Protein 1YV9 (pdb70)

Secondary structure (DSSP, 8-state):
--S--EEEE--BTTTEETTEE-HHHHHHHHHHHHTT--EEEEE---SS-HHHHHHHHHHHS-----GGGEEEHHHHHHHHHHHH---SEEEEES-HHHHHHHHHTT-EE-SSS-SEEEE---TT--HHHHHHHHHHHHTT-EEEES---SEEEETTEEEE-HHHHHHHHHHHHT---EE-STTSHHHHHHHHHHH-S-GGGEEEEES-IIIIIHHHHHHT-EEEEETTSSS-SSSTTT-SS--SEEESSGGG--TT-/--S--EEEE--BTTTEETTEE-HHHHHHHHHHHHTT--EEEEES--SS-HHHHHHHHHHHH-----GGGEEEHHHHHHHHHHHHT--SEEEEES-HHHHHHHHHTT-EE-SSS-SEEEE---TT--HHHHHHHHHHHHTTPEEEES---SEEE-SS-EEE-HHHHHHHHHHHHT-PPEE-STTSHHHHHHHHHHH-S-GGGEEEEES-IIIIIHHHHHTT-EEEEETTSSS-TTTGGG-SS--SEEESSGGG--TT-

Foldseek 3Di:
DPFFQEEEEEDDQQQCPALHGDVLSLVLLVVCVVVVGQYAYEYLDQQDALCRVQCSCCPRVVRHDDSLSYQYLLNLVLVVCVVVPQDQFEDEAAHCSNVVVNVVSPHDYDQAAGQAYEFFDDPPDDPVRLVSVLNNVVNPHAAAQSALDQWDQHPVGTDGGSNVRSVVSCVSNVHDHDYRAFLDPSSVVVSCVSSPDDQSNYEFERADCRGGQSNCVVPVHAYEHACSGDNHPVCCPVPPDHGNYYYPGSVPDDPVD/DVQFQEEEEEDDQQQAPVLGGDVLNQVLLVVCVVVVRFYAYEYLDQQDQLQRVQVCCCVRVVHHDDSLRYAYLLNLVLVVVVVVPDDQEEDEAAHCSSVVVSVVPPHDYDQQAGQAYEFFDHPVDDPVSLVSSLNNVLNPHAYAQSAQDQWDQDPVGTHGGSNVRSVVSCVSNVHDHDYRAFLDVSSVVVNCVSRVDDQSNYEFERADCRGTLNSAVVVVHAYEHACRGDHHPVCQVVDPDHGNYYHNGSVVDDPPD

B-factor: mean 33.52, std 13.06, range [6.66, 75.89]

Structure (mmCIF, N/CA/C/O backbone):
data_1YV9
#
_entry.id   1YV9
#
_cell.length_a   117.628
_cell.length_b   126.114
_cell.length_c   112.634
_cell.angle_alpha   90.00
_cell.angle_beta   90.00
_cell.angle_gamma   90.00
#
_symmetry.space_group_name_H-M   'C 2 2 21'
#
loop_
_entity.id
_entity.type
_entity.pdbx_description
1 polymer 'hydrolase, haloacid dehalogenase family'
2 non-polymer 'PHOSPHATE ION'
3 water water
#
loop_
_atom_site.group_PDB
_atom_site.id
_atom_site.type_symbol
_atom_site.label_atom_id
_atom_site.label_alt_id
_atom_site.label_comp_id
_atom_site.label_asym_id
_atom_site.label_entity_id
_atom_site.label_seq_id
_atom_site.pdbx_PDB_ins_code
_atom_site.Cartn_x
_atom_site.Cartn_y
_atom_site.Cartn_z
_atom_site.occupancy
_atom_site.B_iso_or_equiv
_atom_site.auth_seq_id
_atom_site.auth_comp_id
_atom_site.auth_asym_id
_atom_site.auth_atom_id
_atom_site.pdbx_PDB_model_num
ATOM 1 N N . SER A 1 2 ? 39.193 30.250 27.842 1.00 68.57 2 SER A N 1
ATOM 2 C CA . SER A 1 2 ? 37.832 30.644 27.365 1.00 69.15 2 SER A CA 1
ATOM 3 C C . SER A 1 2 ? 37.925 31.621 26.196 1.00 69.99 2 SER A C 1
ATOM 4 O O . SER A 1 2 ? 37.996 31.209 25.034 1.00 68.52 2 SER A O 1
ATOM 7 N N . LEU A 1 3 ? 37.923 32.913 26.526 1.00 69.19 3 LEU A N 1
ATOM 8 C CA . LEU A 1 3 ? 38.007 33.997 25.550 1.00 67.12 3 LEU A CA 1
ATOM 9 C C . LEU A 1 3 ? 36.651 34.180 24.865 1.00 64.82 3 LEU A C 1
ATOM 10 O O . LEU A 1 3 ? 36.500 33.940 23.666 1.00 64.84 3 LEU A O 1
ATOM 15 N N . ASP A 1 4 ? 35.669 34.597 25.658 1.00 61.94 4 ASP A N 1
ATOM 16 C CA . ASP A 1 4 ? 34.304 34.839 25.195 1.00 60.49 4 ASP A CA 1
ATOM 17 C C . ASP A 1 4 ? 33.844 36.068 25.959 1.00 57.76 4 ASP A C 1
ATOM 18 O O . ASP A 1 4 ? 34.059 37.205 25.533 1.00 57.20 4 ASP A O 1
ATOM 23 N N . TYR A 1 5 ? 33.206 35.825 27.097 1.00 54.42 5 TYR A N 1
ATOM 24 C CA . TYR A 1 5 ? 32.757 36.903 27.958 1.00 51.27 5 TYR A CA 1
ATOM 25 C C . TYR A 1 5 ? 33.787 36.995 29.072 1.00 50.42 5 TYR A C 1
ATOM 26 O O . TYR A 1 5 ? 34.150 35.984 29.677 1.00 49.94 5 TYR A O 1
ATOM 35 N N . GLN A 1 6 ? 34.270 38.202 29.332 1.00 48.81 6 GLN A N 1
ATOM 36 C CA . GLN A 1 6 ? 35.278 38.397 30.360 1.00 47.88 6 GLN A CA 1
ATOM 37 C C . GLN A 1 6 ? 34.733 38.993 31.648 1.00 46.05 6 GLN A C 1
ATOM 38 O O . GLN A 1 6 ? 35.413 38.999 32.676 1.00 44.67 6 GLN A O 1
ATOM 44 N N . GLY A 1 7 ? 33.501 39.486 31.591 1.00 45.03 7 GLY A N 1
ATOM 45 C CA . GLY A 1 7 ? 32.882 40.078 32.766 1.00 44.03 7 GLY A CA 1
ATOM 46 C C . GLY A 1 7 ? 31.418 39.700 32.830 1.00 42.50 7 GLY A C 1
ATOM 47 O O . GLY A 1 7 ? 30.784 39.548 31.793 1.00 42.11 7 GLY A O 1
ATOM 48 N N . TYR A 1 8 ? 30.874 39.557 34.035 1.00 41.22 8 TYR A N 1
ATOM 49 C CA . TYR A 1 8 ? 29.475 39.171 34.185 1.00 40.38 8 TYR A CA 1
ATOM 50 C C . TYR A 1 8 ? 28.629 40.039 35.117 1.00 39.48 8 TYR A C 1
ATOM 51 O O . TYR A 1 8 ? 29.033 40.325 36.240 1.00 39.95 8 TYR A O 1
ATOM 60 N N . LEU A 1 9 ? 27.454 40.453 34.646 1.00 37.92 9 LEU A N 1
ATOM 61 C CA . LEU A 1 9 ? 26.531 41.232 35.467 1.00 36.30 9 LEU A CA 1
ATOM 62 C C . LEU A 1 9 ? 25.443 40.252 35.863 1.00 35.77 9 LEU A C 1
ATOM 63 O O . LEU A 1 9 ? 24.835 39.627 35.001 1.00 35.56 9 LEU A O 1
ATOM 68 N N . ILE A 1 10 ? 25.183 40.121 37.158 1.00 35.66 10 ILE A N 1
ATOM 69 C CA . ILE A 1 10 ? 24.184 39.164 37.609 1.00 36.25 10 ILE A CA 1
ATOM 70 C C . ILE A 1 10 ? 23.067 39.753 38.453 1.00 36.01 10 ILE A C 1
ATOM 71 O O . ILE A 1 10 ? 23.306 40.604 39.310 1.00 35.60 10 ILE A O 1
ATOM 76 N N . ASP A 1 11 ? 21.844 39.298 38.196 1.00 35.71 11 ASP A N 1
ATOM 77 C CA . ASP A 1 11 ? 20.702 39.739 38.973 1.00 36.05 11 ASP A CA 1
ATOM 78 C C . ASP A 1 11 ? 20.802 38.894 40.228 1.00 37.45 11 ASP A C 1
ATOM 79 O O . ASP A 1 11 ? 21.562 37.932 40.259 1.00 39.15 11 ASP A O 1
ATOM 84 N N . LEU A 1 12 ? 20.049 39.242 41.263 1.00 38.12 12 LEU A N 1
ATOM 85 C CA . LEU A 1 12 ? 20.090 38.481 42.504 1.00 38.41 12 LEU A CA 1
ATOM 86 C C . LEU A 1 12 ? 18.828 37.663 42.718 1.00 39.24 12 LEU A C 1
ATOM 87 O O . LEU A 1 12 ? 18.782 36.489 42.367 1.00 39.29 12 LEU A O 1
ATOM 92 N N . ASP A 1 13 ? 17.798 38.279 43.284 1.00 40.97 13 ASP A N 1
ATOM 93 C CA . ASP A 1 13 ? 16.560 37.554 43.532 1.00 42.21 13 ASP A CA 1
ATOM 94 C C . ASP A 1 13 ? 16.068 36.904 42.240 1.00 41.44 13 ASP A C 1
ATOM 95 O O . ASP A 1 13 ? 16.179 37.488 41.162 1.00 40.29 13 ASP A O 1
ATOM 100 N N . GLY A 1 14 ? 15.537 35.690 42.358 1.00 40.53 14 GLY A N 1
ATOM 101 C CA . GLY A 1 14 ? 15.047 34.974 41.196 1.00 39.91 14 GLY A CA 1
ATOM 102 C C . GLY A 1 14 ? 16.173 34.340 40.401 1.00 40.97 14 GLY A C 1
ATOM 103 O O . GLY A 1 14 ? 15.935 33.520 39.511 1.00 40.22 14 GLY A O 1
ATOM 104 N N . THR A 1 15 ? 17.408 34.708 40.725 1.00 41.49 15 THR A N 1
ATOM 105 C CA . THR A 1 15 ? 18.560 34.173 40.016 1.00 42.92 15 THR A CA 1
ATOM 106 C C . THR A 1 15 ? 19.515 33.422 40.921 1.00 42.73 15 THR A C 1
ATOM 107 O O . THR A 1 15 ? 19.966 32.336 40.580 1.00 41.85 15 THR A O 1
ATOM 111 N N . ILE A 1 16 ? 19.824 34.004 42.073 1.00 44.38 16 ILE A N 1
ATOM 112 C CA . ILE A 1 16 ? 20.737 33.382 43.030 1.00 44.97 16 ILE A CA 1
ATOM 113 C C . ILE A 1 16 ? 19.993 32.835 44.239 1.00 46.64 16 ILE A C 1
ATOM 114 O O . ILE A 1 16 ? 20.462 31.911 44.904 1.00 47.25 16 ILE A O 1
ATOM 119 N N . TYR A 1 17 ? 18.836 33.421 44.526 1.00 48.14 17 TYR A N 1
ATOM 120 C CA . TYR A 1 17 ? 18.011 32.992 45.648 1.00 49.55 17 TYR A CA 1
ATOM 121 C C . TYR A 1 17 ? 16.572 33.383 45.363 1.00 50.15 17 TYR A C 1
ATOM 122 O O . TYR A 1 17 ? 16.313 34.473 44.859 1.00 51.11 17 TYR A O 1
ATOM 131 N N . LEU A 1 18 ? 15.636 32.494 45.668 1.00 50.93 18 LEU A N 1
ATOM 132 C CA . LEU A 1 18 ? 14.227 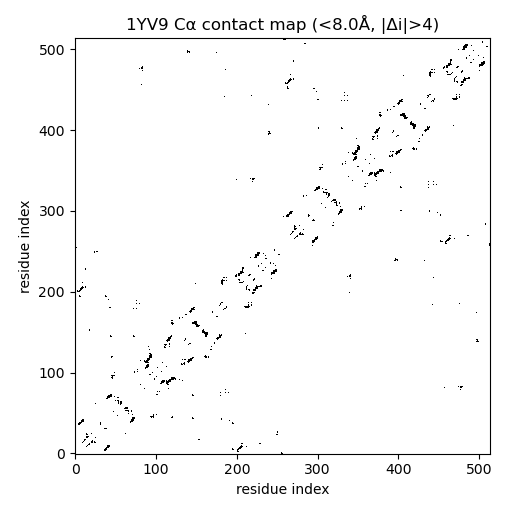32.781 45.423 1.00 52.54 18 LEU A CA 1
ATOM 133 C C . LEU A 1 18 ? 13.480 33.044 46.732 1.00 54.70 18 LEU A C 1
ATOM 134 O O . LEU A 1 18 ? 12.765 32.180 47.248 1.00 55.37 18 LEU A O 1
ATOM 139 N N . GLY A 1 19 ? 13.646 34.253 47.260 1.00 55.99 19 GLY A N 1
ATOM 140 C CA . GLY A 1 19 ? 13.000 34.608 48.508 1.00 57.86 19 GLY A CA 1
ATOM 141 C C . GLY A 1 19 ? 13.942 34.294 49.649 1.00 59.49 19 GLY A C 1
ATOM 142 O O . GLY A 1 19 ? 14.914 35.011 49.875 1.00 59.72 19 GLY A O 1
ATOM 143 N N . LYS A 1 20 ? 13.654 33.225 50.382 1.00 60.98 20 LYS A N 1
ATOM 144 C CA . LYS A 1 20 ? 14.523 32.821 51.483 1.00 62.23 20 LYS A CA 1
ATOM 145 C C . LYS A 1 20 ? 15.092 31.487 51.069 1.00 61.57 20 LYS A C 1
ATOM 146 O O . LYS A 1 20 ? 16.097 31.022 51.604 1.00 61.94 20 LYS A O 1
ATOM 152 N N . GLU A 1 21 ? 14.426 30.866 50.107 1.00 60.61 21 GLU A N 1
ATOM 153 C CA . GLU A 1 21 ? 14.881 29.590 49.609 1.00 59.54 21 GLU A CA 1
ATOM 154 C C . GLU A 1 21 ? 15.979 29.835 48.589 1.00 57.83 21 GLU A C 1
ATOM 155 O O . GLU A 1 21 ? 15.819 30.634 47.673 1.00 58.34 21 GLU A O 1
ATOM 161 N N . PRO A 1 22 ? 17.121 29.154 48.746 1.00 55.88 22 PRO A N 1
ATOM 162 C CA . PRO A 1 22 ? 18.248 29.316 47.829 1.00 54.40 22 PRO A CA 1
ATOM 163 C C . PRO A 1 22 ? 18.102 28.611 46.486 1.00 53.25 22 PRO A C 1
ATOM 164 O O . PRO A 1 22 ? 17.158 27.849 46.258 1.00 52.33 22 PRO A O 1
ATOM 168 N N . ILE A 1 23 ? 19.048 28.899 45.596 1.00 51.69 23 ILE A N 1
ATOM 169 C CA . ILE A 1 23 ? 19.097 28.294 44.270 1.00 50.22 23 ILE A CA 1
ATOM 170 C C . ILE A 1 23 ? 20.437 27.564 44.214 1.00 50.76 23 ILE A C 1
ATOM 171 O O . ILE A 1 23 ? 21.484 28.197 44.084 1.00 52.08 23 ILE A O 1
ATOM 176 N N . PRO A 1 24 ? 20.428 26.229 44.332 1.00 50.72 24 PRO A N 1
ATOM 177 C CA . PRO A 1 24 ? 21.684 25.476 44.285 1.00 49.82 24 PRO A CA 1
ATOM 178 C C . PRO A 1 24 ? 22.566 25.921 43.122 1.00 48.70 24 PRO A C 1
ATOM 179 O O . PRO A 1 24 ? 23.658 26.455 43.332 1.00 47.99 24 PRO A O 1
ATOM 183 N N . ALA A 1 25 ? 22.079 25.712 41.900 1.00 47.33 25 ALA A N 1
ATOM 184 C CA . ALA A 1 25 ? 22.826 26.091 40.705 1.00 47.82 25 ALA A CA 1
ATOM 185 C C . ALA A 1 25 ? 23.359 27.516 40.844 1.00 48.09 25 ALA A C 1
ATOM 186 O O . ALA A 1 25 ? 24.549 27.771 40.626 1.00 48.63 25 ALA A O 1
ATOM 188 N N . GLY A 1 26 ? 22.476 28.438 41.217 1.00 47.35 26 GLY A N 1
ATOM 189 C CA . GLY A 1 26 ? 22.880 29.822 41.380 1.00 46.37 26 GLY A CA 1
ATOM 190 C C . GLY A 1 26 ? 24.124 29.972 42.233 1.00 46.41 26 GLY A C 1
ATOM 191 O O . GLY A 1 26 ? 25.039 30.724 41.890 1.00 45.10 26 GLY A O 1
ATOM 192 N N . LYS A 1 27 ? 24.165 29.243 43.345 1.00 46.96 27 LYS A N 1
ATOM 193 C CA . LYS A 1 27 ? 25.307 29.300 44.254 1.00 46.94 27 LYS A CA 1
ATOM 194 C C . LYS A 1 27 ? 26.578 28.696 43.648 1.00 45.93 27 LYS A C 1
ATOM 195 O O . LYS A 1 27 ? 27.687 29.132 43.957 1.00 44.92 27 LYS A O 1
ATOM 201 N N . ARG A 1 28 ? 26.417 27.691 42.792 1.00 44.50 28 ARG A N 1
ATOM 202 C CA . ARG A 1 28 ? 27.566 27.062 42.155 1.00 43.09 28 ARG A CA 1
ATOM 203 C C . ARG A 1 28 ? 28.094 28.015 41.101 1.00 40.59 28 ARG A C 1
ATOM 204 O O . ARG A 1 28 ? 29.286 28.035 40.804 1.00 38.47 28 ARG A O 1
ATOM 212 N N . PHE A 1 29 ? 27.185 28.801 40.537 1.00 39.54 29 PHE A N 1
ATOM 213 C CA . PHE A 1 29 ? 27.538 29.755 39.500 1.00 39.55 29 PHE A CA 1
ATOM 214 C C . PHE A 1 29 ? 28.509 30.800 40.046 1.00 40.47 29 PHE A C 1
ATOM 215 O O . PHE A 1 29 ? 29.467 31.188 39.371 1.00 39.74 29 PHE A O 1
ATOM 223 N N . VAL A 1 30 ? 28.266 31.245 41.273 1.00 40.46 30 VAL A N 1
ATOM 224 C CA . VAL A 1 30 ? 29.126 32.247 41.893 1.00 41.38 30 VAL A CA 1
ATOM 225 C C . VAL A 1 30 ? 30.492 31.667 42.253 1.00 42.65 30 VAL A C 1
ATOM 226 O O . VAL A 1 30 ? 31.525 32.312 42.051 1.00 42.15 30 VAL A O 1
ATOM 230 N N . GLU A 1 31 ? 30.489 30.443 42.774 1.00 44.07 31 GLU A N 1
ATOM 231 C CA . GLU A 1 31 ? 31.721 29.778 43.182 1.00 45.02 31 GLU A CA 1
ATOM 232 C C . GLU A 1 31 ? 32.673 29.549 42.029 1.00 45.46 31 GLU A C 1
ATOM 233 O O . GLU A 1 31 ? 33.877 29.712 42.168 1.00 45.87 31 GLU A O 1
ATOM 239 N N . ARG A 1 32 ? 32.125 29.174 40.886 1.00 46.49 32 ARG A N 1
ATOM 240 C CA . ARG A 1 32 ? 32.941 28.935 39.714 1.00 47.00 32 ARG A CA 1
ATOM 241 C C . ARG A 1 32 ? 33.537 30.255 39.246 1.00 48.51 32 ARG A C 1
ATOM 242 O O . ARG A 1 32 ? 34.698 30.313 38.842 1.00 48.52 32 ARG A O 1
ATOM 250 N N . LEU A 1 33 ? 32.738 31.317 39.305 1.00 49.29 33 LEU A N 1
ATOM 251 C CA . LEU A 1 33 ? 33.211 32.634 38.898 1.00 50.11 33 LEU A CA 1
ATOM 252 C C . LEU A 1 33 ? 34.350 33.046 39.814 1.00 50.69 33 LEU A C 1
ATOM 253 O O . LEU A 1 33 ? 35.369 33.573 39.366 1.00 51.24 33 LEU A O 1
ATOM 258 N N . GLN A 1 34 ? 34.162 32.798 41.104 1.00 51.08 34 GLN A N 1
ATOM 259 C CA . GLN A 1 34 ? 35.163 33.130 42.100 1.00 51.99 34 GLN A CA 1
ATOM 260 C C . GLN A 1 34 ? 36.395 32.262 41.902 1.00 53.53 34 GLN A C 1
ATOM 261 O O . GLN A 1 34 ? 37.520 32.762 41.849 1.00 54.08 34 GLN A O 1
ATOM 267 N N . GLU A 1 35 ? 36.172 30.959 41.773 1.00 54.77 35 GLU A N 1
ATOM 268 C CA . GLU A 1 35 ? 37.260 30.007 41.580 1.00 55.42 35 GLU A CA 1
ATOM 269 C C . GLU A 1 35 ? 38.080 30.296 40.327 1.00 55.68 35 GLU A C 1
ATOM 270 O O . GLU A 1 35 ? 39.311 30.277 40.370 1.00 56.02 35 GLU A O 1
ATOM 276 N N . LYS A 1 36 ? 37.397 30.563 39.217 1.00 55.94 36 LYS A N 1
ATOM 277 C CA . LYS A 1 36 ? 38.077 30.846 37.959 1.00 55.60 36 LYS A CA 1
ATOM 278 C C . LYS A 1 36 ? 38.579 32.290 37.888 1.00 55.34 36 LYS A C 1
ATOM 279 O O . LYS A 1 36 ? 39.023 32.757 36.833 1.00 53.86 36 LYS A O 1
ATOM 285 N N . ASP A 1 37 ? 38.502 32.992 39.016 1.00 55.96 37 ASP A N 1
ATOM 286 C CA . ASP A 1 37 ? 38.964 34.374 39.106 1.00 56.91 37 ASP A CA 1
ATOM 287 C C . ASP A 1 37 ? 38.352 35.261 38.024 1.00 55.40 37 ASP A C 1
ATOM 288 O O . ASP A 1 37 ? 39.042 36.100 37.440 1.00 55.53 37 ASP A O 1
ATOM 293 N N . LEU A 1 38 ? 37.066 35.073 37.748 1.00 51.89 38 LEU A N 1
ATOM 294 C CA . LEU A 1 38 ? 36.400 35.885 36.743 1.00 49.14 38 LEU A CA 1
ATOM 295 C C . LEU A 1 38 ? 35.765 37.136 37.331 1.00 46.73 38 LEU A C 1
ATOM 296 O O . LEU A 1 38 ? 35.274 37.131 38.460 1.00 46.34 38 LEU A O 1
ATOM 301 N N . PRO A 1 39 ? 35.777 38.237 36.569 1.00 44.41 39 PRO A N 1
ATOM 302 C CA . PRO A 1 39 ? 35.194 39.499 37.030 1.00 42.26 39 PRO A CA 1
ATOM 303 C C . PRO A 1 39 ? 33.671 39.463 36.930 1.00 41.37 39 PRO A C 1
ATOM 304 O O . PRO A 1 39 ? 33.123 39.146 35.877 1.00 41.01 39 PRO A O 1
ATOM 308 N N . PHE A 1 40 ? 32.982 39.781 38.015 1.00 40.26 40 PHE A N 1
ATOM 309 C CA . PHE A 1 40 ? 31.527 39.775 37.969 1.00 40.41 40 PHE A CA 1
ATOM 310 C C . PHE A 1 40 ? 30.913 40.777 38.949 1.00 39.53 40 PHE A C 1
ATOM 311 O O . PHE A 1 40 ? 31.468 41.039 40.018 1.00 40.64 40 PHE A O 1
ATOM 319 N N . LEU A 1 41 ? 29.761 41.333 38.584 1.00 37.29 41 LEU A N 1
ATOM 320 C CA . LEU A 1 41 ? 29.086 42.313 39.429 1.00 34.90 41 LEU A CA 1
ATOM 321 C C . LEU A 1 41 ? 27.610 42.001 39.586 1.00 33.55 41 LEU A C 1
ATOM 322 O O . LEU A 1 41 ? 26.953 41.561 38.644 1.00 33.00 41 LEU A O 1
ATOM 327 N N . PHE A 1 42 ? 27.096 42.211 40.792 1.00 32.50 42 PHE A N 1
ATOM 328 C CA . PHE A 1 42 ? 25.678 41.984 41.069 1.00 33.22 42 PHE A CA 1
ATOM 329 C C . PHE A 1 42 ? 24.908 43.283 40.799 1.00 33.09 42 PHE A C 1
ATOM 330 O O . PHE A 1 42 ? 25.359 44.366 41.177 1.00 33.24 42 PHE A O 1
ATOM 338 N N . VAL A 1 43 ? 23.762 43.193 40.134 1.00 31.58 43 VAL A N 1
ATOM 339 C CA . VAL A 1 43 ? 22.981 44.398 39.882 1.00 31.75 43 VAL A CA 1
ATOM 340 C C . VAL A 1 43 ? 21.541 44.137 40.284 1.00 30.37 43 VAL A C 1
ATOM 341 O O . VAL A 1 43 ? 20.921 43.185 39.814 1.00 29.83 43 VAL A O 1
ATOM 345 N N . THR A 1 44 ? 21.017 44.962 41.182 1.00 28.02 44 THR A N 1
ATOM 346 C CA . THR A 1 44 ? 19.642 44.788 41.622 1.00 27.57 44 THR A CA 1
ATOM 347 C C . THR A 1 44 ? 18.921 46.124 41.666 1.00 27.56 44 THR A C 1
ATOM 348 O O . THR A 1 44 ? 19.524 47.149 41.991 1.00 28.73 44 THR A O 1
ATOM 352 N N . ASN A 1 45 ? 17.636 46.115 41.322 1.00 26.38 45 ASN A N 1
ATOM 353 C CA . ASN A 1 45 ? 16.837 47.334 41.355 1.00 26.93 45 ASN A CA 1
ATOM 354 C C . ASN A 1 45 ? 16.247 47.543 42.745 1.00 28.00 45 ASN A C 1
ATOM 355 O O . ASN A 1 45 ? 15.514 48.500 42.973 1.00 26.42 45 ASN A O 1
ATOM 360 N N . ASN A 1 46 ? 16.573 46.632 43.662 1.00 30.12 46 ASN A N 1
ATOM 361 C CA . ASN A 1 46 ? 16.087 46.680 45.039 1.00 30.76 46 ASN A CA 1
ATOM 362 C C . ASN A 1 46 ? 16.881 47.689 45.861 1.00 30.64 46 ASN A C 1
ATOM 363 O O . ASN A 1 46 ? 18.047 47.463 46.177 1.00 31.09 46 ASN A O 1
ATOM 368 N N . THR A 1 47 ? 16.230 48.784 46.233 1.00 29.83 47 THR A N 1
ATOM 369 C CA . THR A 1 47 ? 16.876 49.849 46.982 1.00 29.57 47 THR A CA 1
ATOM 370 C C . THR A 1 47 ? 16.635 49.820 48.482 1.00 30.90 47 THR A C 1
ATOM 371 O O . THR A 1 47 ? 17.152 50.663 49.209 1.00 31.43 47 THR A O 1
ATOM 375 N N . THR A 1 48 ? 15.856 48.855 48.950 1.00 33.36 48 THR A N 1
ATOM 376 C CA . THR A 1 48 ? 15.558 48.756 50.376 1.00 35.96 48 THR A CA 1
ATOM 377 C C . THR A 1 48 ? 16.740 48.243 51.192 1.00 39.65 48 THR A C 1
ATOM 378 O O . THR A 1 48 ? 16.791 48.426 52.409 1.00 41.51 48 THR A O 1
ATOM 382 N N . LYS A 1 49 ? 17.694 47.600 50.535 1.00 42.32 49 LYS A N 1
ATOM 383 C CA . LYS A 1 49 ? 18.839 47.094 51.259 1.00 45.51 49 LYS A CA 1
ATOM 384 C C . LYS A 1 49 ? 20.146 47.582 50.653 1.00 45.56 49 LYS A C 1
ATOM 385 O O . LYS A 1 49 ? 20.331 47.586 49.431 1.00 46.41 49 LYS A O 1
ATOM 391 N N . SER A 1 50 ? 21.052 48.002 51.523 1.00 44.66 50 SER A N 1
ATOM 392 C CA . SER A 1 50 ? 22.343 48.501 51.087 1.00 44.46 50 SER A CA 1
ATOM 393 C C . SER A 1 50 ? 23.221 47.325 50.704 1.00 44.35 50 SER A C 1
ATOM 394 O O . SER A 1 50 ? 22.878 46.171 50.968 1.00 44.61 50 SER A O 1
ATOM 397 N N . PRO A 1 51 ? 24.362 47.604 50.059 1.00 43.99 51 PRO A N 1
ATOM 398 C CA . PRO A 1 51 ? 25.309 46.571 49.637 1.00 44.70 51 PRO A CA 1
ATOM 399 C C . PRO A 1 51 ? 25.753 45.689 50.807 1.00 45.57 51 PRO A C 1
ATOM 400 O O . PRO A 1 51 ? 25.649 44.461 50.757 1.00 45.59 51 PRO A O 1
ATOM 404 N N . GLU A 1 52 ? 26.245 46.333 51.857 1.00 45.67 52 GLU A N 1
ATOM 405 C CA . GLU A 1 52 ? 26.708 45.641 53.048 1.00 45.88 52 GLU A CA 1
ATOM 406 C C . GLU A 1 52 ? 25.618 44.721 53.576 1.00 44.02 52 GLU A C 1
ATOM 407 O O . GLU A 1 52 ? 25.861 43.558 53.874 1.00 42.96 52 GLU A O 1
ATOM 413 N N . THR A 1 53 ? 24.408 45.249 53.678 1.00 44.10 53 THR A N 1
ATOM 414 C CA . THR A 1 53 ? 23.276 44.479 54.171 1.00 45.30 53 THR A CA 1
ATOM 415 C C . THR A 1 53 ? 22.939 43.285 53.279 1.00 46.29 53 THR A C 1
ATOM 416 O O . THR A 1 53 ? 22.370 42.295 53.746 1.00 45.90 53 THR A O 1
ATOM 420 N N . VAL A 1 54 ? 23.285 43.384 51.997 1.00 47.36 54 VAL A N 1
ATOM 421 C CA . VAL A 1 54 ? 23.021 42.316 51.036 1.00 47.24 54 VAL A CA 1
ATOM 422 C C . VAL A 1 54 ? 24.098 41.239 51.100 1.00 48.60 54 VAL A C 1
ATOM 423 O O . VAL A 1 54 ? 23.791 40.050 51.198 1.00 49.40 54 VAL A O 1
ATOM 427 N N . ALA A 1 55 ? 25.357 41.661 51.038 1.00 48.99 55 ALA A N 1
ATOM 428 C CA . ALA A 1 55 ? 26.476 40.730 51.094 1.00 50.09 55 ALA A CA 1
ATOM 429 C C . ALA A 1 55 ? 26.370 39.875 52.357 1.00 51.62 55 ALA A C 1
ATOM 430 O O . ALA A 1 55 ? 26.815 38.728 52.390 1.00 52.23 55 ALA A O 1
ATOM 432 N N . GLN A 1 56 ? 25.770 40.449 53.392 1.00 52.76 56 GLN A N 1
ATOM 433 C CA . GLN A 1 56 ? 25.582 39.765 54.663 1.00 54.01 56 GLN A CA 1
ATOM 434 C C . GLN A 1 56 ? 24.506 38.691 54.506 1.00 53.82 56 GLN A C 1
ATOM 435 O O . GLN A 1 56 ? 24.732 37.519 54.784 1.00 53.63 56 GLN A O 1
ATOM 441 N N . ARG A 1 57 ? 23.328 39.108 54.064 1.00 54.22 57 ARG A N 1
ATOM 442 C CA . ARG A 1 57 ? 22.219 38.192 53.844 1.00 55.07 57 ARG A CA 1
ATOM 443 C C . ARG A 1 57 ? 22.708 37.091 52.916 1.00 55.42 57 ARG A C 1
ATOM 444 O O . ARG A 1 57 ? 22.221 35.961 52.954 1.00 55.58 57 ARG A O 1
ATOM 452 N N . LEU A 1 58 ? 23.692 37.442 52.094 1.00 55.45 58 LEU A N 1
ATOM 453 C CA . LEU A 1 58 ? 24.283 36.529 51.126 1.00 56.18 58 LEU A CA 1
ATOM 454 C C . LEU A 1 58 ? 25.188 35.503 51.800 1.00 58.04 58 LEU A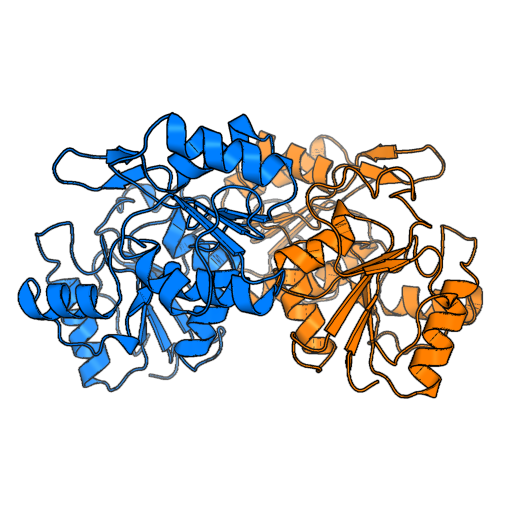 C 1
ATOM 455 O O . LEU A 1 58 ? 25.093 34.304 51.531 1.00 59.49 58 LEU A O 1
ATOM 460 N N . ALA A 1 59 ? 26.062 35.980 52.679 1.00 59.91 59 ALA A N 1
ATOM 461 C CA . ALA A 1 59 ? 26.992 35.108 53.389 1.00 60.86 59 ALA A CA 1
ATOM 462 C C . ALA A 1 59 ? 26.419 34.609 54.707 1.00 61.31 59 ALA A C 1
ATOM 463 O O . ALA A 1 59 ? 27.153 34.091 55.543 1.00 62.42 59 ALA A O 1
ATOM 465 N N . ASN A 1 60 ? 25.114 34.763 54.898 1.00 61.72 60 ASN A N 1
ATOM 466 C CA . ASN A 1 60 ? 24.486 34.336 56.143 1.00 62.00 60 ASN A CA 1
ATOM 467 C C . ASN A 1 60 ? 23.290 33.431 55.940 1.00 61.95 60 ASN A C 1
ATOM 468 O O . ASN A 1 60 ? 22.978 32.612 56.801 1.00 61.97 60 ASN A O 1
ATOM 473 N N . GLU A 1 61 ? 22.612 33.580 54.811 1.00 62.39 61 GLU A N 1
ATOM 474 C CA . GLU A 1 61 ? 21.426 32.775 54.550 1.00 62.67 61 GLU A CA 1
ATOM 475 C C . GLU A 1 61 ? 21.583 31.919 53.298 1.00 61.52 61 GLU A C 1
ATOM 476 O O . GLU A 1 61 ? 20.778 31.020 53.053 1.00 61.57 61 GLU A O 1
ATOM 482 N N . PHE A 1 62 ? 22.624 32.192 52.515 1.00 60.27 62 PHE A N 1
ATOM 483 C CA . PHE A 1 62 ? 22.857 31.459 51.273 1.00 58.67 62 PHE A CA 1
ATOM 484 C C . PHE A 1 62 ? 24.314 31.007 51.115 1.00 57.31 62 PHE A C 1
ATOM 485 O O . PHE A 1 62 ? 24.695 30.397 50.109 1.00 56.49 62 PHE A O 1
ATOM 493 N N . ASP A 1 63 ? 25.108 31.290 52.144 1.00 55.44 63 ASP A N 1
ATOM 494 C CA . ASP A 1 63 ? 26.526 30.939 52.213 1.00 54.03 63 ASP A CA 1
ATOM 495 C C . ASP A 1 63 ? 27.396 31.496 51.105 1.00 52.42 63 ASP A C 1
ATOM 496 O O . ASP A 1 63 ? 28.488 30.980 50.861 1.00 53.00 63 ASP A O 1
ATOM 501 N N . ILE A 1 64 ? 26.930 32.531 50.421 1.00 49.52 64 ILE A N 1
ATOM 502 C CA . ILE A 1 64 ? 27.736 33.121 49.363 1.00 46.54 64 ILE A CA 1
ATOM 503 C C . ILE A 1 64 ? 28.572 34.221 49.978 1.00 46.51 64 ILE A C 1
ATOM 504 O O . ILE A 1 64 ? 28.062 35.065 50.707 1.00 46.44 64 ILE A O 1
ATOM 509 N N . HIS A 1 65 ? 29.863 34.215 49.685 1.00 46.38 65 HIS A N 1
ATOM 510 C CA . HIS A 1 65 ? 30.751 35.208 50.263 1.00 46.69 65 HIS A CA 1
ATOM 511 C C . HIS A 1 65 ? 31.330 36.157 49.224 1.00 45.78 65 HIS A C 1
ATOM 512 O O . HIS A 1 65 ? 32.124 35.759 48.370 1.00 44.97 65 HIS A O 1
ATOM 519 N N . VAL A 1 66 ? 30.910 37.419 49.313 1.00 44.90 66 VAL A N 1
ATOM 520 C CA . VAL A 1 66 ? 31.345 38.476 48.404 1.00 42.48 66 VAL A CA 1
ATOM 521 C C . VAL A 1 66 ? 31.437 39.797 49.145 1.00 40.86 66 VAL A C 1
ATOM 522 O O . VAL A 1 66 ? 30.649 40.067 50.050 1.00 41.05 66 VAL A O 1
ATOM 526 N N . PRO A 1 67 ? 32.414 40.636 48.783 1.00 39.28 67 PRO A N 1
ATOM 527 C CA . PRO A 1 67 ? 32.540 41.927 49.454 1.00 39.26 67 PRO A CA 1
ATOM 528 C C . PRO A 1 67 ? 31.317 42.740 49.046 1.00 40.18 67 PRO A C 1
ATOM 529 O O . PRO A 1 67 ? 30.687 42.433 48.034 1.00 41.32 67 PRO A O 1
ATOM 533 N N . ALA A 1 68 ? 30.974 43.768 49.814 1.00 40.28 68 ALA A N 1
ATOM 534 C CA . ALA A 1 68 ? 29.799 44.573 49.492 1.00 40.53 68 ALA A CA 1
ATOM 535 C C . ALA A 1 68 ? 29.950 45.362 48.194 1.00 40.97 68 ALA A C 1
ATOM 536 O O . ALA A 1 68 ? 28.956 45.753 47.583 1.00 42.55 68 ALA A O 1
ATOM 538 N N . SER A 1 69 ? 31.188 45.580 47.766 1.00 39.60 69 SER A N 1
ATOM 539 C CA . SER A 1 69 ? 31.450 46.338 46.548 1.00 40.36 69 SER A CA 1
ATOM 540 C C . SER A 1 69 ? 30.989 45.633 45.271 1.00 41.06 69 SER A C 1
ATOM 541 O O . SER A 1 69 ? 30.806 46.264 44.232 1.00 41.17 69 SER A O 1
ATOM 544 N N . LEU A 1 70 ? 30.814 44.322 45.342 1.00 41.97 70 LEU A N 1
ATOM 545 C CA . LEU A 1 70 ? 30.365 43.561 44.185 1.00 41.94 70 LEU A CA 1
ATOM 546 C C . LEU A 1 70 ? 28.840 43.591 44.080 1.00 42.04 70 LEU A C 1
ATOM 547 O O . LEU A 1 70 ? 28.258 42.948 43.204 1.00 43.46 70 LEU A O 1
ATOM 552 N N . VAL A 1 71 ? 28.193 44.317 44.986 1.00 40.95 71 VAL A N 1
ATOM 553 C CA . VAL A 1 71 ? 26.739 44.425 44.978 1.00 39.80 71 VAL A CA 1
ATOM 554 C C . VAL A 1 71 ? 26.340 45.821 44.514 1.00 39.46 71 VAL A C 1
ATOM 555 O O . VAL A 1 71 ? 26.281 46.743 45.322 1.00 40.22 71 VAL A O 1
ATOM 559 N N . TYR A 1 72 ? 26.069 45.978 43.220 1.00 38.62 72 TYR A N 1
ATOM 560 C CA . TYR A 1 72 ? 25.683 47.280 42.680 1.00 38.75 72 TYR A CA 1
ATOM 561 C C . TYR A 1 72 ? 24.163 47.431 42.638 1.00 38.36 72 TYR A C 1
ATOM 562 O O . TYR A 1 72 ? 23.475 46.797 41.837 1.00 38.48 72 TYR A O 1
ATOM 571 N N . THR A 1 73 ? 23.651 48.286 43.511 1.00 38.52 73 THR A N 1
ATOM 572 C CA . THR A 1 73 ? 22.222 48.531 43.623 1.00 38.54 73 THR A CA 1
ATOM 573 C C . THR A 1 73 ? 21.777 49.788 42.891 1.00 35.89 73 THR A C 1
ATOM 574 O O . THR A 1 73 ? 22.586 50.645 42.556 1.00 36.36 73 THR A O 1
ATOM 578 N N . ALA A 1 74 ? 20.475 49.894 42.662 1.00 34.31 74 ALA A N 1
ATOM 579 C CA . ALA A 1 74 ? 19.905 51.054 41.991 1.00 32.59 74 ALA A CA 1
ATOM 580 C C . ALA A 1 74 ? 20.155 52.326 42.800 1.00 30.66 74 ALA A C 1
ATOM 581 O O . ALA A 1 74 ? 20.205 53.421 42.248 1.00 30.96 74 ALA A O 1
ATOM 583 N N . THR A 1 75 ? 20.309 52.187 44.110 1.00 28.12 75 THR A N 1
ATOM 584 C CA . THR A 1 75 ? 20.553 53.352 44.941 1.00 26.95 75 THR A CA 1
ATOM 585 C C . THR A 1 75 ? 21.883 53.972 44.535 1.00 26.19 75 THR A C 1
ATOM 586 O O . THR A 1 75 ? 22.026 55.186 44.484 1.00 25.60 75 THR A O 1
ATOM 590 N N . LEU A 1 76 ? 22.856 53.125 44.240 1.00 25.91 76 LEU A N 1
ATOM 591 C CA . LEU A 1 76 ? 24.172 53.595 43.839 1.00 26.48 76 LEU A CA 1
ATOM 592 C C . LEU A 1 76 ? 24.155 54.389 42.543 1.00 26.57 76 LEU A C 1
ATOM 593 O O . LEU A 1 76 ? 24.861 55.389 42.412 1.00 26.39 76 LEU A O 1
ATOM 598 N N . ALA A 1 77 ? 23.355 53.944 41.583 1.00 26.10 77 ALA A N 1
ATOM 599 C CA . ALA A 1 77 ? 23.275 54.636 40.309 1.00 26.78 77 ALA A CA 1
ATOM 600 C C . ALA A 1 77 ? 22.437 55.897 40.478 1.00 27.49 77 ALA A C 1
ATOM 601 O O . ALA A 1 77 ? 22.533 56.832 39.687 1.00 27.98 77 ALA A O 1
ATOM 603 N N . THR A 1 78 ? 21.612 55.923 41.518 1.00 26.56 78 THR A N 1
ATOM 604 C CA . THR A 1 78 ? 20.779 57.088 41.769 1.00 25.60 78 THR A CA 1
ATOM 605 C C . THR A 1 78 ? 21.616 58.243 42.319 1.00 25.82 78 THR A C 1
ATOM 606 O O . THR A 1 78 ? 21.526 59.361 41.816 1.00 24.40 78 THR A O 1
ATOM 610 N N . ILE A 1 79 ? 22.428 57.982 43.343 1.00 25.71 79 ILE A N 1
ATOM 611 C CA . ILE A 1 79 ? 23.261 59.039 43.906 1.00 27.38 79 ILE A CA 1
ATOM 612 C C . ILE A 1 79 ? 24.231 59.468 42.811 1.00 27.88 79 ILE A C 1
ATOM 613 O O . ILE A 1 79 ? 24.573 60.647 42.668 1.00 27.19 79 ILE A O 1
ATOM 618 N N . ASP A 1 80 ? 24.650 58.498 42.012 1.00 27.66 80 ASP A N 1
ATOM 619 C CA . ASP A 1 80 ? 25.589 58.786 40.954 1.00 26.98 80 ASP A CA 1
ATOM 620 C C . ASP A 1 80 ? 25.001 59.720 39.912 1.00 25.92 80 ASP A C 1
ATOM 621 O O . ASP A 1 80 ? 25.673 60.620 39.427 1.00 26.56 80 ASP A O 1
ATOM 626 N N . TYR A 1 81 ? 23.743 59.502 39.563 1.00 24.93 81 TYR A N 1
ATOM 627 C CA . TYR A 1 81 ? 23.079 60.352 38.592 1.00 24.68 81 TYR A CA 1
ATOM 628 C C . TYR A 1 81 ? 22.837 61.751 39.172 1.00 24.91 81 TYR A C 1
ATOM 629 O O . TYR A 1 81 ? 23.030 62.763 38.490 1.00 23.03 81 TYR A O 1
ATOM 638 N N . MET A 1 82 ? 22.409 61.804 40.430 1.00 25.72 82 MET A N 1
ATOM 639 C CA . MET A 1 82 ? 22.146 63.080 41.084 1.00 26.32 82 MET A CA 1
ATOM 640 C C . MET A 1 82 ? 23.401 63.939 41.076 1.00 26.28 82 MET A C 1
ATOM 641 O O . MET A 1 82 ? 23.374 65.098 40.669 1.00 24.23 82 MET A O 1
ATOM 646 N N . LYS A 1 83 ? 24.509 63.367 41.523 1.00 27.36 83 LYS A N 1
ATOM 647 C CA . LYS A 1 83 ? 25.751 64.109 41.537 1.00 29.90 83 LYS A CA 1
ATOM 648 C C . LYS A 1 83 ? 26.037 64.593 40.128 1.00 31.64 83 LYS A C 1
ATOM 649 O O . LYS A 1 83 ? 26.233 65.783 39.895 1.00 33.33 83 LYS A O 1
ATOM 655 N N . GLU A 1 84 ? 26.034 63.657 39.190 1.00 33.08 84 GLU A N 1
ATOM 656 C CA . GLU A 1 84 ? 26.295 63.937 37.783 1.00 32.34 84 GLU A CA 1
ATOM 657 C C . GLU A 1 84 ? 25.345 64.995 37.203 1.00 31.12 84 GLU A C 1
ATOM 658 O O . GLU A 1 84 ? 25.722 65.723 36.296 1.00 31.13 84 GLU A O 1
ATOM 664 N N . ALA A 1 85 ? 24.118 65.080 37.717 1.00 30.77 85 ALA A N 1
ATOM 665 C CA . ALA A 1 85 ? 23.151 66.073 37.225 1.00 30.63 85 ALA A CA 1
ATOM 666 C C . ALA A 1 85 ? 23.404 67.416 37.875 1.00 31.25 85 ALA A C 1
ATOM 667 O O . ALA A 1 85 ? 23.107 68.451 37.300 1.00 31.84 85 ALA A O 1
ATOM 669 N N . ASN A 1 86 ? 23.931 67.384 39.094 1.00 32.63 86 ASN A N 1
ATOM 670 C CA . ASN A 1 86 ? 24.282 68.585 39.845 1.00 31.95 86 ASN A CA 1
ATOM 671 C C . ASN A 1 86 ? 23.273 69.739 39.829 1.00 30.86 86 ASN A C 1
ATOM 672 O O . ASN A 1 86 ? 23.558 70.813 39.309 1.00 30.98 86 ASN A O 1
ATOM 677 N N . ARG A 1 87 ? 22.101 69.522 40.411 1.00 30.21 87 ARG A N 1
ATOM 678 C CA . ARG A 1 87 ? 21.073 70.560 40.459 1.00 31.68 87 ARG A CA 1
ATOM 679 C C . ARG A 1 87 ? 20.896 71.097 41.887 1.00 31.88 87 ARG A C 1
ATOM 680 O O . ARG A 1 87 ? 19.863 71.675 42.221 1.00 33.36 87 ARG A O 1
ATOM 688 N N . GLY A 1 88 ? 21.901 70.902 42.731 1.00 30.71 88 GLY A N 1
ATOM 689 C CA . GLY A 1 88 ? 21.792 71.370 44.096 1.00 30.22 88 GLY A CA 1
ATOM 690 C C . GLY A 1 88 ? 21.826 70.202 45.055 1.00 30.97 88 GLY A C 1
ATOM 691 O O . GLY A 1 88 ? 21.791 69.046 44.632 1.00 31.54 88 GLY A O 1
ATOM 692 N N . LYS A 1 89 ? 21.869 70.506 46.348 1.00 30.85 89 LYS A N 1
ATOM 693 C CA . LYS A 1 89 ? 21.943 69.485 47.386 1.00 31.80 89 LYS A CA 1
ATOM 694 C C . LYS A 1 89 ? 20.614 69.032 47.986 1.00 29.90 89 LYS A C 1
ATOM 695 O O . LYS A 1 89 ? 20.479 67.889 48.407 1.00 29.30 89 LYS A O 1
ATOM 701 N N . LYS A 1 90 ? 19.648 69.937 48.042 1.00 28.41 90 LYS A N 1
ATOM 702 C CA . LYS A 1 90 ? 18.348 69.643 48.629 1.00 28.28 90 LYS A CA 1
ATOM 703 C C . LYS A 1 90 ? 17.596 68.506 47.949 1.00 26.96 90 LYS A C 1
ATOM 704 O O . LYS A 1 90 ? 17.369 68.533 46.731 1.00 24.38 90 LYS A O 1
ATOM 710 N N . VAL A 1 91 ? 17.208 67.503 48.736 1.00 24.02 91 VAL A N 1
ATOM 711 C CA . VAL A 1 91 ? 16.473 66.366 48.188 1.00 23.74 91 VAL A CA 1
ATOM 712 C C . VAL A 1 91 ? 15.380 65.848 49.110 1.00 21.64 91 VAL A C 1
ATOM 713 O O . VAL A 1 91 ? 15.515 65.897 50.331 1.00 21.20 91 VAL A O 1
ATOM 717 N N . PHE A 1 92 ? 14.284 65.396 48.499 1.00 20.74 92 PHE A N 1
ATOM 718 C CA . PHE A 1 92 ? 13.174 64.763 49.219 1.00 20.17 92 PHE A CA 1
ATOM 719 C C . PHE A 1 92 ? 13.063 63.340 48.685 1.00 19.76 92 PHE A C 1
ATOM 720 O O . PHE A 1 92 ? 13.176 63.117 47.482 1.00 22.43 92 PHE A O 1
ATOM 728 N N . VAL A 1 93 ? 12.838 62.372 49.564 1.00 18.63 93 VAL A N 1
ATOM 729 C CA . VAL A 1 93 ? 12.788 60.972 49.127 1.00 18.16 93 VAL A CA 1
ATOM 730 C C . VAL A 1 93 ? 11.635 60.150 49.695 1.00 19.22 93 VAL A C 1
ATOM 731 O O . VAL A 1 93 ? 11.245 60.315 50.853 1.00 19.79 93 VAL A O 1
ATOM 735 N N . ILE A 1 94 ? 11.116 59.254 48.861 1.00 19.65 94 ILE A N 1
ATOM 736 C CA . ILE A 1 94 ? 10.051 58.343 49.251 1.00 20.15 94 ILE A CA 1
ATOM 737 C C . ILE A 1 94 ? 10.664 56.952 49.093 1.00 22.92 94 ILE A C 1
ATOM 738 O O . ILE A 1 94 ? 10.892 56.488 47.980 1.00 24.36 94 ILE A O 1
ATOM 743 N N . GLY A 1 95 ? 10.989 56.313 50.211 1.00 24.82 95 GLY A N 1
ATOM 744 C CA . GLY A 1 95 ? 11.587 54.993 50.151 1.00 26.37 95 GLY A CA 1
ATOM 745 C C . GLY A 1 95 ? 11.942 54.454 51.515 1.00 28.99 95 GLY A C 1
ATOM 746 O O . GLY A 1 95 ? 11.667 55.072 52.530 1.00 29.65 95 GLY A O 1
ATOM 747 N N . GLU A 1 96 ? 12.539 53.274 51.526 1.00 30.84 96 GLU A N 1
ATOM 748 C CA . GLU A 1 96 ? 12.952 52.638 52.756 1.00 31.99 96 GLU A CA 1
ATOM 749 C C . GLU A 1 96 ? 14.270 53.291 53.169 1.00 33.24 96 GLU A C 1
ATOM 750 O O . GLU A 1 96 ? 14.915 53.962 52.362 1.00 32.57 96 GLU A O 1
ATOM 756 N N . ALA A 1 97 ? 14.670 53.075 54.418 1.00 35.02 97 ALA A N 1
ATOM 757 C CA . ALA A 1 97 ? 15.897 53.648 54.963 1.00 35.99 97 ALA A CA 1
ATOM 758 C C . ALA A 1 97 ? 17.145 53.408 54.115 1.00 35.83 97 ALA A C 1
ATOM 759 O O . ALA A 1 97 ? 17.930 54.324 53.883 1.00 35.49 97 ALA A O 1
ATOM 761 N N . GLY A 1 98 ? 17.321 52.177 53.654 1.00 36.28 98 GLY A N 1
ATOM 762 C CA . GLY A 1 98 ? 18.486 51.850 52.848 1.00 36.47 98 GLY A CA 1
ATOM 763 C C . GLY A 1 98 ? 18.562 52.630 51.546 1.00 37.00 98 GLY A C 1
ATOM 764 O O . GLY A 1 98 ? 19.440 52.391 50.702 1.00 38.66 98 GLY A O 1
ATOM 765 N N . LEU A 1 99 ? 17.618 53.548 51.362 1.00 34.52 99 LEU A N 1
ATOM 766 C CA . LEU A 1 99 ? 17.600 54.374 50.168 1.00 31.50 99 LEU A CA 1
ATOM 767 C C . LEU A 1 99 ? 17.787 55.812 50.595 1.00 30.07 99 LEU A C 1
ATOM 768 O O . LEU A 1 99 ? 18.523 56.567 49.961 1.00 29.34 99 LEU A O 1
ATOM 773 N N . ILE A 1 100 ? 17.127 56.188 51.684 1.00 27.95 100 ILE A N 1
ATOM 774 C CA . ILE A 1 100 ? 17.241 57.550 52.174 1.00 25.96 100 ILE A CA 1
ATOM 775 C C . ILE A 1 100 ? 18.584 57.756 52.861 1.00 26.07 100 ILE A C 1
ATOM 776 O O . ILE A 1 100 ? 19.274 58.745 52.604 1.00 24.54 100 ILE A O 1
ATOM 781 N N . ASP A 1 101 ? 18.950 56.807 53.721 1.00 26.60 101 ASP A N 1
ATOM 782 C CA . ASP A 1 101 ? 20.210 56.872 54.453 1.00 28.02 101 ASP A CA 1
ATOM 783 C C . ASP A 1 101 ? 21.404 57.021 53.518 1.00 27.92 101 ASP A C 1
ATOM 784 O O . ASP A 1 101 ? 22.247 57.894 53.715 1.00 26.90 101 ASP A O 1
ATOM 789 N N . LEU A 1 102 ? 21.473 56.167 52.502 1.00 27.92 102 LEU A N 1
ATOM 790 C CA . LEU A 1 102 ? 22.569 56.213 51.546 1.00 27.33 102 LEU A CA 1
ATOM 791 C C . LEU A 1 102 ? 22.679 57.556 50.856 1.00 27.48 102 LEU A C 1
ATOM 792 O O . LEU A 1 102 ? 23.750 58.151 50.827 1.00 29.05 102 LEU A O 1
ATOM 797 N N . ILE A 1 103 ? 21.567 58.026 50.298 1.00 27.38 103 ILE A N 1
ATOM 798 C CA . ILE A 1 103 ? 21.534 59.304 49.590 1.00 26.64 103 ILE A CA 1
ATOM 799 C C . ILE A 1 103 ? 22.021 60.447 50.467 1.00 26.93 103 ILE A C 1
ATOM 800 O O . ILE A 1 103 ? 22.969 61.151 50.120 1.00 25.64 103 ILE A O 1
ATOM 805 N N . LEU A 1 104 ? 21.372 60.628 51.609 1.00 28.00 104 LEU A N 1
ATOM 806 C CA . LEU A 1 104 ? 21.754 61.698 52.512 1.00 29.12 104 LEU A CA 1
ATOM 807 C C . LEU A 1 104 ? 23.212 61.556 52.929 1.00 30.85 104 LEU A C 1
ATOM 808 O O . LEU A 1 104 ? 23.906 62.552 53.141 1.00 33.26 104 LEU A O 1
ATOM 813 N N . GLU A 1 105 ? 23.677 60.315 53.036 1.00 30.69 105 GLU A N 1
ATOM 814 C CA . GLU A 1 105 ? 25.060 60.049 53.406 1.00 30.39 105 GLU A CA 1
ATOM 815 C C . GLU A 1 105 ? 25.995 60.407 52.258 1.00 30.72 105 GLU A C 1
ATOM 816 O O . GLU A 1 105 ? 27.211 60.501 52.438 1.00 32.24 105 GLU A O 1
ATOM 822 N N . ALA A 1 106 ? 25.428 60.605 51.074 1.00 29.31 106 ALA A N 1
ATOM 823 C CA . ALA A 1 106 ? 26.227 60.949 49.909 1.00 27.28 106 ALA A CA 1
ATOM 824 C C . ALA A 1 106 ? 26.503 62.440 49.805 1.00 25.74 106 ALA A C 1
ATOM 825 O O . ALA A 1 106 ? 27.233 62.865 48.922 1.00 25.62 106 ALA A O 1
ATOM 827 N N . GLY A 1 107 ? 25.911 63.232 50.691 1.00 24.11 107 GLY A N 1
ATOM 828 C CA . GLY A 1 107 ? 26.138 64.663 50.662 1.00 23.69 107 GLY A CA 1
ATOM 829 C C . GLY A 1 107 ? 24.903 65.524 50.476 1.00 24.70 107 GLY A C 1
ATOM 830 O O . GLY A 1 107 ? 24.996 66.755 50.455 1.00 25.79 107 GLY A O 1
ATOM 831 N N . PHE A 1 108 ? 23.740 64.898 50.354 1.00 24.18 108 PHE A N 1
ATOM 832 C CA . PHE A 1 108 ? 22.503 65.654 50.162 1.00 24.65 108 PHE A CA 1
ATOM 833 C C . PHE A 1 108 ? 21.807 65.995 51.471 1.00 24.33 108 PHE A C 1
ATOM 834 O O . PHE A 1 108 ? 22.099 65.404 52.515 1.00 25.17 108 PHE A O 1
ATOM 842 N N . GLU A 1 109 ? 20.888 66.953 51.409 1.00 24.83 109 GLU A N 1
ATOM 843 C CA . GLU A 1 109 ? 20.160 67.398 52.590 1.00 26.64 109 GLU A CA 1
ATOM 844 C C . GLU A 1 109 ? 18.656 67.240 52.473 1.00 25.27 109 GLU A C 1
ATOM 845 O O . GLU A 1 109 ? 18.039 67.717 51.525 1.00 25.88 109 GLU A O 1
ATOM 851 N N . TRP A 1 110 ? 18.072 66.561 53.450 1.00 24.19 110 TRP A N 1
ATOM 852 C CA . TRP A 1 110 ? 16.637 66.322 53.487 1.00 23.08 110 TRP A CA 1
ATOM 853 C C . TRP A 1 110 ? 15.868 67.634 53.397 1.00 22.19 110 TRP A C 1
ATOM 854 O O . TRP A 1 110 ? 16.064 68.521 54.221 1.00 23.76 110 TRP A O 1
ATOM 865 N N . ASP A 1 111 ? 15.004 67.761 52.391 1.00 22.86 111 ASP A N 1
ATOM 866 C CA . ASP A 1 111 ? 14.199 68.975 52.195 1.00 24.47 111 ASP A CA 1
ATOM 867 C C . ASP A 1 111 ? 12.809 68.613 51.652 1.00 24.84 111 ASP A C 1
ATOM 868 O O . ASP A 1 111 ? 12.661 68.137 50.523 1.00 23.89 111 ASP A O 1
ATOM 873 N N . GLU A 1 112 ? 11.793 68.859 52.474 1.00 25.80 112 GLU A N 1
ATOM 874 C CA . GLU A 1 112 ? 10.407 68.533 52.139 1.00 26.66 112 GLU A CA 1
ATOM 875 C C . GLU A 1 112 ? 9.628 69.622 51.442 1.00 26.13 112 GLU A C 1
ATOM 876 O O . GLU A 1 112 ? 8.495 69.389 51.021 1.00 27.36 112 GLU A O 1
ATOM 882 N N . THR A 1 113 ? 10.218 70.804 51.315 1.00 26.86 113 THR A N 1
ATOM 883 C CA . THR A 1 113 ? 9.499 71.911 50.709 1.00 29.50 113 THR A CA 1
ATOM 884 C C . THR A 1 113 ? 9.880 72.254 49.288 1.00 30.97 113 THR A C 1
ATOM 885 O O . THR A 1 113 ? 9.031 72.264 48.389 1.00 33.46 113 THR A O 1
ATOM 889 N N . ASN A 1 114 ? 11.155 72.547 49.082 1.00 30.90 114 ASN A N 1
ATOM 890 C CA . ASN A 1 114 ? 11.616 72.905 47.757 1.00 30.92 114 ASN A CA 1
ATOM 891 C C . ASN A 1 114 ? 12.914 72.194 47.437 1.00 30.51 114 ASN A C 1
ATOM 892 O O . ASN A 1 114 ? 13.916 72.819 47.092 1.00 31.51 114 ASN A O 1
ATOM 897 N N . PRO A 1 115 ? 12.918 70.864 47.553 1.00 29.32 115 PRO A N 1
ATOM 898 C CA . PRO A 1 115 ? 14.157 70.155 47.245 1.00 28.02 115 PRO A CA 1
ATOM 899 C C . PRO A 1 115 ? 14.485 70.331 45.766 1.00 26.38 115 PRO A C 1
ATOM 900 O O . PRO A 1 115 ? 13.638 70.745 44.977 1.00 24.01 115 PRO A O 1
ATOM 904 N N . ASP A 1 116 ? 15.722 70.026 45.405 1.00 25.40 116 ASP A N 1
ATOM 905 C CA . ASP A 1 116 ? 16.149 70.128 44.021 1.00 26.12 116 ASP A CA 1
ATOM 906 C C . ASP A 1 116 ? 15.799 68.818 43.327 1.00 25.35 116 ASP A C 1
ATOM 907 O O . ASP A 1 116 ? 15.544 68.794 42.126 1.00 26.06 116 ASP A O 1
ATOM 912 N N . TYR A 1 117 ? 15.782 67.732 44.093 1.00 24.45 117 TYR A N 1
ATOM 913 C CA . TYR A 1 117 ? 15.452 66.417 43.554 1.00 22.75 117 TYR A CA 1
ATOM 914 C C . TYR A 1 117 ? 14.384 65.741 44.408 1.00 22.63 117 TYR A C 1
ATOM 915 O O . TYR A 1 117 ? 14.342 65.938 45.626 1.00 22.65 117 TYR A O 1
ATOM 924 N N . VAL A 1 118 ? 13.531 64.946 43.768 1.00 20.31 118 VAL A N 1
ATOM 925 C CA . VAL A 1 118 ? 12.525 64.170 44.480 1.00 19.35 118 VAL A CA 1
ATOM 926 C C . VAL A 1 118 ? 12.773 62.759 43.983 1.00 20.00 118 VAL A C 1
ATOM 927 O O . VAL A 1 118 ? 12.516 62.443 42.821 1.00 21.62 118 VAL A O 1
ATOM 931 N N . VAL A 1 119 ? 13.310 61.919 44.856 1.00 18.17 119 VAL A N 1
ATOM 932 C CA . VAL A 1 119 ? 13.599 60.542 44.501 1.00 16.52 119 VAL A CA 1
ATOM 933 C C . VAL A 1 119 ? 12.494 59.631 45.021 1.00 17.92 119 VAL A C 1
ATOM 934 O O . VAL A 1 119 ? 12.181 59.653 46.211 1.00 20.08 119 VAL A O 1
ATOM 938 N N . VAL A 1 120 ? 11.904 58.831 44.137 1.00 17.70 120 VAL A N 1
ATOM 939 C CA . VAL A 1 120 ? 10.844 57.916 44.547 1.00 18.17 120 VAL A CA 1
ATOM 940 C C . VAL A 1 120 ? 11.206 56.445 44.354 1.00 18.45 120 VAL A C 1
ATOM 941 O O . VAL A 1 120 ? 11.578 56.016 43.267 1.00 20.79 120 VAL A O 1
ATOM 945 N N . GLY A 1 121 ? 11.090 55.676 45.424 1.00 18.59 121 GLY A N 1
ATOM 946 C CA . GLY A 1 121 ? 11.398 54.260 45.357 1.00 20.56 121 GLY A CA 1
ATOM 947 C C . GLY A 1 121 ? 10.301 53.489 46.065 1.00 22.61 121 GLY A C 1
ATOM 948 O O . GLY A 1 121 ? 9.205 54.022 46.284 1.00 24.25 121 GLY A O 1
ATOM 949 N N . LEU A 1 122 ? 10.565 52.237 46.421 1.00 21.66 122 LEU A N 1
ATOM 950 C CA . LEU A 1 122 ? 9.551 51.462 47.121 1.00 21.54 122 LEU A CA 1
ATOM 951 C C . LEU A 1 122 ? 9.534 51.825 48.608 1.00 23.08 122 LEU A C 1
ATOM 952 O O . LEU A 1 122 ? 10.577 51.939 49.243 1.00 23.25 122 LEU A O 1
ATOM 957 N N . ASP A 1 123 ? 8.339 52.035 49.145 1.00 24.62 123 ASP A N 1
ATOM 958 C CA . ASP A 1 123 ? 8.172 52.352 50.554 1.00 25.30 123 ASP A CA 1
ATOM 959 C C . ASP A 1 123 ? 6.914 51.640 51.023 1.00 25.46 123 ASP A C 1
ATOM 960 O O . ASP A 1 123 ? 5.803 52.023 50.675 1.00 24.21 123 ASP A O 1
ATOM 965 N N . THR A 1 124 ? 7.108 50.585 51.803 1.00 26.79 124 THR A N 1
ATOM 966 C CA . THR A 1 124 ? 6.011 49.781 52.319 1.00 27.37 124 THR A CA 1
ATOM 967 C C . THR A 1 124 ? 5.224 50.514 53.394 1.00 26.54 124 THR A C 1
ATOM 968 O O . THR A 1 124 ? 4.249 49.988 53.930 1.00 26.11 124 THR A O 1
ATOM 972 N N . GLU A 1 125 ? 5.659 51.733 53.695 1.00 25.77 125 GLU A N 1
ATOM 973 C CA . GLU A 1 125 ? 5.003 52.568 54.688 1.00 26.39 125 GLU A CA 1
ATOM 974 C C . GLU A 1 125 ? 4.533 53.822 53.971 1.00 25.07 125 GLU A C 1
ATOM 975 O O . GLU A 1 125 ? 4.423 54.899 54.559 1.00 25.71 125 GLU A O 1
ATOM 981 N N . LEU A 1 126 ? 4.270 53.685 52.681 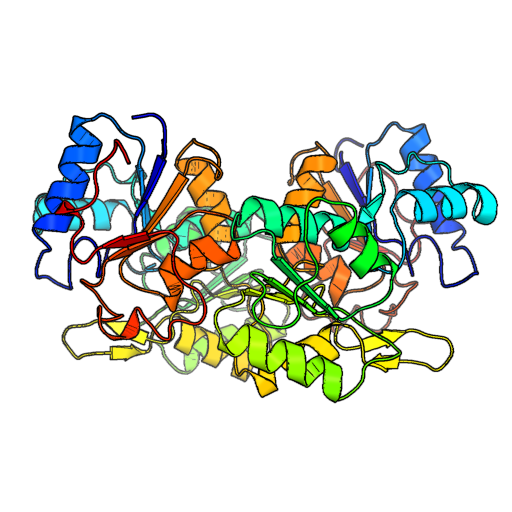1.00 22.56 126 LEU A N 1
ATOM 982 C CA . LEU A 1 126 ? 3.810 54.820 51.912 1.00 21.15 126 LEU A CA 1
ATOM 983 C C . LEU A 1 126 ? 2.537 55.385 52.556 1.00 21.23 126 LEU A C 1
ATOM 984 O O . LEU A 1 126 ? 1.728 54.645 53.138 1.00 19.11 126 LEU A O 1
ATOM 989 N N . SER A 1 127 ? 2.373 56.700 52.456 1.00 20.14 127 SER A N 1
ATOM 990 C CA . SER A 1 127 ? 1.204 57.376 53.003 1.00 19.85 127 SER A CA 1
ATOM 991 C C . SER A 1 127 ? 0.739 58.424 52.005 1.00 21.15 127 SER A C 1
ATOM 992 O O . SER A 1 127 ? 1.529 58.933 51.210 1.00 20.86 127 SER A O 1
ATOM 995 N N . TYR A 1 128 ? -0.544 58.755 52.053 1.00 21.01 128 TYR A N 1
ATOM 996 C CA . TYR A 1 128 ? -1.077 59.771 51.166 1.00 20.20 128 TYR A CA 1
ATOM 997 C C . TYR A 1 128 ? -0.233 61.040 51.317 1.00 21.27 128 TYR A C 1
ATOM 998 O O . TYR A 1 128 ? 0.154 61.665 50.323 1.00 21.11 128 TYR A O 1
ATOM 1007 N N . GLU A 1 129 ? 0.064 61.405 52.564 1.00 21.69 129 GLU A N 1
ATOM 1008 C CA . GLU A 1 129 ? 0.856 62.596 52.853 1.00 22.87 129 GLU A CA 1
ATOM 1009 C C . GLU A 1 129 ? 2.178 62.641 52.089 1.00 24.38 129 GLU A C 1
ATOM 1010 O O . GLU A 1 129 ? 2.539 63.683 51.536 1.00 25.12 129 GLU A O 1
ATOM 1016 N N . LYS A 1 130 ? 2.900 61.522 52.054 1.00 23.22 130 LYS A N 1
ATOM 1017 C CA . LYS A 1 130 ? 4.177 61.489 51.350 1.00 21.85 130 LYS A CA 1
ATOM 1018 C C . LYS A 1 130 ? 4.081 61.872 49.880 1.00 22.70 130 LYS A C 1
ATOM 1019 O O . LYS A 1 130 ? 4.846 62.710 49.408 1.00 24.24 130 LYS A O 1
ATOM 1025 N N . VAL A 1 131 ? 3.142 61.282 49.150 1.00 22.12 131 VAL A N 1
ATOM 1026 C CA . VAL A 1 131 ? 3.025 61.606 47.736 1.00 22.64 131 VAL A CA 1
ATOM 1027 C C . VAL A 1 131 ? 2.479 63.021 47.548 1.00 22.14 131 VAL A C 1
ATOM 1028 O O . VAL A 1 131 ? 2.606 63.610 46.475 1.00 20.23 131 VAL A O 1
ATOM 1032 N N . VAL A 1 132 ? 1.868 63.567 48.593 1.00 21.50 132 VAL A N 1
ATOM 1033 C CA . VAL A 1 132 ? 1.371 64.937 48.520 1.00 21.92 132 VAL A CA 1
ATOM 1034 C C . VAL A 1 132 ? 2.588 65.858 48.574 1.00 21.71 132 VAL A C 1
ATOM 1035 O O . VAL A 1 132 ? 2.662 66.857 47.851 1.00 21.43 132 VAL A O 1
ATOM 1039 N N . LEU A 1 133 ? 3.542 65.512 49.437 1.00 20.50 133 LEU A N 1
ATOM 1040 C CA . LEU A 1 133 ? 4.756 66.300 49.581 1.00 20.69 133 LEU A CA 1
ATOM 1041 C C . LEU A 1 133 ? 5.495 66.285 48.264 1.00 20.73 133 LEU A C 1
ATOM 1042 O O . LEU A 1 133 ? 5.846 67.339 47.724 1.00 20.59 133 LEU A O 1
ATOM 1047 N N . ALA A 1 134 ? 5.703 65.083 47.741 1.00 19.18 134 ALA A N 1
ATOM 1048 C CA . ALA A 1 134 ? 6.411 64.916 46.484 1.00 19.58 134 ALA A CA 1
ATOM 1049 C C . ALA A 1 134 ? 5.741 65.633 45.319 1.00 18.81 134 ALA A C 1
ATOM 1050 O O . ALA A 1 134 ? 6.423 66.212 44.476 1.00 17.88 134 ALA A O 1
ATOM 1052 N N . THR A 1 135 ? 4.412 65.598 45.266 1.00 18.38 135 THR A N 1
ATOM 1053 C CA . THR A 1 135 ? 3.693 66.256 44.177 1.00 18.26 135 THR A CA 1
ATOM 1054 C C . THR A 1 135 ? 3.912 67.765 44.239 1.00 18.44 135 THR A C 1
ATOM 1055 O O . THR A 1 135 ? 4.117 68.414 43.211 1.00 16.77 135 THR A O 1
ATOM 1059 N N . LEU A 1 136 ? 3.867 68.316 45.448 1.00 15.90 136 LEU A N 1
ATOM 1060 C CA . LEU A 1 136 ? 4.073 69.740 45.625 1.00 16.12 136 LEU A CA 1
ATOM 1061 C C . LEU A 1 136 ? 5.498 70.100 45.229 1.00 17.56 136 LEU A C 1
ATOM 1062 O O . LEU A 1 136 ? 5.732 71.083 44.520 1.00 17.69 136 LEU A O 1
ATOM 1067 N N . ALA A 1 137 ? 6.444 69.290 45.695 1.00 16.94 137 ALA A N 1
ATOM 1068 C CA . ALA A 1 137 ? 7.852 69.498 45.419 1.00 17.46 137 ALA A CA 1
ATOM 1069 C C . ALA A 1 137 ? 8.119 69.477 43.921 1.00 19.74 137 ALA A C 1
ATOM 1070 O O . ALA A 1 137 ? 8.835 70.336 43.390 1.00 20.95 137 ALA A O 1
ATOM 1072 N N . ILE A 1 138 ? 7.531 68.503 43.234 1.00 20.28 138 ILE A N 1
ATOM 1073 C CA . ILE A 1 138 ? 7.733 68.389 41.798 1.00 20.62 138 ILE A CA 1
ATOM 1074 C C . ILE A 1 138 ? 7.138 69.594 41.104 1.00 21.18 138 ILE A C 1
ATOM 1075 O O . ILE A 1 138 ? 7.750 70.158 40.206 1.00 22.13 138 ILE A O 1
ATOM 1080 N N . GLN A 1 139 ? 5.944 69.993 41.532 1.00 20.96 139 GLN A N 1
ATOM 1081 C CA . GLN A 1 139 ? 5.267 71.146 40.941 1.00 20.49 139 GLN A CA 1
ATOM 1082 C C . GLN A 1 139 ? 6.110 72.411 40.993 1.00 19.59 139 GLN A C 1
ATOM 1083 O O . GLN A 1 139 ? 5.985 73.274 40.138 1.00 17.89 139 GLN A O 1
ATOM 1089 N N . LYS A 1 140 ? 6.963 72.526 42.003 1.00 20.19 140 LYS A N 1
ATOM 1090 C CA . LYS A 1 140 ? 7.789 73.713 42.134 1.00 20.15 140 LYS A CA 1
ATOM 1091 C C . LYS A 1 140 ? 9.062 73.653 41.301 1.00 22.37 140 LYS A C 1
ATOM 1092 O O . LYS A 1 140 ? 9.823 74.616 41.275 1.00 23.87 140 LYS A O 1
ATOM 1098 N N . GLY A 1 141 ? 9.292 72.530 40.620 1.00 21.99 141 GLY A N 1
ATOM 1099 C CA . GLY A 1 141 ? 10.469 72.416 39.776 1.00 20.35 141 GLY A CA 1
ATOM 1100 C C . GLY A 1 141 ? 11.396 71.234 40.002 1.00 20.57 141 GLY A C 1
ATOM 1101 O O . GLY A 1 141 ? 12.150 70.856 39.097 1.00 22.65 141 GLY A O 1
ATOM 1102 N N . ALA A 1 142 ? 11.356 70.645 41.191 1.00 17.41 142 ALA A N 1
ATOM 1103 C CA . ALA A 1 142 ? 12.211 69.509 41.492 1.00 17.52 142 ALA A CA 1
ATOM 1104 C C . ALA A 1 142 ? 12.234 68.478 40.364 1.00 19.52 142 ALA A C 1
ATOM 1105 O O . ALA A 1 142 ? 11.227 68.240 39.685 1.00 20.22 142 ALA A O 1
ATOM 1107 N N . LEU A 1 143 ? 13.402 67.872 40.171 1.00 19.96 143 LEU A N 1
ATOM 1108 C CA . LEU A 1 143 ? 13.592 66.840 39.158 1.00 18.07 143 LEU A CA 1
ATOM 1109 C C . LEU A 1 143 ? 13.023 65.544 39.728 1.00 16.54 143 LEU A C 1
ATOM 1110 O O . LEU A 1 143 ? 13.382 65.125 40.824 1.00 16.72 143 LEU A O 1
ATOM 1115 N N . PHE A 1 144 ? 12.129 64.919 38.979 1.00 15.60 144 PHE A N 1
ATOM 1116 C CA . PHE A 1 144 ? 11.471 63.690 39.407 1.00 15.32 144 PHE A CA 1
ATOM 1117 C C . PHE A 1 144 ? 12.257 62.440 39.003 1.00 16.67 144 PHE A C 1
ATOM 1118 O O . PHE A 1 144 ? 12.361 62.119 37.812 1.00 16.44 144 PHE A O 1
ATOM 1126 N N . ILE A 1 145 ? 12.800 61.739 40.001 1.00 16.09 145 ILE A N 1
ATOM 1127 C CA . ILE A 1 145 ? 13.569 60.523 39.762 1.00 17.31 145 ILE A CA 1
ATOM 1128 C C . ILE A 1 145 ? 12.863 59.250 40.240 1.00 18.93 145 ILE A C 1
ATOM 1129 O O . ILE A 1 145 ? 12.338 59.195 41.353 1.00 21.73 145 ILE A O 1
ATOM 1134 N N . GLY A 1 146 ? 12.848 58.228 39.386 1.00 19.78 146 GLY A N 1
ATOM 1135 C CA . GLY A 1 146 ? 12.234 56.958 39.745 1.00 20.63 146 GLY A CA 1
ATOM 1136 C C . GLY A 1 146 ? 13.375 55.978 39.922 1.00 21.61 146 GLY A C 1
ATOM 1137 O O . GLY A 1 146 ? 14.265 55.910 39.070 1.00 22.31 146 GLY A O 1
ATOM 1138 N N . THR A 1 147 ? 13.375 55.222 41.012 1.00 21.71 147 THR A N 1
ATOM 1139 C CA . THR A 1 147 ? 14.472 54.294 41.254 1.00 22.33 147 THR A CA 1
ATOM 1140 C C . THR A 1 147 ? 14.509 53.116 40.297 1.00 22.18 147 THR A C 1
ATOM 1141 O O . THR A 1 147 ? 15.579 52.730 39.831 1.00 22.05 147 THR A O 1
ATOM 1145 N N . ASN A 1 148 ? 13.344 52.548 40.007 1.00 22.34 148 ASN A N 1
ATOM 1146 C CA . ASN A 1 148 ? 13.250 51.413 39.100 1.00 23.82 148 ASN A CA 1
ATOM 1147 C C . ASN A 1 148 ? 11.800 51.211 38.679 1.00 23.59 148 ASN A C 1
ATOM 1148 O O . ASN A 1 148 ? 10.883 51.359 39.479 1.00 22.58 148 ASN A O 1
ATOM 1153 N N . PRO A 1 149 ? 11.578 50.858 37.407 1.00 24.67 149 PRO A N 1
ATOM 1154 C CA . PRO A 1 149 ? 10.245 50.642 36.835 1.00 25.41 149 PRO A CA 1
ATOM 1155 C C . PRO A 1 149 ? 9.452 49.387 37.215 1.00 26.37 149 PRO A C 1
ATOM 1156 O O . PRO A 1 149 ? 8.320 49.224 36.770 1.00 26.77 149 PRO A O 1
ATOM 1160 N N . ASP A 1 150 ? 10.020 48.509 38.033 1.00 28.38 150 ASP A N 1
ATOM 1161 C CA . ASP A 1 150 ? 9.306 47.294 38.437 1.00 31.38 150 ASP A CA 1
ATOM 1162 C C . ASP A 1 150 ? 7.919 47.620 38.992 1.00 31.97 150 ASP A C 1
ATOM 1163 O O . ASP A 1 150 ? 7.796 48.316 40.008 1.00 32.84 150 ASP A O 1
ATOM 1168 N N . LYS A 1 151 ? 6.879 47.112 38.336 1.00 30.46 151 LYS A N 1
ATOM 1169 C CA . LYS A 1 151 ? 5.517 47.366 38.778 1.00 29.29 151 LYS A CA 1
ATOM 1170 C C . LYS A 1 151 ? 5.187 46.569 40.037 1.00 29.48 151 LYS A C 1
ATOM 1171 O O . LYS A 1 151 ? 4.463 47.039 40.914 1.00 28.60 151 LYS A O 1
ATOM 1177 N N . ASN A 1 152 ? 5.738 45.367 40.137 1.00 29.28 152 ASN A N 1
ATOM 1178 C CA . ASN A 1 152 ? 5.474 44.525 41.298 1.00 27.68 152 ASN A CA 1
ATOM 1179 C C . ASN A 1 152 ? 6.750 44.062 41.977 1.00 26.43 152 ASN A C 1
ATOM 1180 O O . ASN A 1 152 ? 7.851 44.339 41.511 1.00 26.37 152 ASN A O 1
ATOM 1185 N N . ILE A 1 153 ? 6.585 43.350 43.084 1.00 26.37 153 ILE A N 1
ATOM 1186 C CA . ILE A 1 153 ? 7.713 42.821 43.827 1.00 25.69 153 ILE A CA 1
ATOM 1187 C C . ILE A 1 153 ? 7.289 41.582 44.620 1.00 26.35 153 ILE A C 1
ATOM 1188 O O . ILE A 1 153 ? 6.311 41.605 45.369 1.00 26.27 153 ILE A O 1
ATOM 1193 N N . PRO A 1 154 ? 8.022 40.476 44.439 1.00 26.74 154 PRO A N 1
ATOM 1194 C CA . PRO A 1 154 ? 7.839 39.162 45.064 1.00 26.39 154 PRO A CA 1
ATOM 1195 C C . PRO A 1 154 ? 8.072 39.120 46.574 1.00 27.77 154 PRO A C 1
ATOM 1196 O O . PRO A 1 154 ? 9.143 39.484 47.042 1.00 28.43 154 PRO A O 1
ATOM 1200 N N . THR A 1 155 ? 7.081 38.665 47.333 1.00 28.85 155 THR A N 1
ATOM 1201 C CA . THR A 1 155 ? 7.236 38.551 48.780 1.00 30.84 155 THR A CA 1
ATOM 1202 C C . THR A 1 155 ? 6.515 37.304 49.276 1.00 32.35 155 THR A C 1
ATOM 1203 O O . THR A 1 155 ? 5.961 36.533 48.489 1.00 32.39 155 THR A O 1
ATOM 1207 N N . GLU A 1 156 ? 6.525 37.113 50.590 1.00 34.41 156 GLU A N 1
ATOM 1208 C CA . GLU A 1 156 ? 5.859 35.970 51.201 1.00 37.25 156 GLU A CA 1
ATOM 1209 C C . GLU A 1 156 ? 4.351 36.024 50.993 1.00 36.26 156 GLU A C 1
ATOM 1210 O O . GLU A 1 156 ? 3.681 34.996 51.033 1.00 36.44 156 GLU A O 1
ATOM 1216 N N . ARG A 1 157 ? 3.823 37.227 50.781 1.00 34.80 157 ARG A N 1
ATOM 1217 C CA . ARG A 1 157 ? 2.392 37.415 50.587 1.00 31.56 157 ARG A CA 1
ATOM 1218 C C . ARG A 1 157 ? 2.021 37.340 49.115 1.00 30.44 157 ARG A C 1
ATOM 1219 O O . ARG A 1 157 ? 0.844 37.300 48.767 1.00 31.04 157 ARG A O 1
ATOM 1227 N N . GLY A 1 158 ? 3.028 37.318 48.253 1.00 29.92 158 GLY A N 1
ATOM 1228 C CA . GLY A 1 158 ? 2.772 37.262 46.823 1.00 30.39 158 GLY A CA 1
ATOM 1229 C C . GLY A 1 158 ? 3.246 38.536 46.139 1.00 31.05 158 GLY A C 1
ATOM 1230 O O . GLY A 1 158 ? 4.062 39.279 46.703 1.00 32.31 158 GLY A O 1
ATOM 1231 N N . LEU A 1 159 ? 2.753 38.794 44.928 1.00 28.05 159 LEU A N 1
ATOM 1232 C CA . LEU A 1 159 ? 3.137 39.995 44.199 1.00 25.38 159 LEU A CA 1
ATOM 1233 C C . LEU A 1 159 ? 2.529 41.252 44.801 1.00 26.01 159 LEU A C 1
ATOM 1234 O O . LEU A 1 159 ? 1.335 41.502 44.652 1.00 27.52 159 LEU A O 1
ATOM 1239 N N . LEU A 1 160 ? 3.337 42.050 45.482 1.00 25.60 160 LEU A N 1
ATOM 1240 C CA . LEU A 1 160 ? 2.818 43.282 46.042 1.00 25.37 160 LEU A CA 1
ATOM 1241 C C . LEU A 1 160 ? 3.216 44.415 45.105 1.00 26.53 160 LEU A C 1
ATOM 1242 O O . LEU A 1 160 ? 3.875 44.180 44.088 1.00 26.62 160 LEU A O 1
ATOM 1247 N N . PRO A 1 161 ? 2.787 45.651 45.409 1.00 27.31 161 PRO A N 1
ATOM 1248 C CA . PRO A 1 161 ? 3.118 46.813 44.579 1.00 27.07 161 PRO A CA 1
ATOM 1249 C C . PRO A 1 161 ? 4.595 47.171 44.680 1.00 25.90 161 PRO A C 1
ATOM 1250 O O . PRO A 1 161 ? 5.120 47.346 45.781 1.00 26.74 161 PRO A O 1
ATOM 1254 N N . GLY A 1 162 ? 5.254 47.286 43.530 1.00 24.83 162 GLY A N 1
ATOM 1255 C CA . GLY A 1 162 ? 6.669 47.610 43.513 1.00 24.05 162 GLY A CA 1
ATOM 1256 C C . GLY A 1 162 ? 7.014 49.063 43.240 1.00 22.91 162 GLY A C 1
ATOM 1257 O O . GLY A 1 162 ? 6.141 49.891 42.999 1.00 21.48 162 GLY A O 1
ATOM 1258 N N . ALA A 1 163 ? 8.306 49.367 43.277 1.00 23.14 163 ALA A N 1
ATOM 1259 C CA . ALA A 1 163 ? 8.788 50.724 43.048 1.00 23.16 163 ALA A CA 1
ATOM 1260 C C . ALA A 1 163 ? 8.045 51.386 41.897 1.00 23.37 163 ALA A C 1
ATOM 1261 O O . ALA A 1 163 ? 7.519 52.494 42.044 1.00 21.35 163 ALA A O 1
ATOM 1263 N N . GLY A 1 164 ? 8.011 50.685 40.762 1.00 24.28 164 GLY A N 1
ATOM 1264 C CA . GLY A 1 164 ? 7.349 51.179 39.567 1.00 24.30 164 GLY A CA 1
ATOM 1265 C C . GLY A 1 164 ? 5.937 51.662 39.814 1.00 24.63 164 GLY A C 1
ATOM 1266 O O . GLY A 1 164 ? 5.569 52.754 39.389 1.00 26.64 164 GLY A O 1
ATOM 1267 N N . SER A 1 165 ? 5.132 50.864 40.501 1.00 23.69 165 SER A N 1
ATOM 1268 C CA . SER A 1 165 ? 3.766 51.280 40.777 1.00 22.55 165 SER A CA 1
ATOM 1269 C C . SER A 1 165 ? 3.702 52.580 41.582 1.00 22.29 165 SER A C 1
ATOM 1270 O O . SER A 1 165 ? 2.889 53.451 41.297 1.00 22.93 165 SER A O 1
ATOM 1273 N N . VAL A 1 166 ? 4.565 52.713 42.582 1.00 22.06 166 VAL A N 1
ATOM 1274 C CA . VAL A 1 166 ? 4.583 53.910 43.418 1.00 20.03 166 VAL A CA 1
ATOM 1275 C C . VAL A 1 166 ? 5.033 55.123 42.622 1.00 17.95 166 VAL A C 1
ATOM 1276 O O . VAL A 1 166 ? 4.490 56.212 42.782 1.00 16.99 166 VAL A O 1
ATOM 1280 N N . VAL A 1 167 ? 6.031 54.942 41.768 1.00 16.36 167 VAL A N 1
ATOM 1281 C CA . VAL A 1 167 ? 6.502 56.045 40.942 1.00 16.40 167 VAL A CA 1
ATOM 1282 C C . VAL A 1 167 ? 5.344 56.550 40.074 1.00 18.30 167 VAL A C 1
ATOM 1283 O O . VAL A 1 167 ? 5.050 57.751 40.041 1.00 19.30 167 VAL A O 1
ATOM 1287 N N . THR A 1 168 ? 4.682 55.624 39.388 1.00 17.19 168 THR A N 1
ATOM 1288 C CA . THR A 1 168 ? 3.557 55.965 38.533 1.00 16.73 168 THR A CA 1
ATOM 1289 C C . THR A 1 168 ? 2.461 56.748 39.261 1.00 17.82 168 THR A C 1
ATOM 1290 O O . THR A 1 168 ? 1.754 57.563 38.651 1.00 17.81 168 THR A O 1
ATOM 1294 N N . PHE A 1 169 ? 2.320 56.491 40.561 1.00 17.86 169 PHE A N 1
ATOM 1295 C CA . PHE A 1 169 ? 1.330 57.170 41.393 1.00 16.98 169 PHE A CA 1
ATOM 1296 C C . PH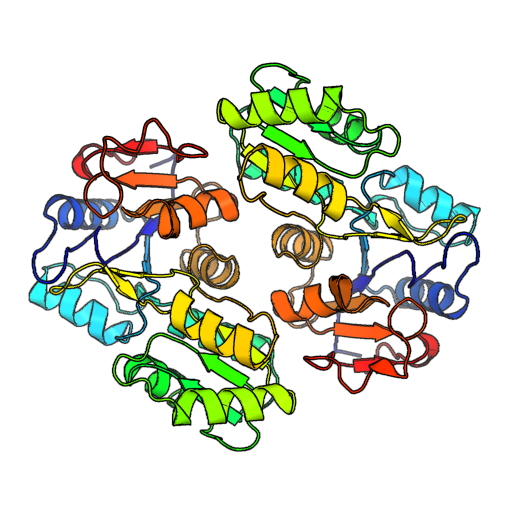E A 1 169 ? 1.685 58.653 41.405 1.00 16.96 169 PHE A C 1
ATOM 1297 O O . PHE A 1 169 ? 0.828 59.516 41.172 1.00 15.03 169 PHE A O 1
ATOM 1305 N N . VAL A 1 170 ? 2.960 58.935 41.657 1.00 15.58 170 VAL A N 1
ATOM 1306 C CA . VAL A 1 170 ? 3.444 60.301 41.678 1.00 17.13 170 VAL A CA 1
ATOM 1307 C C . VAL A 1 170 ? 3.347 60.884 40.276 1.00 18.53 170 VAL A C 1
ATOM 1308 O O . VAL A 1 170 ? 2.853 61.992 40.093 1.00 18.36 170 VAL A O 1
ATOM 1312 N N . GLU A 1 171 ? 3.822 60.130 39.289 1.00 19.94 171 GLU A N 1
ATOM 1313 C CA . GLU A 1 171 ? 3.773 60.574 37.900 1.00 20.75 171 GLU A CA 1
ATOM 1314 C C . GLU A 1 171 ? 2.362 61.014 37.541 1.00 21.37 171 GLU A C 1
ATOM 1315 O O . GLU A 1 171 ? 2.168 62.049 36.902 1.00 21.96 171 GLU A O 1
ATOM 1321 N N . THR A 1 172 ? 1.376 60.234 37.965 1.00 20.18 172 THR A N 1
ATOM 1322 C CA . THR A 1 172 ? -0.009 60.569 37.676 1.00 20.45 172 THR A CA 1
ATOM 1323 C C . THR A 1 172 ? -0.437 61.865 38.374 1.00 20.57 172 THR A C 1
ATOM 1324 O O . THR A 1 172 ? -1.110 62.699 37.778 1.00 22.21 172 THR A O 1
ATOM 1328 N N . ALA A 1 173 ? -0.043 62.027 39.633 1.00 18.97 173 ALA A N 1
ATOM 1329 C CA . ALA A 1 173 ? -0.395 63.212 40.401 1.00 17.65 173 ALA A CA 1
ATOM 1330 C C . ALA A 1 173 ? 0.347 64.465 39.933 1.00 17.82 173 ALA A C 1
ATOM 1331 O O . ALA A 1 173 ? -0.040 65.588 40.268 1.00 20.24 173 ALA A O 1
ATOM 1333 N N . THR A 1 174 ? 1.413 64.293 39.163 1.00 17.14 174 THR A N 1
ATOM 1334 C CA . THR A 1 174 ? 2.164 65.454 38.681 1.00 17.74 174 THR A CA 1
ATOM 1335 C C . THR A 1 174 ? 2.174 65.526 37.162 1.00 17.96 174 THR A C 1
ATOM 1336 O O . THR A 1 174 ? 2.688 66.479 36.587 1.00 16.98 174 THR A O 1
ATOM 1340 N N . GLN A 1 175 ? 1.593 64.528 36.508 1.00 18.17 175 GLN A N 1
ATOM 1341 C CA . GLN A 1 175 ? 1.608 64.495 35.049 1.00 20.82 175 GLN A CA 1
ATOM 1342 C C . GLN A 1 175 ? 3.035 64.810 34.598 1.00 19.67 175 GLN A C 1
ATOM 1343 O O . GLN A 1 175 ? 3.254 65.647 33.732 1.00 21.10 175 GLN A O 1
ATOM 1349 N N . THR A 1 176 ? 4.003 64.146 35.215 1.00 18.58 176 THR A N 1
ATOM 1350 C CA . THR A 1 176 ? 5.400 64.339 34.871 1.00 18.23 176 THR A CA 1
ATOM 1351 C C . THR A 1 176 ? 6.094 62.986 34.747 1.00 19.09 176 THR A C 1
ATOM 1352 O O . THR A 1 176 ? 6.002 62.130 35.636 1.00 20.06 176 THR A O 1
ATOM 1356 N N . LYS A 1 177 ? 6.782 62.783 33.635 1.00 19.50 177 LYS A N 1
ATOM 1357 C CA . LYS A 1 177 ? 7.487 61.530 33.430 1.00 20.37 177 LYS A CA 1
ATOM 1358 C C . LYS A 1 177 ? 8.736 61.566 34.291 1.00 20.70 177 LYS A C 1
ATOM 1359 O O . LYS A 1 177 ? 9.406 62.595 34.385 1.00 20.31 177 LYS A O 1
ATOM 1365 N N . PRO A 1 178 ? 9.058 60.449 34.951 1.00 20.64 178 PRO A N 1
ATOM 1366 C CA . PRO A 1 178 ? 10.254 60.433 35.796 1.00 19.86 178 PRO A CA 1
ATOM 1367 C C . PRO A 1 178 ? 11.473 59.944 35.032 1.00 19.09 178 PRO A C 1
ATOM 1368 O O . PRO A 1 178 ? 11.347 59.325 33.977 1.00 19.54 178 PRO A O 1
ATOM 1372 N N . VAL A 1 179 ? 12.654 60.244 35.558 1.00 17.50 179 VAL A N 1
ATOM 1373 C CA . VAL A 1 179 ? 13.883 59.753 34.963 1.00 15.51 179 VAL A CA 1
ATOM 1374 C C . VAL A 1 179 ? 14.074 58.430 35.702 1.00 17.55 179 VAL A C 1
ATOM 1375 O O . VAL A 1 179 ? 14.241 58.414 36.927 1.00 18.02 179 VAL A O 1
ATOM 1379 N N . TYR A 1 180 ? 14.000 57.318 34.983 1.00 18.75 180 TYR A N 1
ATOM 1380 C CA . TYR A 1 180 ? 14.185 56.020 35.621 1.00 21.08 180 TYR A CA 1
ATOM 1381 C C . TYR A 1 180 ? 15.675 55.669 35.678 1.00 20.63 180 TYR A C 1
ATOM 1382 O O . TYR A 1 180 ? 16.433 55.958 34.756 1.00 23.41 180 TYR A O 1
ATOM 1391 N N . ILE A 1 181 ? 16.080 55.042 36.774 1.00 20.16 181 ILE A N 1
ATOM 1392 C CA . ILE A 1 181 ? 17.470 54.684 37.010 1.00 20.55 181 ILE A CA 1
ATOM 1393 C C . ILE A 1 181 ? 17.745 53.200 36.822 1.00 21.73 181 ILE A C 1
ATOM 1394 O O . ILE A 1 181 ? 18.690 52.810 36.132 1.00 20.93 181 ILE A O 1
ATOM 1399 N N . GLY A 1 182 ? 16.909 52.384 37.457 1.00 22.44 182 GLY A N 1
ATOM 1400 C CA . GLY A 1 182 ? 17.065 50.941 37.414 1.00 22.55 182 GLY A CA 1
ATOM 1401 C C . GLY A 1 182 ? 16.931 50.252 36.075 1.00 23.69 182 GLY A C 1
ATOM 1402 O O . GLY A 1 182 ? 16.664 50.875 35.046 1.00 24.12 182 GLY A O 1
ATOM 1403 N N . LYS A 1 183 ? 17.136 48.941 36.100 1.00 22.96 183 LYS A N 1
ATOM 1404 C CA . LYS A 1 183 ? 17.043 48.127 34.907 1.00 23.05 183 LYS A CA 1
ATOM 1405 C C . LYS A 1 183 ? 15.637 48.292 34.357 1.00 23.52 183 LYS A C 1
ATOM 1406 O O . LYS A 1 183 ? 14.682 48.421 35.126 1.00 26.05 183 LYS A O 1
ATOM 1412 N N . PRO A 1 184 ? 15.477 48.264 33.023 1.00 22.57 184 PRO A N 1
ATOM 1413 C CA . PRO A 1 184 ? 16.490 48.085 31.984 1.00 22.37 184 PRO A CA 1
ATOM 1414 C C . PRO A 1 184 ? 17.122 49.367 31.469 1.00 22.97 184 PRO A C 1
ATOM 1415 O O . PRO A 1 184 ? 17.706 49.374 30.389 1.00 24.17 184 PRO A O 1
ATOM 1419 N N . LYS A 1 185 ? 17.013 50.447 32.229 1.00 22.93 185 LYS A N 1
ATOM 1420 C CA . LYS A 1 185 ? 17.562 51.720 31.785 1.00 22.24 185 LYS A CA 1
ATOM 1421 C C . LYS A 1 185 ? 19.085 51.795 31.725 1.00 21.95 185 LYS A C 1
ATOM 1422 O O . LYS A 1 185 ? 19.794 51.150 32.494 1.00 22.05 185 LYS A O 1
ATOM 1428 N N . ALA A 1 186 ? 19.571 52.595 30.785 1.00 21.73 186 ALA A N 1
ATOM 1429 C CA . ALA A 1 186 ? 21.000 52.784 30.566 1.00 20.48 186 ALA A CA 1
ATOM 1430 C C . ALA A 1 186 ? 21.765 53.250 31.796 1.00 20.61 186 ALA A C 1
ATOM 1431 O O . ALA A 1 186 ? 22.796 52.672 32.127 1.00 21.39 186 ALA A O 1
ATOM 1433 N N . ILE A 1 187 ? 21.258 54.285 32.468 1.00 18.88 187 ILE A N 1
ATOM 1434 C CA . ILE A 1 187 ? 21.921 54.838 33.649 1.00 16.68 187 ILE A CA 1
ATOM 1435 C C . ILE A 1 187 ? 22.576 53.791 34.552 1.00 17.06 187 ILE A C 1
ATOM 1436 O O . ILE A 1 187 ? 23.785 53.816 34.743 1.00 17.00 187 ILE A O 1
ATOM 1441 N N . ILE A 1 188 ? 21.794 52.863 35.090 1.00 17.17 188 ILE A N 1
ATOM 1442 C CA . ILE A 1 188 ? 22.362 51.857 35.966 1.00 17.67 188 ILE A CA 1
ATOM 1443 C C . ILE A 1 188 ? 23.319 50.945 35.198 1.00 20.22 188 ILE A C 1
ATOM 1444 O O . ILE A 1 188 ? 24.377 50.574 35.705 1.00 19.86 188 ILE A O 1
ATOM 1449 N N . MET A 1 189 ? 22.959 50.597 33.965 1.00 21.67 189 MET A N 1
ATOM 1450 C CA . MET A 1 189 ? 23.806 49.727 33.160 1.00 21.71 189 MET A CA 1
ATOM 1451 C C . MET A 1 189 ? 25.159 50.358 32.832 1.00 22.41 189 MET A C 1
ATOM 1452 O O . MET A 1 189 ? 26.192 49.689 32.907 1.00 22.07 189 MET A O 1
ATOM 1457 N N . GLU A 1 190 ? 25.154 51.638 32.467 1.00 23.93 190 GLU A N 1
ATOM 1458 C CA . GLU A 1 190 ? 26.388 52.347 32.154 1.00 27.35 190 GLU A CA 1
ATOM 1459 C C . GLU A 1 190 ? 27.296 52.309 33.374 1.00 28.83 190 GLU A C 1
ATOM 1460 O O . GLU A 1 190 ? 28.485 52.008 33.282 1.00 29.94 190 GLU A O 1
ATOM 1466 N N . ARG A 1 191 ? 26.724 52.604 34.529 1.00 29.24 191 ARG A N 1
ATOM 1467 C CA . ARG A 1 191 ? 27.486 52.595 35.765 1.00 29.93 191 ARG A CA 1
ATOM 1468 C C . ARG A 1 191 ? 27.984 51.187 36.093 1.00 31.26 191 ARG A C 1
ATOM 1469 O O . ARG A 1 191 ? 29.119 51.010 36.541 1.00 32.32 191 ARG A O 1
ATOM 1477 N N . ALA A 1 192 ? 27.137 50.187 35.865 1.00 32.05 192 ALA A N 1
ATOM 1478 C CA . ALA A 1 192 ? 27.492 48.796 36.141 1.00 31.54 192 ALA A CA 1
ATOM 1479 C C . ALA A 1 192 ? 28.730 48.390 35.349 1.00 31.93 192 ALA A C 1
ATOM 1480 O O . ALA A 1 192 ? 29.698 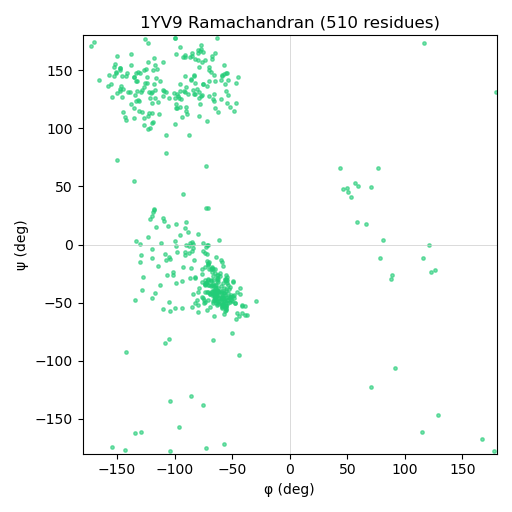47.862 35.898 1.00 30.15 192 ALA A O 1
ATOM 1482 N N . ILE A 1 193 ? 28.691 48.631 34.047 1.00 32.50 193 ILE A N 1
ATOM 1483 C CA . ILE A 1 193 ? 29.820 48.295 33.200 1.00 34.44 193 ILE A CA 1
ATOM 1484 C C . ILE A 1 193 ? 31.036 49.072 33.679 1.00 35.99 193 ILE A C 1
ATOM 1485 O O . ILE A 1 193 ? 32.173 48.645 33.487 1.00 37.80 193 ILE A O 1
ATOM 1490 N N . ALA A 1 194 ? 30.785 50.225 34.290 1.00 36.03 194 ALA A N 1
ATOM 1491 C CA . ALA A 1 194 ? 31.861 51.058 34.801 1.00 36.90 194 ALA A CA 1
ATOM 1492 C C . ALA A 1 194 ? 32.563 50.324 35.932 1.00 37.23 194 ALA A C 1
ATOM 1493 O O . ALA A 1 194 ? 33.792 50.313 36.009 1.00 36.40 194 ALA A O 1
ATOM 1495 N N . HIS A 1 195 ? 31.778 49.714 36.815 1.00 37.84 195 HIS A N 1
ATOM 1496 C CA . HIS A 1 195 ? 32.344 48.971 37.931 1.00 39.55 195 HIS A CA 1
ATOM 1497 C C . HIS A 1 195 ? 32.904 47.631 37.524 1.00 39.34 195 HIS A C 1
ATOM 1498 O O . HIS A 1 195 ? 33.993 47.257 37.949 1.00 39.97 195 HIS A O 1
ATOM 1505 N N . LEU A 1 196 ? 32.155 46.893 36.718 1.00 38.86 196 LEU A N 1
ATOM 1506 C CA . LEU A 1 196 ? 32.626 45.592 36.294 1.00 39.01 196 LEU A CA 1
ATOM 1507 C C . LEU A 1 196 ? 34.084 45.758 35.880 1.00 39.29 196 LEU A C 1
ATOM 1508 O O . LEU A 1 196 ? 34.973 45.124 36.450 1.00 38.68 196 LEU A O 1
ATOM 1513 N N . GLY A 1 197 ? 34.336 46.625 34.907 1.00 39.49 197 GLY A N 1
ATOM 1514 C CA . GLY A 1 197 ? 35.707 46.841 34.488 1.00 40.98 197 GLY A CA 1
ATOM 1515 C C . GLY A 1 197 ? 36.044 46.443 33.065 1.00 42.32 197 GLY A C 1
ATOM 1516 O O . GLY A 1 197 ? 37.118 46.776 32.569 1.00 43.05 197 GLY A O 1
ATOM 1517 N N . VAL A 1 198 ? 35.138 45.730 32.406 1.00 43.16 198 VAL A N 1
ATOM 1518 C CA . VAL A 1 198 ? 35.353 45.304 31.027 1.00 43.95 198 VAL A CA 1
ATOM 1519 C C . VAL A 1 198 ? 34.281 45.948 30.152 1.00 45.17 198 VAL A C 1
ATOM 1520 O O . VAL A 1 198 ? 33.205 46.280 30.651 1.00 45.01 198 VAL A O 1
ATOM 1524 N N . GLU A 1 199 ? 34.561 46.141 28.862 1.00 46.75 199 GLU A N 1
ATOM 1525 C CA . GLU A 1 199 ? 33.573 46.774 27.986 1.00 49.17 199 GLU A CA 1
ATOM 1526 C C . GLU A 1 199 ? 32.517 45.827 27.430 1.00 49.57 199 GLU A C 1
ATOM 1527 O O . GLU A 1 199 ? 32.776 44.658 27.140 1.00 49.53 199 GLU A O 1
ATOM 1533 N N . LYS A 1 200 ? 31.321 46.382 27.277 1.00 49.54 200 LYS A N 1
ATOM 1534 C CA . LYS A 1 200 ? 30.138 45.688 26.788 1.00 48.27 200 LYS A CA 1
ATOM 1535 C C . LYS A 1 200 ? 30.331 44.528 25.826 1.00 48.19 200 LYS A C 1
ATOM 1536 O O . LYS A 1 200 ? 29.739 43.470 26.017 1.00 48.44 200 LYS A O 1
ATOM 1542 N N . GLU A 1 201 ? 31.142 44.722 24.790 1.00 49.10 201 GLU A N 1
ATOM 1543 C CA . GLU A 1 201 ? 31.349 43.673 23.794 1.00 49.62 201 GLU A CA 1
ATOM 1544 C C . GLU A 1 201 ? 31.673 42.309 24.400 1.00 47.83 201 GLU A C 1
ATOM 1545 O O . GLU A 1 201 ? 31.296 41.280 23.847 1.00 46.91 201 GLU A O 1
ATOM 1551 N N . GLN A 1 202 ? 32.357 42.302 25.541 1.00 47.23 202 GLN A N 1
ATOM 1552 C CA . GLN A 1 202 ? 32.736 41.052 26.187 1.00 46.96 202 GLN A CA 1
ATOM 1553 C C . GLN A 1 202 ? 32.119 40.882 27.561 1.00 44.95 202 GLN A C 1
ATOM 1554 O O . GLN A 1 202 ? 32.688 40.249 28.450 1.00 44.34 202 GLN A O 1
ATOM 1560 N N . VAL A 1 203 ? 30.938 41.449 27.722 1.00 43.34 203 VAL A N 1
ATOM 1561 C CA . VAL A 1 203 ? 30.225 41.358 28.973 1.00 42.50 203 VAL A CA 1
ATOM 1562 C C . VAL A 1 203 ? 28.870 40.744 28.674 1.00 43.24 203 VAL A C 1
ATOM 1563 O O . VAL A 1 203 ? 28.397 40.815 27.549 1.00 43.17 203 VAL A O 1
ATOM 1567 N N . ILE A 1 204 ? 28.236 40.143 29.671 1.00 44.69 204 ILE A N 1
ATOM 1568 C CA . ILE A 1 204 ? 26.935 39.530 29.449 1.00 45.41 204 ILE A CA 1
ATOM 1569 C C . ILE A 1 204 ? 26.049 39.620 30.691 1.00 42.91 204 ILE A C 1
ATOM 1570 O O . ILE A 1 204 ? 26.482 39.312 31.807 1.00 41.51 204 ILE A O 1
ATOM 1575 N N . MET A 1 205 ? 24.808 40.055 30.484 1.00 40.21 205 MET A N 1
ATOM 1576 C CA . MET A 1 205 ? 23.832 40.198 31.565 1.00 37.27 205 MET A CA 1
ATOM 1577 C C . MET A 1 205 ? 23.160 38.848 31.840 1.00 35.02 205 MET A C 1
ATOM 1578 O O . MET A 1 205 ? 22.679 38.181 30.925 1.00 36.20 205 MET A O 1
ATOM 1583 N N . VAL A 1 206 ? 23.142 38.443 33.104 1.00 32.75 206 VAL A N 1
ATOM 1584 C CA . VAL A 1 206 ? 22.545 37.170 33.491 1.00 31.05 206 VAL A CA 1
ATOM 1585 C C . VAL A 1 206 ? 21.362 37.405 34.416 1.00 31.79 206 VAL A C 1
ATOM 1586 O O . VAL A 1 206 ? 21.460 38.176 35.368 1.00 32.15 206 VAL A O 1
ATOM 1590 N N . GLY A 1 207 ? 20.246 36.733 34.146 1.00 32.08 207 GLY A N 1
ATOM 1591 C CA . GLY A 1 207 ? 19.082 36.918 34.989 1.00 33.86 207 GLY A CA 1
ATOM 1592 C C . GLY A 1 207 ? 17.924 35.981 34.715 1.00 35.31 207 GLY A C 1
ATOM 1593 O O . GLY A 1 207 ? 17.900 35.257 33.722 1.00 35.54 207 GLY A O 1
ATOM 1594 N N . ASP A 1 208 ? 16.940 36.027 35.602 1.00 35.88 208 ASP A N 1
ATOM 1595 C CA . ASP A 1 208 ? 15.778 35.168 35.502 1.00 36.80 208 ASP A CA 1
ATOM 1596 C C . ASP A 1 208 ? 14.573 35.886 34.931 1.00 37.11 208 ASP A C 1
ATOM 1597 O O . ASP A 1 208 ? 13.686 35.257 34.352 1.00 36.12 208 ASP A O 1
ATOM 1602 N N . ASN A 1 209 ? 14.539 37.203 35.113 1.00 38.23 209 ASN A N 1
ATOM 1603 C CA . ASN A 1 209 ? 13.431 38.025 34.636 1.00 38.97 209 ASN A CA 1
ATOM 1604 C C . ASN A 1 209 ? 13.700 38.646 33.272 1.00 39.38 209 ASN A C 1
ATOM 1605 O O . ASN A 1 209 ? 14.754 39.228 33.035 1.00 39.80 209 ASN A O 1
ATOM 1610 N N . TYR A 1 210 ? 12.726 38.531 32.380 1.00 40.23 210 TYR A N 1
ATOM 1611 C CA . TYR A 1 210 ? 12.864 39.050 31.027 1.00 41.71 210 TYR A CA 1
ATOM 1612 C C . TYR A 1 210 ? 12.649 40.550 30.901 1.00 42.95 210 TYR A C 1
ATOM 1613 O O . TYR A 1 210 ? 13.356 41.219 30.153 1.00 43.68 210 TYR A O 1
ATOM 1622 N N . GLU A 1 211 ? 11.655 41.064 31.620 1.00 44.14 211 GLU A N 1
ATOM 1623 C CA . GLU A 1 211 ? 11.297 42.483 31.597 1.00 44.70 211 GLU A CA 1
ATOM 1624 C C . GLU A 1 211 ? 12.389 43.425 32.122 1.00 42.69 211 GLU A C 1
ATOM 1625 O O . GLU A 1 211 ? 12.501 44.575 31.680 1.00 42.77 211 GLU A O 1
ATOM 1631 N N . THR A 1 212 ? 13.184 42.955 33.073 1.00 39.76 212 THR A N 1
ATOM 1632 C CA . THR A 1 212 ? 14.229 43.798 33.622 1.00 39.92 212 THR A CA 1
ATOM 1633 C C . THR A 1 212 ? 15.623 43.345 33.231 1.00 39.05 212 THR A C 1
ATOM 1634 O O . THR A 1 212 ? 16.395 44.114 32.658 1.00 39.80 212 THR A O 1
ATOM 1638 N N . ASP A 1 213 ? 15.941 42.094 33.533 1.00 37.26 213 ASP A N 1
ATOM 1639 C CA . ASP A 1 213 ? 17.263 41.566 33.238 1.00 36.07 213 ASP A CA 1
ATOM 1640 C C . ASP A 1 213 ? 17.615 41.442 31.755 1.00 33.72 213 ASP A C 1
ATOM 1641 O O . ASP A 1 213 ? 18.555 42.071 31.285 1.00 34.08 213 ASP A O 1
ATOM 1646 N N . ILE A 1 214 ? 16.869 40.640 31.013 1.00 32.10 214 ILE A N 1
ATOM 1647 C CA . ILE A 1 214 ? 17.165 40.461 29.600 1.00 30.62 214 ILE A CA 1
ATOM 1648 C C . ILE A 1 214 ? 17.024 41.756 28.800 1.00 30.68 214 ILE A C 1
ATOM 1649 O O . ILE A 1 214 ? 17.708 41.958 27.798 1.00 28.33 214 ILE A O 1
ATOM 1654 N N . GLN A 1 215 ? 16.134 42.635 29.246 1.00 30.59 215 GLN A N 1
ATOM 1655 C CA . GLN A 1 215 ? 15.929 43.896 28.559 1.00 30.07 215 GLN A CA 1
ATOM 1656 C C . GLN A 1 215 ? 17.124 44.801 28.812 1.00 29.91 215 GLN A C 1
ATOM 1657 O O . GLN A 1 215 ? 17.516 45.584 27.948 1.00 28.93 215 GLN A O 1
ATOM 1663 N N . SER A 1 216 ? 17.714 44.687 29.996 1.00 28.89 216 SER A N 1
ATOM 1664 C CA . SER A 1 216 ? 18.892 45.484 30.313 1.00 27.73 216 SER A CA 1
ATOM 1665 C C . SER A 1 216 ? 19.916 45.294 29.214 1.00 27.24 216 SER A C 1
ATOM 1666 O O . SER A 1 216 ? 20.598 46.235 28.815 1.00 25.65 216 SER A O 1
ATOM 1669 N N . GLY A 1 217 ? 20.008 44.063 28.727 1.00 27.48 217 GLY A N 1
ATOM 1670 C CA . GLY A 1 217 ? 20.959 43.751 27.681 1.00 28.45 217 GLY A CA 1
ATOM 1671 C C . GLY A 1 217 ? 20.552 44.272 26.320 1.00 28.97 217 GLY A C 1
ATOM 1672 O O . GLY A 1 217 ? 21.337 44.926 25.634 1.00 30.12 217 GLY A O 1
ATOM 1673 N N . ILE A 1 218 ? 19.318 43.990 25.927 1.00 27.74 218 ILE A N 1
ATOM 1674 C CA . ILE A 1 218 ? 18.823 44.421 24.632 1.00 27.54 218 ILE A CA 1
ATOM 1675 C C . ILE A 1 218 ? 18.795 45.940 24.499 1.00 28.16 218 ILE A C 1
ATOM 1676 O O . ILE A 1 218 ? 19.155 46.484 23.460 1.00 27.98 218 ILE A O 1
ATOM 1681 N N . GLN A 1 219 ? 18.377 46.619 25.558 1.00 27.97 219 GLN A N 1
ATOM 1682 C CA . GLN A 1 219 ? 18.303 48.071 25.545 1.00 27.68 219 GLN A CA 1
ATOM 1683 C C . GLN A 1 219 ? 19.676 48.732 25.449 1.00 26.11 219 GLN A C 1
ATOM 1684 O O . GLN A 1 219 ? 19.800 49.815 24.886 1.00 25.28 219 GLN A O 1
ATOM 1690 N N . ASN A 1 220 ? 20.703 48.081 25.986 1.00 23.87 220 ASN A N 1
ATOM 1691 C CA . ASN A 1 220 ? 22.024 48.686 26.011 1.00 24.22 220 ASN A CA 1
ATOM 1692 C C . ASN A 1 220 ? 23.178 48.059 25.245 1.00 24.69 220 ASN A C 1
ATOM 1693 O O . ASN A 1 220 ? 24.332 48.403 25.471 1.00 23.98 220 ASN A O 1
ATOM 1698 N N . GLY A 1 221 ? 22.888 47.146 24.339 1.00 26.04 221 GLY A N 1
ATOM 1699 C CA . GLY A 1 221 ? 23.966 46.562 23.576 1.00 26.98 221 GLY A CA 1
ATOM 1700 C C . GLY A 1 221 ? 24.850 45.654 24.396 1.00 28.02 221 GLY A C 1
ATOM 1701 O O . GLY A 1 221 ? 26.078 45.769 24.366 1.00 28.61 221 GLY A O 1
ATOM 1702 N N . ILE A 1 222 ? 24.225 44.743 25.130 1.00 26.93 222 ILE A N 1
ATOM 1703 C CA . ILE A 1 222 ? 24.961 43.791 25.939 1.00 27.24 222 ILE A CA 1
ATOM 1704 C C . ILE A 1 222 ? 24.306 42.424 25.807 1.00 28.04 222 ILE A C 1
ATOM 1705 O O . ILE A 1 222 ? 23.086 42.304 25.929 1.00 29.11 222 ILE A O 1
ATOM 1710 N N . ASP A 1 223 ? 25.114 41.398 25.545 1.00 28.32 223 ASP A N 1
ATOM 1711 C CA . ASP A 1 223 ? 24.591 40.045 25.416 1.00 28.06 223 ASP A CA 1
ATOM 1712 C C . ASP A 1 223 ? 23.885 39.641 26.692 1.00 27.10 223 ASP A C 1
ATOM 1713 O O . ASP A 1 223 ? 24.298 40.010 27.804 1.00 23.90 223 ASP A O 1
ATOM 1718 N N . SER A 1 224 ? 22.822 38.866 26.525 1.00 26.13 224 SER A N 1
ATOM 1719 C CA . SER A 1 224 ? 22.040 38.419 27.657 1.00 26.23 224 SER A CA 1
ATOM 1720 C C . SER A 1 224 ? 21.912 36.908 27.693 1.00 26.58 224 SER A C 1
ATOM 1721 O O . SER A 1 224 ? 21.934 36.240 26.659 1.00 25.94 224 SER A O 1
ATOM 1724 N N . LEU A 1 225 ? 21.766 36.397 28.913 1.00 28.15 225 LEU A N 1
ATOM 1725 C CA . LEU A 1 225 ? 21.625 34.975 29.197 1.00 28.29 225 LEU A CA 1
ATOM 1726 C C . LEU A 1 225 ? 20.416 34.831 30.119 1.00 27.71 225 LEU A C 1
ATOM 1727 O O . LEU A 1 225 ? 20.435 35.318 31.248 1.00 24.67 225 LEU A O 1
ATOM 1732 N N . LEU A 1 226 ? 19.366 34.172 29.639 1.00 29.53 226 LEU A N 1
ATOM 1733 C CA . LEU A 1 226 ? 18.164 33.970 30.449 1.00 32.20 226 LEU A CA 1
ATOM 1734 C C . LEU A 1 226 ? 18.164 32.621 31.168 1.00 34.02 226 LEU A C 1
ATOM 1735 O O . LEU A 1 226 ? 18.534 31.605 30.595 1.00 34.38 226 LEU A O 1
ATOM 1740 N N . VAL A 1 227 ? 17.746 32.620 32.427 1.00 37.16 227 VAL A N 1
ATOM 1741 C CA . VAL A 1 227 ? 17.664 31.390 33.209 1.00 41.57 227 VAL A CA 1
ATOM 1742 C C . VAL A 1 227 ? 16.206 31.231 33.598 1.00 44.32 227 VAL A C 1
ATOM 1743 O O . VAL A 1 227 ? 15.680 32.027 34.370 1.00 45.21 227 VAL A O 1
ATOM 1747 N N . THR A 1 228 ? 15.553 30.205 33.070 1.00 47.27 228 THR A N 1
ATOM 1748 C CA . THR A 1 228 ? 14.139 29.979 33.357 1.00 50.30 228 THR A CA 1
ATOM 1749 C C . THR A 1 228 ? 13.841 29.465 34.771 1.00 53.18 228 THR A C 1
ATOM 1750 O O . THR A 1 228 ? 12.874 28.735 34.974 1.00 54.48 228 THR A O 1
ATOM 1754 N N . SER A 1 229 ? 14.656 29.859 35.747 1.00 56.32 229 SER A N 1
ATOM 1755 C CA . SER A 1 229 ? 14.465 29.422 37.136 1.00 59.02 229 SER A CA 1
ATOM 1756 C C . SER A 1 229 ? 13.616 30.393 37.968 1.00 61.05 229 SER A C 1
ATOM 1757 O O . SER A 1 229 ? 13.078 30.023 39.017 1.00 60.32 229 SER A O 1
ATOM 1760 N N . GLY A 1 230 ? 13.510 31.634 37.501 1.00 63.12 230 GLY A N 1
ATOM 1761 C CA . GLY A 1 230 ? 12.727 32.633 38.206 1.00 65.41 230 GLY A CA 1
ATOM 1762 C C . GLY A 1 230 ? 11.385 32.912 37.559 1.00 67.57 230 GLY A C 1
ATOM 1763 O O . GLY A 1 230 ? 10.679 31.987 37.158 1.00 67.66 230 GLY A O 1
ATOM 1764 N N . PHE A 1 231 ? 11.054 34.196 37.439 1.00 68.71 231 PHE A N 1
ATOM 1765 C CA . PHE A 1 231 ? 9.795 34.640 36.846 1.00 69.89 231 PHE A CA 1
ATOM 1766 C C . PHE A 1 231 ? 9.433 33.899 35.558 1.00 70.97 231 PHE A C 1
ATOM 1767 O O . PHE A 1 231 ? 8.829 32.829 35.609 1.00 71.39 231 PHE A O 1
ATOM 1775 N N . THR A 1 232 ? 9.786 34.479 34.411 1.00 72.04 232 THR A N 1
ATOM 1776 C CA . THR A 1 232 ? 9.494 33.887 33.107 1.00 72.81 232 THR A CA 1
ATOM 1777 C C . THR A 1 232 ? 9.868 32.403 32.987 1.00 73.29 232 THR A C 1
ATOM 1778 O O . THR A 1 232 ? 11.041 32.026 33.075 1.00 73.34 232 THR A O 1
ATOM 1782 N N . PRO A 1 233 ? 8.852 31.539 32.808 1.00 73.49 233 PRO A N 1
ATOM 1783 C CA . PRO A 1 233 ? 8.980 30.082 32.670 1.00 72.97 233 PRO A CA 1
ATOM 1784 C C . PRO A 1 233 ? 9.678 29.700 31.376 1.00 72.06 233 PRO A C 1
ATOM 1785 O O . PRO A 1 233 ? 9.769 30.515 30.460 1.00 72.17 233 PRO A O 1
ATOM 1789 N N . LYS A 1 234 ? 10.170 28.466 31.295 1.00 72.12 234 LYS A N 1
ATOM 1790 C CA . LYS A 1 234 ? 10.834 28.022 30.075 1.00 72.60 234 LYS A CA 1
ATOM 1791 C C . LYS A 1 234 ? 9.778 27.753 29.011 1.00 72.09 234 LYS A C 1
ATOM 1792 O O . LYS A 1 234 ? 10.086 27.338 27.890 1.00 72.09 234 LYS A O 1
ATOM 1798 N N . SER A 1 235 ? 8.526 27.998 29.378 1.00 71.58 235 SER A N 1
ATOM 1799 C CA . SER A 1 235 ? 7.409 27.809 28.466 1.00 71.41 235 SER A CA 1
ATOM 1800 C C . SER A 1 235 ? 7.288 29.070 27.616 1.00 71.14 235 SER A C 1
ATOM 1801 O O . SER A 1 235 ? 7.083 29.005 26.399 1.00 71.43 235 SER A O 1
ATOM 1804 N N . ALA A 1 236 ? 7.435 30.215 28.279 1.00 69.73 236 ALA A N 1
ATOM 1805 C CA . ALA A 1 236 ? 7.342 31.513 27.630 1.00 67.46 236 ALA A CA 1
ATOM 1806 C C . ALA A 1 236 ? 8.576 31.869 26.812 1.00 66.36 236 ALA A C 1
ATOM 1807 O O . ALA A 1 236 ? 8.584 32.900 26.142 1.00 65.85 236 ALA A O 1
ATOM 1809 N N . VAL A 1 237 ? 9.616 31.035 26.871 1.00 65.18 237 VAL A N 1
ATOM 1810 C CA . VAL A 1 237 ? 10.834 31.294 26.100 1.00 64.67 237 VAL A CA 1
ATOM 1811 C C . VAL A 1 237 ? 10.426 31.623 24.662 1.00 63.99 237 VAL A C 1
ATOM 1812 O O . VAL A 1 237 ? 10.940 32.576 24.066 1.00 64.68 237 VAL A O 1
ATOM 1816 N N . PRO A 1 238 ? 9.515 30.823 24.073 1.00 62.75 238 PRO A N 1
ATOM 1817 C CA . PRO A 1 238 ? 9.097 31.144 22.705 1.00 60.84 238 PRO A CA 1
ATOM 1818 C C . PRO A 1 238 ? 8.040 32.217 22.963 1.00 59.85 238 PRO A C 1
ATOM 1819 O O . PRO A 1 238 ? 7.517 32.288 24.077 1.00 59.78 238 PRO A O 1
ATOM 1823 N N . THR A 1 239 ? 7.720 33.041 21.972 1.00 57.88 239 THR A N 1
ATOM 1824 C CA . THR A 1 239 ? 6.721 34.096 22.169 1.00 56.06 239 THR A CA 1
ATOM 1825 C C . THR A 1 239 ? 7.372 35.377 22.687 1.00 54.18 239 THR A C 1
ATOM 1826 O O . THR A 1 239 ? 6.848 36.469 22.477 1.00 54.19 239 THR A O 1
ATOM 1830 N N . LEU A 1 240 ? 8.507 35.242 23.371 1.00 51.71 240 LEU A N 1
ATOM 1831 C CA . LEU A 1 240 ? 9.212 36.410 23.887 1.00 49.85 240 LEU A CA 1
ATOM 1832 C C . LEU A 1 240 ? 9.434 37.354 22.703 1.00 48.70 240 LEU A C 1
ATOM 1833 O O . LEU A 1 240 ? 9.952 36.947 21.665 1.00 49.72 240 LEU A O 1
ATOM 1838 N N . PRO A 1 241 ? 9.053 38.629 22.851 1.00 46.58 241 PRO A N 1
ATOM 1839 C CA . PRO A 1 241 ? 9.209 39.620 21.779 1.00 44.50 241 PRO A CA 1
ATOM 1840 C C . PRO A 1 241 ? 10.548 39.549 21.063 1.00 41.92 241 PRO A C 1
ATOM 1841 O O . PRO A 1 241 ? 10.639 39.733 19.849 1.00 41.75 241 PRO A O 1
ATOM 1845 N N . THR A 1 242 ? 11.592 39.282 21.824 1.00 38.65 242 THR A N 1
ATOM 1846 C CA . THR A 1 242 ? 12.911 39.182 21.252 1.00 36.92 242 THR A CA 1
ATOM 1847 C C . THR A 1 242 ? 13.678 38.194 22.101 1.00 34.94 242 THR A C 1
ATOM 1848 O O . THR A 1 242 ? 13.677 38.275 23.327 1.00 34.64 242 THR A O 1
ATOM 1852 N N . PRO A 1 243 ? 14.326 37.221 21.453 1.00 34.09 243 PRO A N 1
ATOM 1853 C CA . PRO A 1 243 ? 15.095 36.197 22.161 1.00 33.34 243 PRO A CA 1
ATOM 1854 C C . PRO A 1 243 ? 16.381 36.678 22.815 1.00 32.57 243 PRO A C 1
ATOM 1855 O O . PRO A 1 243 ? 17.094 37.515 22.268 1.00 31.23 243 PRO A O 1
ATOM 1859 N N . PRO A 1 244 ? 16.676 36.169 24.016 1.00 32.34 244 PRO A N 1
ATOM 1860 C CA . PRO A 1 244 ? 17.905 36.574 24.697 1.00 34.08 244 PRO A CA 1
ATOM 1861 C C . PRO A 1 244 ? 19.068 35.899 23.969 1.00 34.46 244 PRO A C 1
ATOM 1862 O O . PRO A 1 244 ? 18.858 34.915 23.275 1.00 36.15 244 PRO A O 1
ATOM 1866 N N . THR A 1 245 ? 20.282 36.420 24.113 1.00 34.77 245 THR A N 1
ATOM 1867 C CA . THR A 1 245 ? 21.438 35.837 23.434 1.00 34.49 245 THR A CA 1
ATOM 1868 C C . THR A 1 245 ? 21.558 34.329 23.687 1.00 34.42 245 THR A C 1
ATOM 1869 O O . THR A 1 245 ? 21.956 33.577 22.799 1.00 34.67 245 THR A O 1
ATOM 1873 N N . TYR A 1 246 ? 21.213 33.894 24.895 1.00 33.92 246 TYR A N 1
ATOM 1874 C CA . TYR A 1 246 ? 21.272 32.476 25.248 1.00 34.55 246 TYR A CA 1
ATOM 1875 C C . TYR A 1 246 ? 20.178 32.129 26.242 1.00 34.88 246 TYR A C 1
ATOM 1876 O O . TYR A 1 246 ? 19.742 32.981 27.022 1.00 35.19 246 TYR A O 1
ATOM 1885 N N . VAL A 1 247 ? 19.737 30.877 26.213 1.00 33.87 247 VAL A N 1
ATOM 1886 C CA . VAL A 1 247 ? 18.695 30.430 27.125 1.00 34.60 247 VAL A CA 1
ATOM 1887 C C . VAL A 1 247 ? 19.096 29.125 27.784 1.00 35.96 247 VAL A C 1
ATOM 1888 O O . VAL A 1 247 ? 19.382 28.137 27.108 1.00 36.64 247 VAL A O 1
ATOM 1892 N N . VAL A 1 248 ? 19.094 29.126 29.110 1.00 37.73 248 VAL A N 1
ATOM 1893 C CA . VAL A 1 248 ? 19.472 27.961 29.890 1.00 39.82 248 VAL A CA 1
ATOM 1894 C C . VAL A 1 248 ? 18.451 27.728 31.008 1.00 41.42 248 VAL A C 1
ATOM 1895 O O . VAL A 1 248 ? 17.969 28.684 31.616 1.00 43.08 248 VAL A O 1
ATOM 1899 N N . ASP A 1 249 ? 18.121 26.468 31.283 1.00 42.85 249 ASP A N 1
ATOM 1900 C CA . ASP A 1 249 ? 17.144 26.161 32.331 1.00 45.42 249 ASP A CA 1
ATOM 1901 C C . ASP A 1 249 ? 17.796 26.137 33.711 1.00 45.59 249 ASP A C 1
ATOM 1902 O O . ASP A 1 249 ? 17.110 26.138 34.738 1.00 45.89 249 ASP A O 1
ATOM 1907 N N . SER A 1 250 ? 19.128 26.121 33.716 1.00 44.77 250 SER A N 1
ATOM 1908 C CA . SER A 1 250 ? 19.920 26.113 34.943 1.00 43.01 250 SER A CA 1
ATOM 1909 C C . SER A 1 250 ? 21.328 26.636 34.654 1.00 42.59 250 SER A C 1
ATOM 1910 O O . SER A 1 250 ? 21.940 26.278 33.653 1.00 41.09 250 SER A O 1
ATOM 1913 N N . LEU A 1 251 ? 21.844 27.485 35.533 1.00 42.28 251 LEU A N 1
ATOM 1914 C CA . LEU A 1 251 ? 23.179 28.041 35.342 1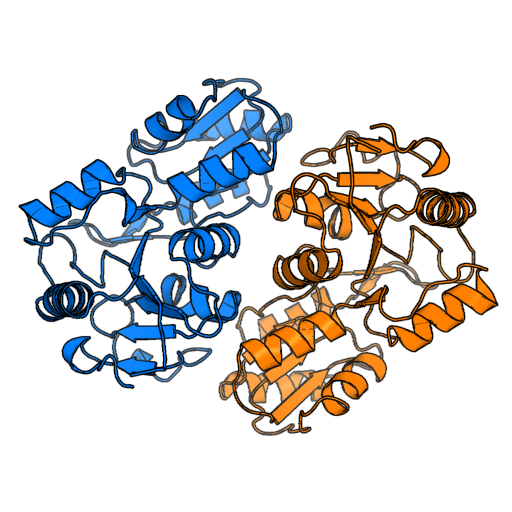.00 42.19 251 LEU A CA 1
ATOM 1915 C C . LEU A 1 251 ? 24.259 26.962 35.254 1.00 42.75 251 LEU A C 1
ATOM 1916 O O . LEU A 1 251 ? 25.385 27.228 34.822 1.00 43.07 251 LEU A O 1
ATOM 1921 N N . ASP A 1 252 ? 23.913 25.748 35.667 1.00 41.80 252 ASP A N 1
ATOM 1922 C CA . ASP A 1 252 ? 24.860 24.644 35.634 1.00 41.19 252 ASP A CA 1
ATOM 1923 C C . ASP A 1 252 ? 25.167 24.277 34.192 1.00 40.56 252 ASP A C 1
ATOM 1924 O O . ASP A 1 252 ? 26.198 23.671 33.899 1.00 41.47 252 ASP A O 1
ATOM 1929 N N . GLU A 1 253 ? 24.271 24.652 33.288 1.00 39.30 253 GLU A N 1
ATOM 1930 C CA . GLU A 1 253 ? 24.449 24.333 31.884 1.00 37.42 253 GLU A CA 1
ATOM 1931 C C . GLU A 1 253 ? 25.269 25.388 31.172 1.00 35.46 253 GLU A C 1
ATOM 1932 O O . GLU A 1 253 ? 25.540 25.267 29.985 1.00 32.85 253 GLU A O 1
ATOM 1938 N N . TRP A 1 254 ? 25.669 26.425 31.899 1.00 36.39 254 TRP A N 1
ATOM 1939 C CA . TRP A 1 254 ? 26.477 27.485 31.302 1.00 36.40 254 TRP A CA 1
ATOM 1940 C C . TRP A 1 254 ? 27.951 27.293 31.618 1.00 37.27 254 TRP A C 1
ATOM 1941 O O . TRP A 1 254 ? 28.345 27.264 32.783 1.00 37.01 254 TRP A O 1
ATOM 1952 N N . THR A 1 255 ? 28.766 27.171 30.576 1.00 38.89 255 THR A N 1
ATOM 1953 C CA . THR A 1 255 ? 30.194 26.990 30.767 1.00 41.45 255 THR A CA 1
ATOM 1954 C C . THR A 1 255 ? 30.957 28.249 30.389 1.00 43.45 255 THR A C 1
ATOM 1955 O O . THR A 1 255 ? 30.740 28.818 29.323 1.00 45.32 255 THR A O 1
ATOM 1959 N N . PHE A 1 256 ? 31.858 28.670 31.270 1.00 45.22 256 PHE A N 1
ATOM 1960 C CA . PHE A 1 256 ? 32.665 29.862 31.049 1.00 46.97 256 PHE A CA 1
ATOM 1961 C C . PHE A 1 256 ? 33.717 29.664 29.954 1.00 49.87 256 PHE A C 1
ATOM 1962 O O . PHE A 1 256 ? 34.794 30.246 30.018 1.00 51.12 256 PHE A O 1
ATOM 1970 N N . GLU A 1 257 ? 33.407 28.835 28.960 1.00 53.01 257 GLU A N 1
ATOM 1971 C CA . GLU A 1 257 ? 34.317 28.572 27.840 1.00 56.03 257 GLU A CA 1
ATOM 1972 C C . GLU A 1 257 ? 33.487 28.776 26.576 1.00 57.98 257 GLU A C 1
ATOM 1973 O O . GLU A 1 257 ? 34.005 28.790 25.453 1.00 58.48 257 GLU A O 1
ATOM 1979 N N . GLY A 1 258 ? 32.182 28.933 26.796 1.00 59.49 258 GLY A N 1
ATOM 1980 C CA . GLY A 1 258 ? 31.225 29.147 25.723 1.00 59.74 258 GLY A CA 1
ATOM 1981 C C . GLY A 1 258 ? 30.069 30.037 26.169 1.00 59.45 258 GLY A C 1
ATOM 1982 O O . GLY A 1 258 ? 28.955 29.512 26.398 1.00 57.70 258 GLY A O 1
ATOM 1983 N N . SER B 1 2 ? 37.731 78.862 28.538 1.00 67.77 2 SER B N 1
ATOM 1984 C CA . SER B 1 2 ? 37.171 77.516 28.443 1.00 68.06 2 SER B CA 1
ATOM 1985 C C . SER B 1 2 ? 37.962 76.550 29.321 1.00 68.92 2 SER B C 1
ATOM 1986 O O . SER B 1 2 ? 38.847 75.812 28.879 1.00 69.13 2 SER B O 1
ATOM 1989 N N . LEU B 1 3 ? 37.606 76.651 30.560 1.00 68.33 3 LEU B N 1
ATOM 1990 C CA . LEU B 1 3 ? 38.006 75.882 31.741 1.00 68.16 3 LEU B CA 1
ATOM 1991 C C . LEU B 1 3 ? 36.835 75.067 32.286 1.00 66.75 3 LEU B C 1
ATOM 1992 O O . LEU B 1 3 ? 36.898 73.941 32.725 1.00 67.35 3 LEU B O 1
ATOM 1997 N N . ASP B 1 4 ? 35.723 75.785 32.099 1.00 64.69 4 ASP B N 1
ATOM 1998 C CA . ASP B 1 4 ? 34.387 75.320 32.429 1.00 62.98 4 ASP B CA 1
ATOM 1999 C C . ASP B 1 4 ? 34.006 74.152 31.520 1.00 59.84 4 ASP B C 1
ATOM 2000 O O . ASP B 1 4 ? 34.164 72.976 31.882 1.00 59.59 4 ASP B O 1
ATOM 2005 N N . TYR B 1 5 ? 33.511 74.465 30.243 1.00 55.41 5 TYR B N 1
ATOM 2006 C CA . TYR B 1 5 ? 33.138 73.427 29.289 1.00 50.92 5 TYR B CA 1
ATOM 2007 C C . TYR B 1 5 ? 34.255 73.198 28.312 1.00 49.98 5 TYR B C 1
ATOM 2008 O O . TYR B 1 5 ? 34.776 74.140 27.716 1.00 50.49 5 TYR B O 1
ATOM 2017 N N . GLN B 1 6 ? 34.622 71.935 28.155 1.00 48.21 6 GLN B N 1
ATOM 2018 C CA . GLN B 1 6 ? 35.702 71.568 27.264 1.00 47.16 6 GLN B CA 1
ATOM 2019 C C . GLN B 1 6 ? 35.215 70.894 26.004 1.00 45.99 6 GLN B C 1
ATOM 2020 O O . GLN B 1 6 ? 35.972 70.737 25.049 1.00 47.48 6 GLN B O 1
ATOM 2026 N N . GLY B 1 7 ? 33.952 70.492 25.997 1.00 43.94 7 GLY B N 1
ATOM 2027 C CA . GLY B 1 7 ? 33.413 69.839 24.821 1.00 41.61 7 GLY B CA 1
ATOM 2028 C C . GLY B 1 7 ? 31.965 70.203 24.588 1.00 40.15 7 GLY B C 1
ATOM 2029 O O . GLY B 1 7 ? 31.164 70.185 25.525 1.00 41.47 7 GLY B O 1
ATOM 2030 N N . TYR B 1 8 ? 31.618 70.529 23.346 1.00 37.06 8 TYR B N 1
ATOM 2031 C CA . TYR B 1 8 ? 30.248 70.899 23.027 1.00 33.81 8 TYR B CA 1
ATOM 2032 C C . TYR B 1 8 ? 29.541 69.948 22.069 1.00 32.21 8 TYR B C 1
ATOM 2033 O O . TYR B 1 8 ? 30.146 69.408 21.146 1.00 30.80 8 TYR B O 1
ATOM 2042 N N . LEU B 1 9 ? 28.248 69.756 22.317 1.00 31.15 9 LEU B N 1
ATOM 2043 C CA . LEU B 1 9 ? 27.367 68.922 21.498 1.00 28.39 9 LEU B CA 1
ATOM 2044 C C . LEU B 1 9 ? 26.316 69.921 21.020 1.00 28.86 9 LEU B C 1
ATOM 2045 O O . LEU B 1 9 ? 25.653 70.565 21.843 1.00 28.23 9 LEU B O 1
ATOM 2050 N N . ILE B 1 10 ? 26.172 70.076 19.707 1.00 28.95 10 ILE B N 1
ATOM 2051 C CA . ILE B 1 10 ? 25.204 71.035 19.171 1.00 29.24 10 ILE B CA 1
ATOM 2052 C C . ILE B 1 10 ? 24.180 70.444 18.210 1.00 29.07 10 ILE B C 1
ATOM 2053 O O . ILE B 1 10 ? 24.493 69.547 17.419 1.00 28.07 10 ILE B O 1
ATOM 2058 N N . ASP B 1 11 ? 22.959 70.970 18.281 1.00 28.67 11 ASP B N 1
ATOM 2059 C CA . ASP B 1 11 ? 21.889 70.536 17.398 1.00 28.48 11 ASP B CA 1
ATOM 2060 C C . ASP B 1 11 ? 22.048 71.357 16.125 1.00 28.79 11 ASP B C 1
ATOM 2061 O O . ASP B 1 11 ? 22.765 72.353 16.116 1.00 27.39 11 ASP B O 1
ATOM 2066 N N . LEU B 1 12 ? 21.397 70.933 15.049 1.00 31.12 12 LEU B N 1
ATOM 2067 C CA . LEU B 1 12 ? 21.499 71.638 13.778 1.00 33.55 12 LEU B CA 1
ATOM 2068 C C . LEU B 1 12 ? 20.274 72.451 13.417 1.00 35.81 12 LEU B C 1
ATOM 2069 O O . LEU B 1 12 ? 20.250 73.664 13.614 1.00 36.66 12 LEU B O 1
ATOM 2074 N N . ASP B 1 13 ? 19.259 71.788 12.878 1.00 38.54 13 ASP B N 1
ATOM 2075 C CA . ASP B 1 13 ? 18.054 72.493 12.492 1.00 40.50 13 ASP B CA 1
ATOM 2076 C C . ASP B 1 13 ? 17.516 73.251 13.696 1.00 40.56 13 ASP B C 1
ATOM 2077 O O . ASP B 1 13 ? 17.428 72.709 14.795 1.00 41.69 13 ASP B O 1
ATOM 2082 N N . GLY B 1 14 ? 17.184 74.519 13.486 1.00 40.68 14 GLY B N 1
ATOM 2083 C CA . GLY B 1 14 ? 16.657 75.334 14.563 1.00 39.57 14 GLY B CA 1
ATOM 2084 C C . GLY B 1 14 ? 17.705 75.906 15.496 1.00 38.98 14 GLY B C 1
ATOM 2085 O O . GLY B 1 14 ? 17.364 76.560 16.475 1.00 39.23 14 GLY B O 1
ATOM 2086 N N . THR B 1 15 ? 18.978 75.678 15.198 1.00 38.49 15 THR B N 1
ATOM 2087 C CA . THR B 1 15 ? 20.054 76.182 16.047 1.00 37.98 15 THR B CA 1
ATOM 2088 C C . THR B 1 15 ? 21.158 76.822 15.209 1.00 36.98 15 THR B C 1
ATOM 2089 O O . THR B 1 15 ? 21.623 77.924 15.510 1.00 36.73 15 THR B O 1
ATOM 2093 N N . ILE B 1 16 ? 21.581 76.127 14.158 1.00 35.53 16 ILE B N 1
ATOM 2094 C CA . ILE B 1 16 ? 22.612 76.652 13.271 1.00 34.63 16 ILE B CA 1
ATOM 2095 C C . ILE B 1 16 ? 21.923 77.253 12.061 1.00 34.32 16 ILE B C 1
ATOM 2096 O O . ILE B 1 16 ? 22.390 78.232 11.489 1.00 34.72 16 ILE B O 1
ATOM 2101 N N . TYR B 1 17 ? 20.805 76.652 11.679 1.00 34.14 17 TYR B N 1
ATOM 2102 C CA . TYR B 1 17 ? 20.017 77.145 10.565 1.00 35.64 17 TYR B CA 1
ATOM 2103 C C . TYR B 1 17 ? 18.554 76.778 10.760 1.00 36.38 17 TYR B C 1
ATOM 2104 O O . TYR B 1 17 ? 18.232 75.832 11.482 1.00 36.39 17 TYR B O 1
ATOM 2113 N N . LEU B 1 18 ? 17.667 77.551 10.142 1.00 36.91 18 LEU B N 1
ATOM 2114 C CA . LEU B 1 18 ? 16.243 77.280 10.224 1.00 37.31 18 LEU B CA 1
ATOM 2115 C C . LEU B 1 18 ? 15.778 77.134 8.789 1.00 38.27 18 LEU B C 1
ATOM 2116 O O . LEU B 1 18 ? 15.557 78.123 8.099 1.00 39.43 18 LEU B O 1
ATOM 2121 N N . GLY B 1 19 ? 15.643 75.897 8.333 1.00 38.45 19 GLY B N 1
ATOM 2122 C CA . GLY B 1 19 ? 15.220 75.678 6.967 1.00 38.97 19 GLY B CA 1
ATOM 2123 C C . GLY B 1 19 ? 16.334 76.086 6.030 1.00 39.18 19 GLY B C 1
ATOM 2124 O O . GLY B 1 19 ? 17.443 75.566 6.117 1.00 40.09 19 GLY B O 1
ATOM 2125 N N . LYS B 1 20 ? 16.043 77.019 5.131 1.00 40.38 20 LYS B N 1
ATOM 2126 C CA . LYS B 1 20 ? 17.040 77.493 4.182 1.00 41.71 20 LYS B CA 1
ATOM 2127 C C . LYS B 1 20 ? 17.656 78.798 4.694 1.00 43.02 20 LYS B C 1
ATOM 2128 O O . LYS B 1 20 ? 18.608 79.320 4.111 1.00 43.12 20 LYS B O 1
ATOM 2134 N N . GLU B 1 21 ? 17.110 79.330 5.783 1.00 43.27 21 GLU B N 1
ATOM 2135 C CA . GLU B 1 21 ? 17.634 80.568 6.339 1.00 44.14 21 GLU B CA 1
ATOM 2136 C C . GLU B 1 21 ? 18.598 80.286 7.478 1.00 42.99 21 GLU B C 1
ATOM 2137 O O . GLU B 1 21 ? 18.287 79.552 8.410 1.00 42.68 21 GLU B O 1
ATOM 2143 N N . PRO B 1 22 ? 19.795 80.872 7.407 1.00 42.08 22 PRO B N 1
ATOM 2144 C CA . PRO B 1 22 ? 20.818 80.680 8.429 1.00 42.46 22 PRO B CA 1
ATOM 2145 C C . PRO B 1 22 ? 20.607 81.506 9.685 1.00 41.86 22 PRO B C 1
ATOM 2146 O O . PRO B 1 22 ? 19.987 82.563 9.645 1.00 43.81 22 PRO B O 1
ATOM 2150 N N . ILE B 1 23 ? 21.119 81.000 10.800 1.00 39.60 23 ILE B N 1
ATOM 2151 C CA . ILE B 1 23 ? 21.047 81.695 12.077 1.00 37.23 23 ILE B CA 1
ATOM 2152 C C . ILE B 1 23 ? 22.422 82.363 12.258 1.00 37.82 23 ILE B C 1
ATOM 2153 O O . ILE B 1 23 ? 23.407 81.696 12.591 1.00 37.70 23 ILE B O 1
ATOM 2158 N N . PRO B 1 24 ? 22.511 83.684 12.038 1.00 36.56 24 PRO B N 1
ATOM 2159 C CA . PRO B 1 24 ? 23.804 84.352 12.198 1.00 35.53 24 PRO B CA 1
ATOM 2160 C C . PRO B 1 24 ? 24.552 83.901 13.458 1.00 34.54 24 PRO B C 1
ATOM 2161 O O . PRO B 1 24 ? 25.649 83.350 13.375 1.00 33.85 24 PRO B O 1
ATOM 2165 N N . ALA B 1 25 ? 23.948 84.132 14.619 1.00 33.95 25 ALA B N 1
ATOM 2166 C CA . ALA B 1 25 ? 24.557 83.755 15.892 1.00 34.59 25 ALA B CA 1
ATOM 2167 C C . ALA B 1 25 ? 25.042 82.309 15.878 1.00 34.53 25 ALA B C 1
ATOM 2168 O O . ALA B 1 25 ? 26.018 81.965 16.548 1.00 34.95 25 ALA B O 1
ATOM 2170 N N . GLY B 1 26 ? 24.354 81.462 15.119 1.00 34.00 26 GLY B N 1
ATOM 2171 C CA . GLY B 1 26 ? 24.755 80.070 15.041 1.00 32.53 26 GLY B CA 1
ATOM 2172 C C . GLY B 1 26 ? 26.132 79.967 14.414 1.00 32.06 26 GLY B C 1
ATOM 2173 O O . GLY B 1 26 ? 27.033 79.324 14.955 1.00 31.24 26 GLY B O 1
ATOM 2174 N N . LYS B 1 27 ? 26.292 80.620 13.265 1.00 32.32 27 LYS B N 1
ATOM 2175 C CA . LYS B 1 27 ? 27.561 80.611 12.552 1.00 31.79 27 LYS B CA 1
ATOM 2176 C C . LYS B 1 27 ? 28.682 81.167 13.413 1.00 31.33 27 LYS B C 1
ATOM 2177 O O . LYS B 1 27 ? 29.723 80.530 13.558 1.00 30.81 27 LYS B O 1
ATOM 2183 N N . ARG B 1 28 ? 28.475 82.349 13.984 1.00 31.10 28 ARG B N 1
ATOM 2184 C CA . ARG B 1 28 ? 29.499 82.945 14.832 1.00 31.38 28 ARG B CA 1
ATOM 2185 C C . ARG B 1 28 ? 29.850 81.960 15.934 1.00 31.22 28 ARG B C 1
ATOM 2186 O O . ARG B 1 28 ? 31.018 81.783 16.279 1.00 32.13 28 ARG B O 1
ATOM 2194 N N . PHE B 1 29 ? 28.833 81.296 16.466 1.00 31.77 29 PHE B N 1
ATOM 2195 C CA . PHE B 1 29 ? 29.047 80.317 17.523 1.00 32.26 29 PHE B CA 1
ATOM 2196 C C . PHE B 1 29 ? 30.110 79.295 17.114 1.00 32.59 29 PHE B C 1
ATOM 2197 O O . PHE B 1 29 ? 31.038 79.021 17.873 1.00 33.73 29 PHE B O 1
ATOM 2205 N N . VAL B 1 30 ? 29.965 78.734 15.915 1.00 31.85 30 VAL B N 1
ATOM 2206 C CA . VAL B 1 30 ? 30.913 77.750 15.400 1.00 30.44 30 VAL B CA 1
ATOM 2207 C C . VAL B 1 30 ? 32.297 78.362 15.210 1.00 31.39 30 VAL B C 1
ATOM 2208 O O . VAL B 1 30 ? 33.306 77.785 15.616 1.00 30.65 30 VAL B O 1
ATOM 2212 N N . GLU B 1 31 ? 32.332 79.537 14.591 1.00 31.86 31 GLU B N 1
ATOM 2213 C CA . GLU B 1 31 ? 33.583 80.236 14.325 1.00 32.19 31 GLU B CA 1
ATOM 2214 C C . GLU B 1 31 ? 34.414 80.457 15.575 1.00 32.16 31 GLU B C 1
ATOM 2215 O O . GLU B 1 31 ? 35.642 80.361 15.536 1.00 31.03 31 GLU B O 1
ATOM 2221 N N . ARG B 1 32 ? 33.748 80.763 16.681 1.00 32.02 32 ARG B N 1
ATOM 2222 C CA . ARG B 1 32 ? 34.450 80.983 17.933 1.00 32.62 32 ARG B CA 1
ATOM 2223 C C . ARG B 1 32 ? 34.934 79.656 18.506 1.00 33.91 32 ARG B C 1
ATOM 2224 O O . ARG B 1 32 ? 35.989 79.587 19.132 1.00 34.76 32 ARG B O 1
ATOM 2232 N N . LEU B 1 33 ? 34.164 78.599 18.286 1.00 33.93 33 LEU B N 1
ATOM 2233 C CA . LEU B 1 33 ? 34.549 77.281 18.772 1.00 35.52 33 LEU B CA 1
ATOM 2234 C C . LEU B 1 33 ? 35.779 76.772 18.035 1.00 36.14 33 LEU B C 1
ATOM 2235 O O . LEU B 1 33 ? 36.619 76.073 18.609 1.00 35.40 33 LEU B O 1
ATOM 2240 N N . GLN B 1 34 ? 35.874 77.118 16.756 1.00 37.18 34 GLN B N 1
ATOM 2241 C CA . GLN B 1 34 ? 36.994 76.683 15.946 1.00 39.00 34 GLN B CA 1
ATOM 2242 C C . GLN B 1 34 ? 38.208 77.547 16.245 1.00 40.21 34 GLN B C 1
ATOM 2243 O O . GLN B 1 34 ? 39.334 77.044 16.300 1.00 41.18 34 GLN B O 1
ATOM 2249 N N . GLU B 1 35 ? 37.977 78.843 16.461 1.00 40.77 35 GLU B N 1
ATOM 2250 C CA . GLU B 1 35 ? 39.077 79.765 16.745 1.00 41.61 35 GLU B CA 1
ATOM 2251 C C . GLU B 1 35 ? 39.721 79.487 18.097 1.00 41.93 35 GLU B C 1
ATOM 2252 O O . GLU B 1 35 ? 40.883 79.826 18.312 1.00 42.95 35 GLU B O 1
ATOM 2258 N N . LYS B 1 36 ? 38.976 78.863 19.002 1.00 42.63 36 LYS B N 1
ATOM 2259 C CA . LYS B 1 36 ? 39.513 78.552 20.319 1.00 43.98 36 LYS B CA 1
ATOM 2260 C C . LYS B 1 36 ? 39.959 77.108 20.416 1.00 44.30 36 LYS B C 1
ATOM 2261 O O . LYS B 1 36 ? 40.399 76.648 21.468 1.00 44.89 36 LYS B O 1
ATOM 2267 N N . ASP B 1 37 ? 39.846 76.393 19.305 1.00 44.37 37 ASP B N 1
ATOM 2268 C CA . ASP B 1 37 ? 40.257 75.004 19.263 1.00 45.02 37 ASP B CA 1
ATOM 2269 C C . ASP B 1 37 ? 39.389 74.149 20.150 1.00 43.29 37 ASP B C 1
ATOM 2270 O O . ASP B 1 37 ? 39.779 73.044 20.522 1.00 43.69 37 ASP B O 1
ATOM 2275 N N . LEU B 1 38 ? 38.231 74.669 20.516 1.00 40.90 38 LEU B N 1
ATOM 2276 C CA . LEU B 1 38 ? 37.335 73.859 21.348 1.00 38.81 38 LEU B CA 1
ATOM 2277 C C . LEU B 1 38 ? 36.585 72.813 20.520 1.00 35.57 38 LEU B C 1
ATOM 2278 O O . LEU B 1 38 ? 35.899 73.158 19.557 1.00 34.88 38 LEU B O 1
ATOM 2283 N N . PRO B 1 39 ? 36.767 71.541 20.856 1.00 33.25 39 PRO B N 1
ATOM 2284 C CA . PRO B 1 39 ? 36.137 70.420 20.155 1.00 32.91 39 PRO B CA 1
ATOM 2285 C C . PRO B 1 39 ? 34.617 70.438 20.303 1.00 32.48 39 PRO B C 1
ATOM 2286 O O . PRO B 1 39 ? 34.076 70.753 21.366 1.00 32.59 39 PRO B O 1
ATOM 2290 N N . PHE B 1 40 ? 33.928 70.096 19.228 1.00 31.09 40 PHE B N 1
ATOM 2291 C CA . PHE B 1 40 ? 32.480 70.099 19.250 1.00 31.10 40 PHE B CA 1
ATOM 2292 C C . PHE B 1 40 ? 31.954 69.041 18.277 1.00 29.09 40 PHE B C 1
ATOM 2293 O O . PHE B 1 40 ? 32.680 68.573 17.396 1.00 27.56 40 PHE B O 1
ATOM 2301 N N . LEU B 1 41 ? 30.690 68.668 18.435 1.00 26.59 41 LEU B N 1
ATOM 2302 C CA . LEU B 1 41 ? 30.101 67.653 17.580 1.00 25.56 41 LEU B CA 1
ATOM 2303 C C . LEU B 1 41 ? 28.630 67.907 17.305 1.00 25.19 41 LEU B C 1
ATOM 2304 O O . LEU B 1 41 ? 27.845 68.082 18.226 1.00 26.72 41 LEU B O 1
ATOM 2309 N N . PHE B 1 42 ? 28.263 67.936 16.031 1.00 25.51 42 PHE B N 1
ATOM 2310 C CA . PHE B 1 42 ? 26.872 68.145 15.652 1.00 26.26 42 PHE B CA 1
ATOM 2311 C C . PHE B 1 42 ? 26.097 66.838 15.814 1.00 25.48 42 PHE B C 1
ATOM 2312 O O . PHE B 1 42 ? 26.548 65.786 15.369 1.00 26.24 42 PHE B O 1
ATOM 2320 N N . VAL B 1 43 ? 24.942 66.898 16.466 1.00 24.90 43 VAL B N 1
ATOM 2321 C CA . VAL B 1 43 ? 24.114 65.707 16.636 1.00 24.26 43 VAL B CA 1
ATOM 2322 C C . VAL B 1 43 ? 22.659 66.057 16.340 1.00 24.27 43 VAL B C 1
ATOM 2323 O O . VAL B 1 43 ? 22.049 66.893 17.009 1.00 22.36 43 VAL B O 1
ATOM 2327 N N . THR B 1 44 ? 22.124 65.404 15.315 1.00 23.17 44 THR B N 1
ATOM 2328 C CA . THR B 1 44 ? 20.758 65.623 14.870 1.00 22.97 44 THR B CA 1
ATOM 2329 C C . THR B 1 44 ? 19.962 64.331 14.792 1.00 21.94 44 THR B C 1
ATOM 2330 O O . THR B 1 44 ? 20.521 63.265 14.532 1.00 21.36 44 THR B O 1
ATOM 2334 N N . ASN B 1 45 ? 18.654 64.427 15.010 1.00 21.10 45 ASN B N 1
ATOM 2335 C CA . ASN B 1 45 ? 17.797 63.257 14.906 1.00 19.85 45 ASN B CA 1
ATOM 2336 C C . ASN B 1 45 ? 17.365 63.132 13.449 1.00 19.20 45 ASN B C 1
ATOM 2337 O O . ASN B 1 45 ? 16.732 62.144 13.057 1.00 17.99 45 ASN B O 1
ATOM 2342 N N . ASN B 1 46 ? 17.715 64.141 12.654 1.00 17.38 46 ASN B N 1
ATOM 2343 C CA . ASN B 1 46 ? 17.369 64.156 11.237 1.00 19.23 46 ASN B CA 1
ATOM 2344 C C . ASN B 1 46 ? 18.130 63.043 10.534 1.00 20.84 46 ASN B C 1
ATOM 2345 O O . ASN B 1 46 ? 19.359 62.972 10.616 1.00 21.39 46 ASN B O 1
ATOM 2350 N N . THR B 1 47 ? 17.409 62.173 9.840 1.00 21.19 47 THR B N 1
ATOM 2351 C CA . THR B 1 47 ? 18.059 61.076 9.149 1.00 21.84 47 THR B CA 1
ATOM 2352 C C . THR B 1 47 ? 17.991 61.194 7.630 1.00 23.38 47 THR B C 1
ATOM 2353 O O . THR B 1 47 ? 18.500 60.336 6.919 1.00 26.71 47 THR B O 1
ATOM 2357 N N . THR B 1 48 ? 17.387 62.261 7.125 1.00 24.39 48 THR B N 1
ATOM 2358 C CA . THR B 1 48 ? 17.238 62.430 5.677 1.00 24.37 48 THR B CA 1
ATOM 2359 C C . THR B 1 48 ? 18.502 62.738 4.879 1.00 25.37 48 THR B C 1
ATOM 2360 O O . THR B 1 48 ? 18.432 62.880 3.663 1.00 26.32 48 THR B O 1
ATOM 2364 N N . LYS B 1 49 ? 19.647 62.849 5.543 1.00 26.94 49 LYS B N 1
ATOM 2365 C CA . LYS B 1 49 ? 20.889 63.155 4.842 1.00 26.92 49 LYS B CA 1
ATOM 2366 C C . LYS B 1 49 ? 22.109 62.583 5.538 1.00 26.58 49 LYS B C 1
ATOM 2367 O O . LYS B 1 49 ? 22.151 62.488 6.764 1.00 27.61 49 LYS B O 1
ATOM 2373 N N . SER B 1 50 ? 23.107 62.217 4.742 1.00 24.80 50 SER B N 1
ATOM 2374 C CA . SER B 1 50 ? 24.341 61.663 5.276 1.00 23.31 50 SER B CA 1
ATOM 2375 C C . SER B 1 50 ? 25.184 62.787 5.859 1.00 22.94 50 SER B C 1
ATOM 2376 O O . SER B 1 50 ? 25.034 63.957 5.486 1.00 21.50 50 SER B O 1
ATOM 2379 N N . PRO B 1 51 ? 26.092 62.441 6.784 1.00 22.66 51 PRO B N 1
ATOM 2380 C CA . PRO B 1 51 ? 26.976 63.422 7.417 1.00 23.95 51 PRO B CA 1
ATOM 2381 C C . PRO B 1 51 ? 27.742 64.201 6.337 1.00 25.14 51 PRO B C 1
ATOM 2382 O O . PRO B 1 51 ? 28.034 65.386 6.489 1.00 25.34 51 PRO B O 1
ATOM 2386 N N . GLU B 1 52 ? 28.047 63.516 5.239 1.00 27.05 52 GLU B N 1
ATOM 2387 C CA . GLU B 1 52 ? 28.769 64.104 4.115 1.00 28.99 52 GLU B CA 1
ATOM 2388 C C . GLU B 1 52 ? 27.908 65.170 3.438 1.00 28.72 52 GLU B C 1
ATOM 2389 O O . GLU B 1 52 ? 28.364 66.295 3.209 1.00 28.66 52 GLU B O 1
ATOM 2395 N N . THR B 1 53 ? 26.669 64.802 3.115 1.00 27.00 53 THR B N 1
ATOM 2396 C CA . THR B 1 53 ? 25.715 65.713 2.491 1.00 25.24 53 THR B CA 1
ATOM 2397 C C . THR B 1 53 ? 25.530 66.952 3.368 1.00 25.33 53 THR B C 1
ATOM 2398 O O . THR B 1 53 ? 25.573 68.087 2.890 1.00 24.07 53 THR B O 1
ATOM 2402 N N . VAL B 1 54 ? 25.320 66.716 4.658 1.00 24.01 54 VAL B N 1
ATOM 2403 C CA . VAL B 1 54 ? 25.114 67.796 5.598 1.00 25.39 54 VAL B CA 1
ATOM 2404 C C . VAL B 1 54 ? 26.294 68.738 5.623 1.00 25.48 54 VAL B C 1
ATOM 2405 O O . VAL B 1 54 ? 26.126 69.942 5.465 1.00 25.66 54 VAL B O 1
ATOM 2409 N N . ALA B 1 55 ? 27.485 68.183 5.827 1.00 25.82 55 ALA B N 1
ATOM 2410 C CA . ALA B 1 55 ? 28.714 68.974 5.892 1.00 25.74 55 ALA B CA 1
ATOM 2411 C C . ALA B 1 55 ? 28.912 69.816 4.632 1.00 26.83 55 ALA B C 1
ATOM 2412 O O . ALA B 1 55 ? 29.287 70.988 4.710 1.00 26.04 55 ALA B O 1
ATOM 2414 N N . GLN B 1 56 ? 28.659 69.214 3.473 1.00 28.75 56 GLN B N 1
ATOM 2415 C CA . GLN B 1 56 ? 28.787 69.909 2.200 1.00 30.72 56 GLN B CA 1
ATOM 2416 C C . GLN B 1 56 ? 27.870 71.135 2.248 1.00 31.32 56 GLN B C 1
ATOM 2417 O O . GLN B 1 56 ? 28.330 72.277 2.128 1.00 30.80 56 GLN B O 1
ATOM 2423 N N . ARG B 1 57 ? 26.574 70.890 2.445 1.00 31.47 57 ARG B N 1
ATOM 2424 C CA . ARG B 1 57 ? 25.582 71.960 2.516 1.00 31.25 57 ARG B CA 1
ATOM 2425 C C . ARG B 1 57 ? 26.002 73.028 3.511 1.00 32.19 57 ARG B C 1
ATOM 2426 O O . ARG B 1 57 ? 25.913 74.227 3.247 1.00 33.76 57 ARG B O 1
ATOM 2434 N N . LEU B 1 58 ? 26.448 72.567 4.669 1.00 30.08 58 LEU B N 1
ATOM 2435 C CA . LEU B 1 58 ? 26.888 73.428 5.750 1.00 29.54 58 LEU B CA 1
ATOM 2436 C C . LEU B 1 58 ? 28.011 74.364 5.300 1.00 30.22 58 LEU B C 1
ATOM 2437 O O . LEU B 1 58 ? 28.026 75.548 5.643 1.00 29.94 58 LEU B O 1
ATOM 2442 N N . ALA B 1 59 ? 28.939 73.826 4.519 1.00 29.68 59 ALA B N 1
ATOM 2443 C CA . ALA B 1 59 ? 30.075 74.598 4.043 1.00 30.85 59 ALA B CA 1
ATOM 2444 C C . ALA B 1 59 ? 29.793 75.499 2.845 1.00 31.95 59 ALA B C 1
ATOM 2445 O O . ALA B 1 59 ? 30.152 76.680 2.849 1.00 31.83 59 ALA B O 1
ATOM 2447 N N . ASN B 1 60 ? 29.144 74.949 1.825 1.00 32.78 60 ASN B N 1
ATOM 2448 C CA . ASN B 1 60 ? 28.859 75.713 0.618 1.00 34.29 60 ASN B CA 1
ATOM 2449 C C . ASN B 1 60 ? 27.547 76.475 0.560 1.00 35.23 60 ASN B C 1
ATOM 2450 O O . ASN B 1 60 ? 27.267 77.132 -0.445 1.00 35.01 60 ASN B O 1
ATOM 2455 N N . GLU B 1 61 ? 26.739 76.395 1.614 1.00 36.04 61 GLU B N 1
ATOM 2456 C CA . GLU B 1 61 ? 25.471 77.110 1.617 1.00 36.09 61 GLU B CA 1
ATOM 2457 C C . GLU B 1 61 ? 25.291 77.927 2.875 1.00 36.07 61 GLU B C 1
ATOM 2458 O O . GLU B 1 61 ? 24.423 78.789 2.935 1.00 37.33 61 GLU B O 1
ATOM 2464 N N . PHE B 1 62 ? 26.099 77.650 3.889 1.00 35.46 62 PHE B N 1
ATOM 2465 C CA . PHE B 1 62 ? 25.985 78.375 5.144 1.00 34.69 62 PHE B CA 1
ATOM 2466 C C . PHE B 1 62 ? 27.318 78.906 5.628 1.00 35.14 62 PHE B C 1
ATOM 2467 O O . PHE B 1 62 ? 27.397 79.544 6.680 1.00 32.98 62 PHE B O 1
ATOM 2475 N N . ASP B 1 63 ? 28.361 78.642 4.846 1.00 35.64 63 ASP B N 1
ATOM 2476 C CA . ASP B 1 63 ? 29.699 79.095 5.172 1.00 35.36 63 ASP B CA 1
ATOM 2477 C C . ASP B 1 63 ? 30.132 78.593 6.549 1.00 35.02 63 ASP B C 1
ATOM 2478 O O . ASP B 1 63 ? 30.542 79.368 7.419 1.00 34.90 63 ASP B O 1
ATOM 2483 N N . ILE B 1 64 ? 30.016 77.288 6.742 1.00 35.62 64 ILE B N 1
ATOM 2484 C CA . ILE B 1 64 ? 30.409 76.653 7.989 1.00 36.08 64 ILE B CA 1
ATOM 2485 C C . ILE B 1 64 ? 31.178 75.420 7.534 1.00 36.58 64 ILE B C 1
ATOM 2486 O O . ILE B 1 64 ? 30.620 74.466 6.987 1.00 37.50 64 ILE B O 1
ATOM 2491 N N . HIS B 1 65 ? 32.484 75.479 7.740 1.00 35.95 65 HIS B N 1
ATOM 2492 C CA . HIS B 1 65 ? 33.382 74.435 7.305 1.00 35.09 65 HIS B CA 1
ATOM 2493 C C . HIS B 1 65 ? 33.746 73.460 8.391 1.00 34.36 65 HIS B C 1
ATOM 2494 O O . HIS B 1 65 ? 34.351 73.819 9.399 1.00 34.62 65 HIS B O 1
ATOM 2501 N N . VAL B 1 66 ? 33.366 72.211 8.160 1.00 34.22 66 VAL B N 1
ATOM 2502 C CA . VAL B 1 66 ? 33.608 71.143 9.100 1.00 33.64 66 VAL B CA 1
ATOM 2503 C C . VAL B 1 66 ? 33.711 69.809 8.386 1.00 32.60 66 VAL B C 1
ATOM 2504 O O . VAL B 1 66 ? 33.043 69.579 7.382 1.00 32.05 66 VAL B O 1
ATOM 2508 N N . PRO B 1 67 ? 34.572 68.912 8.881 1.00 32.56 67 PRO B N 1
ATOM 2509 C CA . PRO B 1 67 ? 34.664 67.616 8.203 1.00 32.52 67 PRO B CA 1
ATOM 2510 C C . PRO B 1 67 ? 33.358 66.870 8.483 1.00 32.23 67 PRO B C 1
ATOM 2511 O O . PRO B 1 67 ? 32.735 67.076 9.525 1.00 31.45 67 PRO B O 1
ATOM 2515 N N . ALA B 1 68 ? 32.939 66.020 7.556 1.00 31.74 68 ALA B N 1
ATOM 2516 C CA . ALA B 1 68 ? 31.708 65.266 7.726 1.00 31.15 68 ALA B CA 1
ATOM 2517 C C . ALA B 1 68 ? 31.711 64.472 9.023 1.00 30.69 68 ALA B C 1
ATOM 2518 O O . ALA B 1 68 ? 30.654 64.185 9.577 1.00 31.23 68 ALA B O 1
ATOM 2520 N N . SER B 1 69 ? 32.900 64.122 9.507 1.00 28.72 69 SER B N 1
ATOM 2521 C CA . SER B 1 69 ? 33.033 63.345 10.741 1.00 27.22 69 SER B CA 1
ATOM 2522 C C . SER B 1 69 ? 32.523 64.076 11.980 1.00 25.44 69 SER B C 1
ATOM 2523 O O . SER B 1 69 ? 32.395 63.485 13.053 1.00 26.22 69 SER B O 1
ATOM 2526 N N . LEU B 1 70 ? 32.247 65.363 11.840 1.00 23.73 70 LEU B N 1
ATOM 2527 C CA . LEU B 1 70 ? 31.751 66.137 12.959 1.00 23.11 70 LEU B CA 1
ATOM 2528 C C . LEU B 1 70 ? 30.242 66.295 12.903 1.00 24.42 70 LEU B C 1
ATOM 2529 O O . LEU B 1 70 ? 29.672 67.168 13.552 1.00 24.25 70 LEU B O 1
ATOM 2534 N N . VAL B 1 71 ? 29.597 65.448 12.112 1.00 23.44 71 VAL B N 1
ATOM 2535 C CA . VAL B 1 71 ? 28.147 65.467 12.018 1.00 24.51 71 VAL B CA 1
ATOM 2536 C C . VAL B 1 71 ? 27.647 64.083 12.413 1.00 24.96 71 VAL B C 1
ATOM 2537 O O . VAL B 1 71 ? 27.715 63.152 11.615 1.00 24.76 71 VAL B O 1
ATOM 2541 N N . TYR B 1 72 ? 27.180 63.935 13.652 1.00 25.52 72 TYR B N 1
ATOM 2542 C CA . TYR B 1 72 ? 26.656 62.643 14.093 1.00 26.55 72 TYR B CA 1
ATOM 2543 C C . TYR B 1 72 ? 25.131 62.611 13.935 1.00 27.05 72 TYR B C 1
ATOM 2544 O O . TYR B 1 72 ? 24.405 63.472 14.433 1.00 27.70 72 TYR B O 1
ATOM 2553 N N . THR B 1 73 ? 24.664 61.589 13.234 1.00 28.73 73 THR B N 1
ATOM 2554 C CA . THR B 1 73 ? 23.257 61.399 12.922 1.00 27.52 73 THR B CA 1
ATOM 2555 C C . THR B 1 73 ? 22.618 60.225 13.647 1.00 26.56 73 THR B C 1
ATOM 2556 O O . THR B 1 73 ? 23.299 59.297 14.064 1.00 27.12 73 THR B O 1
ATOM 2560 N N . ALA B 1 74 ? 21.299 60.273 13.795 1.00 25.43 74 ALA B N 1
ATOM 2561 C CA . ALA B 1 74 ? 20.573 59.184 14.438 1.00 23.84 74 ALA B CA 1
ATOM 2562 C C . ALA B 1 74 ? 20.831 57.913 13.630 1.00 23.63 74 ALA B C 1
ATOM 2563 O O . ALA B 1 74 ? 20.947 56.827 14.184 1.00 24.67 74 ALA B O 1
ATOM 2565 N N . THR B 1 75 ? 20.931 58.060 12.313 1.00 23.41 75 THR B N 1
ATOM 2566 C CA . THR B 1 75 ? 21.195 56.928 11.433 1.00 22.53 75 THR B CA 1
ATOM 2567 C C . THR B 1 75 ? 22.477 56.231 11.881 1.00 23.89 75 THR B C 1
ATOM 2568 O O . THR B 1 75 ? 22.469 55.040 12.158 1.00 24.67 75 THR B O 1
ATOM 2572 N N . LEU B 1 76 ? 23.576 56.977 11.949 1.00 24.20 76 LEU B N 1
ATOM 2573 C CA . LEU B 1 76 ? 24.853 56.421 12.393 1.00 23.93 76 LEU B CA 1
ATOM 2574 C C . LEU B 1 76 ? 24.648 55.692 13.707 1.00 25.06 76 LEU B C 1
ATOM 2575 O O . LEU B 1 76 ? 25.108 54.563 13.879 1.00 26.24 76 LEU B O 1
ATOM 2580 N N . ALA B 1 77 ? 23.954 56.345 14.636 1.00 24.79 77 ALA B N 1
ATOM 2581 C CA . ALA B 1 77 ? 23.683 55.757 15.939 1.00 24.83 77 ALA B CA 1
ATOM 2582 C C . ALA B 1 77 ? 22.839 54.492 15.789 1.00 24.66 77 ALA B C 1
ATOM 2583 O O . ALA B 1 77 ? 22.976 53.552 16.571 1.00 24.43 77 ALA B O 1
ATOM 2585 N N . THR B 1 78 ? 21.974 54.464 14.779 1.00 23.07 78 THR B N 1
ATOM 2586 C CA . THR B 1 78 ? 21.118 53.304 14.556 1.00 21.42 78 THR B CA 1
ATOM 2587 C C . THR B 1 78 ? 21.904 52.105 14.044 1.00 21.24 78 THR B C 1
ATOM 2588 O O . THR B 1 78 ? 21.738 50.992 14.555 1.00 20.08 78 THR B O 1
ATOM 2592 N N . ILE B 1 79 ? 22.756 52.319 13.040 1.00 20.87 79 ILE B N 1
ATOM 2593 C CA . ILE B 1 79 ? 23.529 51.209 12.497 1.00 21.87 79 ILE B CA 1
ATOM 2594 C C . ILE B 1 79 ? 24.515 50.719 13.566 1.00 22.58 79 ILE B C 1
ATOM 2595 O O . ILE B 1 79 ? 24.794 49.526 13.665 1.00 21.62 79 ILE B O 1
ATOM 2600 N N . ASP B 1 80 ? 25.020 51.640 14.384 1.00 23.55 80 ASP B N 1
ATOM 2601 C CA . ASP B 1 80 ? 25.946 51.270 15.448 1.00 22.44 80 ASP B CA 1
ATOM 2602 C C . ASP B 1 80 ? 25.260 50.317 16.416 1.00 22.83 80 ASP B C 1
ATOM 2603 O O . ASP B 1 80 ? 25.827 49.312 16.836 1.00 24.19 80 ASP B O 1
ATOM 2608 N N . TYR B 1 81 ? 24.035 50.657 16.790 1.00 22.81 81 TYR B N 1
ATOM 2609 C CA . TYR B 1 81 ? 23.267 49.821 17.692 1.00 22.89 81 TYR B CA 1
ATOM 2610 C C . TYR B 1 81 ? 22.986 48.450 17.067 1.00 23.57 81 TYR B C 1
ATOM 2611 O O . TYR B 1 81 ? 23.112 47.420 17.726 1.00 21.59 81 TYR B O 1
ATOM 2620 N N . MET B 1 82 ? 22.597 48.436 15.796 1.00 25.67 82 MET B N 1
ATOM 2621 C CA . MET B 1 82 ? 22.299 47.175 15.130 1.00 28.30 82 MET B CA 1
ATOM 2622 C C . MET B 1 82 ? 23.500 46.238 15.145 1.00 29.12 82 MET B C 1
ATOM 2623 O O . MET B 1 82 ? 23.369 45.052 15.438 1.00 29.47 82 MET B O 1
ATOM 2628 N N . LYS B 1 83 ? 24.675 46.765 14.829 1.00 29.25 83 LYS B N 1
ATOM 2629 C CA . LYS B 1 83 ? 25.873 45.944 14.834 1.00 29.29 83 LYS B CA 1
ATOM 2630 C C . LYS B 1 83 ? 26.166 45.485 16.256 1.00 30.59 83 LYS B C 1
ATOM 2631 O O . LYS B 1 83 ? 26.445 44.311 16.497 1.00 31.39 83 LYS B O 1
ATOM 2637 N N . GLU B 1 84 ? 26.087 46.414 17.199 1.00 31.61 84 GLU B N 1
ATOM 2638 C CA . GLU B 1 84 ? 26.344 46.107 18.598 1.00 32.46 84 GLU B CA 1
ATOM 2639 C C . GLU B 1 84 ? 25.375 45.018 19.070 1.00 31.91 84 GLU B C 1
ATOM 2640 O O . GLU B 1 84 ? 25.770 44.094 19.776 1.00 30.36 84 GLU B O 1
ATOM 2646 N N . ALA B 1 85 ? 24.108 45.116 18.671 1.00 33.42 85 ALA B N 1
ATOM 2647 C CA . ALA B 1 85 ? 23.113 44.117 19.070 1.00 34.34 85 ALA B CA 1
ATOM 2648 C C . ALA B 1 85 ? 23.520 42.785 18.484 1.00 35.48 85 ALA B C 1
ATOM 2649 O O . ALA B 1 85 ? 23.203 41.728 19.021 1.00 35.57 85 ALA B O 1
ATOM 2651 N N . ASN B 1 86 ? 24.212 42.853 17.355 1.00 37.69 86 ASN B N 1
ATOM 2652 C CA . ASN B 1 86 ? 24.721 41.672 16.677 1.00 39.43 86 ASN B CA 1
ATOM 2653 C C . ASN B 1 86 ? 23.736 40.522 16.421 1.00 39.78 86 ASN B C 1
ATOM 2654 O O . ASN B 1 86 ? 24.023 39.362 16.714 1.00 39.42 86 ASN B O 1
ATOM 2659 N N . ARG B 1 87 ? 22.565 40.843 15.888 1.00 39.78 87 ARG B N 1
ATOM 2660 C CA . ARG B 1 87 ? 21.603 39.806 15.543 1.00 40.81 87 ARG B CA 1
ATOM 2661 C C . ARG B 1 87 ? 21.887 39.587 14.059 1.00 40.47 87 ARG B C 1
ATOM 2662 O O . ARG B 1 87 ? 22.984 39.905 13.598 1.00 41.98 87 ARG B O 1
ATOM 2670 N N . GLY B 1 88 ? 20.941 39.065 13.296 1.00 37.90 88 GLY B N 1
ATOM 2671 C CA . GLY B 1 88 ? 21.233 38.858 11.887 1.00 37.93 88 GLY B CA 1
ATOM 2672 C C . GLY B 1 88 ? 21.657 40.095 11.094 1.00 37.58 88 GLY B C 1
ATOM 2673 O O . GLY B 1 88 ? 21.903 41.165 11.655 1.00 36.61 88 GLY B O 1
ATOM 2674 N N . LYS B 1 89 ? 21.751 39.934 9.776 1.00 37.12 89 LYS B N 1
ATOM 2675 C CA . LYS B 1 89 ? 22.123 41.014 8.866 1.00 37.37 89 LYS B CA 1
ATOM 2676 C C . LYS B 1 89 ? 20.909 41.455 8.044 1.00 36.21 89 LYS B C 1
ATOM 2677 O O . LYS B 1 89 ? 20.959 42.442 7.311 1.00 35.44 89 LYS B O 1
ATOM 2683 N N . LYS B 1 90 ? 19.825 40.700 8.161 1.00 34.45 90 LYS B N 1
ATOM 2684 C CA . LYS B 1 90 ? 18.602 41.008 7.449 1.00 34.18 90 LYS B CA 1
ATOM 2685 C C . LYS B 1 90 ? 17.906 42.180 8.118 1.00 32.82 90 LYS B C 1
ATOM 2686 O O . LYS B 1 90 ? 17.836 42.257 9.347 1.00 32.70 90 LYS B O 1
ATOM 2692 N N . VAL B 1 91 ? 17.379 43.093 7.310 1.00 29.74 91 VAL B N 1
ATOM 2693 C CA . VAL B 1 91 ? 16.696 44.259 7.853 1.00 27.57 91 VAL B CA 1
ATOM 2694 C C . VAL B 1 91 ? 15.556 44.724 6.965 1.00 25.52 91 VAL B C 1
ATOM 2695 O O . VAL B 1 91 ? 15.574 44.519 5.753 1.00 25.78 91 VAL B O 1
ATOM 2699 N N . PHE B 1 92 ? 14.548 45.312 7.602 1.00 24.62 92 PHE B N 1
ATOM 2700 C CA . PHE B 1 92 ? 13.404 45.911 6.912 1.00 23.97 92 PHE B CA 1
ATOM 2701 C C . PHE B 1 92 ? 13.312 47.322 7.484 1.00 22.85 92 PHE B C 1
ATOM 2702 O O . PHE B 1 92 ? 13.380 47.502 8.689 1.00 22.64 92 PHE B O 1
ATOM 2710 N N . VAL B 1 93 ? 13.169 48.330 6.636 1.00 22.57 93 VAL B N 1
ATOM 2711 C CA . VAL B 1 93 ? 13.139 49.712 7.131 1.00 21.83 93 VAL B CA 1
ATOM 2712 C C . VAL B 1 93 ? 12.003 50.558 6.588 1.00 20.01 93 VAL B C 1
ATOM 2713 O O . VAL B 1 93 ? 11.587 50.387 5.452 1.00 21.41 93 VAL B O 1
ATOM 2717 N N . ILE B 1 94 ? 11.528 51.491 7.402 1.00 18.33 94 ILE B N 1
ATOM 2718 C CA . ILE B 1 94 ? 10.478 52.412 6.985 1.00 18.42 94 ILE B CA 1
ATOM 2719 C C . ILE B 1 94 ? 11.015 53.835 7.133 1.00 20.55 94 ILE B C 1
ATOM 2720 O O . ILE B 1 94 ? 11.291 54.289 8.242 1.00 21.09 94 ILE B O 1
ATOM 2725 N N . GLY B 1 95 ? 11.199 54.526 6.013 1.00 21.44 95 GLY B N 1
ATOM 2726 C CA . GLY B 1 95 ? 11.704 55.883 6.074 1.00 21.44 95 GLY B CA 1
ATOM 2727 C C . GLY B 1 95 ? 12.141 56.415 4.734 1.00 22.91 95 GLY B C 1
ATOM 2728 O O . GLY B 1 95 ? 11.853 55.834 3.688 1.00 23.81 95 GLY B O 1
ATOM 2729 N N . GLU B 1 96 ? 12.844 57.536 4.772 1.00 23.19 96 GLU B N 1
ATOM 2730 C CA . GLU B 1 96 ? 13.337 58.165 3.560 1.00 23.30 96 GLU B CA 1
ATOM 2731 C C . GLU B 1 96 ? 14.594 57.454 3.079 1.00 23.48 96 GLU B C 1
ATOM 2732 O O . GLU B 1 96 ? 15.262 56.771 3.857 1.00 23.15 96 GLU B O 1
ATOM 2738 N N . ALA B 1 97 ? 14.898 57.623 1.792 1.00 23.66 97 ALA B N 1
ATOM 2739 C CA . ALA B 1 97 ? 16.066 57.011 1.163 1.00 23.24 97 ALA B CA 1
ATOM 2740 C C . ALA B 1 97 ? 17.291 57.080 2.066 1.00 23.36 97 ALA B C 1
ATOM 2741 O O . ALA B 1 97 ? 17.863 56.055 2.430 1.00 23.57 97 ALA B O 1
ATOM 2743 N N . GLY B 1 98 ? 17.677 58.297 2.426 1.00 23.88 98 GLY B N 1
ATOM 2744 C CA . GLY B 1 98 ? 18.825 58.499 3.283 1.00 24.98 98 GLY B CA 1
ATOM 2745 C C . GLY B 1 98 ? 18.957 57.473 4.387 1.00 25.99 98 GLY B C 1
ATOM 2746 O O . GLY B 1 98 ? 20.013 56.864 4.540 1.00 27.44 98 GLY B O 1
ATOM 2747 N N . LEU B 1 99 ? 17.897 57.284 5.167 1.00 25.14 99 LEU B N 1
ATOM 2748 C CA . LEU B 1 99 ? 17.935 56.308 6.244 1.00 25.22 99 LEU B CA 1
ATOM 2749 C C . LEU B 1 99 ? 18.124 54.907 5.671 1.00 26.12 99 LEU B C 1
ATOM 2750 O O . LEU B 1 99 ? 19.023 54.171 6.085 1.00 27.93 99 LEU B O 1
ATOM 2755 N N . ILE B 1 100 ? 17.283 54.542 4.712 1.00 25.03 100 ILE B N 1
ATOM 2756 C CA . ILE B 1 100 ? 17.374 53.219 4.125 1.00 24.91 100 ILE B CA 1
ATOM 2757 C C . ILE B 1 100 ? 18.723 52.941 3.477 1.00 26.40 100 ILE B C 1
ATOM 2758 O O . ILE B 1 100 ? 19.329 51.885 3.705 1.00 26.09 100 ILE B O 1
ATOM 2763 N N . ASP B 1 101 ? 19.195 53.891 2.679 1.00 27.44 101 ASP B N 1
ATOM 2764 C CA . ASP B 1 101 ? 20.458 53.724 1.982 1.00 29.01 101 ASP B CA 1
ATOM 2765 C C . ASP B 1 101 ? 21.656 53.484 2.898 1.00 28.90 101 ASP B C 1
ATOM 2766 O O . ASP B 1 101 ? 22.360 52.484 2.737 1.00 30.94 101 ASP B O 1
ATOM 2771 N N . LEU B 1 102 ? 21.899 54.369 3.861 1.00 25.82 102 LEU B N 1
ATOM 2772 C CA . LEU B 1 102 ? 23.050 54.165 4.736 1.00 23.25 102 LEU B CA 1
ATOM 2773 C C . LEU B 1 102 ? 23.019 52.827 5.447 1.00 22.73 102 LEU B C 1
ATOM 2774 O O . LEU B 1 102 ? 24.061 52.199 5.633 1.00 23.20 102 LEU B O 1
ATOM 2779 N N . ILE B 1 103 ? 21.832 52.392 5.856 1.00 22.07 103 ILE B N 1
ATOM 2780 C CA . ILE B 1 103 ? 21.726 51.119 6.544 1.00 23.49 103 ILE B CA 1
ATOM 2781 C C . ILE B 1 103 ? 22.108 50.017 5.567 1.00 24.90 103 ILE B C 1
ATOM 2782 O O . ILE B 1 103 ? 22.855 49.101 5.912 1.00 25.24 103 ILE B O 1
ATOM 2787 N N . LEU B 1 104 ? 21.615 50.107 4.338 1.00 25.72 104 LEU B N 1
ATOM 2788 C CA . LEU B 1 104 ? 21.963 49.095 3.358 1.00 26.86 104 LEU B CA 1
ATOM 2789 C C . LEU B 1 104 ? 23.410 49.271 2.896 1.00 27.59 104 LEU B C 1
ATOM 2790 O O . LEU B 1 104 ? 24.115 48.301 2.617 1.00 28.06 104 LEU B O 1
ATOM 2795 N N . GLU B 1 105 ? 23.859 50.517 2.833 1.00 28.26 105 GLU B N 1
ATOM 2796 C CA . GLU B 1 105 ? 25.227 50.796 2.432 1.00 29.13 105 GLU B CA 1
ATOM 2797 C C . GLU B 1 105 ? 26.191 50.225 3.464 1.00 29.37 105 GLU B C 1
ATOM 2798 O O . GLU B 1 105 ? 27.374 50.010 3.170 1.00 28.63 105 GLU B O 1
ATOM 2804 N N . ALA B 1 106 ? 25.689 49.989 4.677 1.00 28.31 106 ALA B N 1
ATOM 2805 C CA . ALA B 1 106 ? 26.517 49.397 5.722 1.00 29.29 106 ALA B CA 1
ATOM 2806 C C . ALA B 1 106 ? 26.569 47.951 5.271 1.00 30.46 106 ALA B C 1
ATOM 2807 O O . ALA B 1 106 ? 26.695 47.688 4.071 1.00 34.80 106 ALA B O 1
ATOM 2809 N N . GLY B 1 107 ? 26.442 46.999 6.181 1.00 28.02 107 GLY B N 1
ATOM 2810 C CA . GLY B 1 107 ? 26.477 45.620 5.722 1.00 27.37 107 GLY B CA 1
ATOM 2811 C C . GLY B 1 107 ? 25.158 44.879 5.814 1.00 27.64 107 GLY B C 1
ATOM 2812 O O . GLY B 1 107 ? 25.129 43.639 5.838 1.00 27.54 107 GLY B O 1
ATOM 2813 N N . PHE B 1 108 ? 24.052 45.613 5.830 1.00 26.14 108 PHE B N 1
ATOM 2814 C CA . PHE B 1 108 ? 22.762 44.947 5.976 1.00 26.22 108 PHE B CA 1
ATOM 2815 C C . PHE B 1 108 ? 22.079 44.559 4.687 1.00 25.80 108 PHE B C 1
ATOM 2816 O O . PHE B 1 108 ? 22.405 45.078 3.609 1.00 26.52 108 PHE B O 1
ATOM 2824 N N . GLU B 1 109 ? 21.131 43.636 4.810 1.00 25.43 109 GLU B N 1
ATOM 2825 C CA . GLU B 1 109 ? 20.393 43.134 3.664 1.00 27.11 109 GLU B CA 1
ATOM 2826 C C . GLU B 1 109 ? 18.889 43.323 3.781 1.00 24.90 109 GLU B C 1
ATOM 2827 O O . GLU B 1 109 ? 18.284 42.994 4.799 1.00 24.56 109 GLU B O 1
ATOM 2833 N N . TRP B 1 110 ? 18.297 43.857 2.719 1.00 24.33 110 TRP B N 1
ATOM 2834 C CA . TRP B 1 110 ? 16.860 44.111 2.653 1.00 24.33 110 TRP B CA 1
ATOM 2835 C C . TRP B 1 110 ? 16.025 42.836 2.698 1.00 25.08 110 TRP B C 1
ATOM 2836 O O . TRP B 1 110 ? 16.119 42.000 1.805 1.00 26.47 110 TRP B O 1
ATOM 2847 N N . ASP B 1 111 ? 15.200 42.693 3.730 1.00 25.97 111 ASP B N 1
ATOM 2848 C CA . ASP B 1 111 ? 14.359 41.508 3.876 1.00 27.07 111 ASP B CA 1
ATOM 2849 C C . ASP B 1 111 ? 12.999 41.882 4.466 1.00 27.05 111 ASP B C 1
ATOM 2850 O O . ASP B 1 111 ? 12.895 42.223 5.643 1.00 25.56 111 ASP B O 1
ATOM 2855 N N . GLU B 1 112 ? 11.962 41.801 3.635 1.00 28.58 112 GLU B N 1
ATOM 2856 C CA . GLU B 1 112 ? 10.592 42.148 4.022 1.00 29.39 112 GLU B CA 1
ATOM 2857 C C . GLU B 1 112 ? 9.800 41.044 4.687 1.00 30.02 112 GLU B C 1
ATOM 2858 O O . GLU B 1 112 ? 8.802 41.311 5.352 1.00 31.83 112 GLU B O 1
ATOM 2864 N N . THR B 1 113 ? 10.228 39.807 4.498 1.00 30.15 113 THR B N 1
ATOM 2865 C CA . THR B 1 113 ? 9.503 38.674 5.043 1.00 30.72 113 THR B CA 1
ATOM 2866 C C . THR B 1 113 ? 9.810 38.302 6.478 1.00 31.63 113 THR B C 1
ATOM 2867 O O . THR B 1 113 ? 8.905 38.182 7.314 1.00 30.51 113 THR B O 1
ATOM 2871 N N . ASN B 1 114 ? 11.090 38.105 6.760 1.00 32.65 114 ASN B N 1
ATOM 2872 C CA . ASN B 1 114 ? 11.513 37.722 8.097 1.00 31.86 114 ASN B CA 1
ATOM 2873 C C . ASN B 1 114 ? 12.910 38.263 8.335 1.00 29.28 114 ASN B C 1
ATOM 2874 O O . ASN B 1 114 ? 13.882 37.519 8.330 1.00 28.45 114 ASN B O 1
ATOM 2879 N N . PRO B 1 115 ? 13.021 39.588 8.528 1.00 29.12 115 PRO B N 1
ATOM 2880 C CA . PRO B 1 115 ? 14.287 40.283 8.770 1.00 26.31 115 PRO B CA 1
ATOM 2881 C C . PRO B 1 115 ? 14.615 40.212 10.249 1.00 23.89 115 PRO B C 1
ATOM 2882 O O . PRO B 1 115 ? 13.736 39.953 11.067 1.00 20.04 115 PRO B O 1
ATOM 2886 N N . ASP B 1 116 ? 15.872 40.456 10.589 1.00 23.04 116 ASP B N 1
ATOM 2887 C CA . ASP B 1 116 ? 16.300 40.399 11.980 1.00 24.27 116 ASP B CA 1
ATOM 2888 C C . ASP B 1 116 ? 15.991 41.686 12.717 1.00 25.10 116 ASP B C 1
ATOM 2889 O O . ASP B 1 116 ? 15.802 41.679 13.931 1.00 26.67 116 ASP B O 1
ATOM 2894 N N . TYR B 1 117 ? 15.950 42.789 11.978 1.00 24.89 117 TYR B N 1
ATOM 2895 C CA . TYR B 1 117 ? 15.645 44.089 12.553 1.00 24.25 117 TYR B CA 1
ATOM 2896 C C . TYR B 1 117 ? 14.620 44.786 11.679 1.00 24.11 117 TYR B C 1
ATOM 2897 O O . TYR B 1 117 ? 14.613 44.611 10.459 1.00 24.25 117 TYR B O 1
ATOM 2906 N N . VAL B 1 118 ? 13.765 45.583 12.308 1.00 21.97 118 VAL B N 1
ATOM 2907 C CA . VAL B 1 118 ? 12.760 46.360 11.603 1.00 19.59 118 VAL B CA 1
ATOM 2908 C C . VAL B 1 118 ? 12.969 47.781 12.086 1.00 19.78 118 VAL B C 1
ATOM 2909 O O . VAL B 1 118 ? 12.597 48.123 13.190 1.00 21.48 118 VAL B O 1
ATOM 2913 N N . VAL B 1 119 ? 13.594 48.607 11.270 1.00 19.65 119 VAL B N 1
ATOM 2914 C CA . VAL B 1 119 ? 13.845 49.979 11.667 1.00 20.36 119 VAL B CA 1
ATOM 2915 C C . VAL B 1 119 ? 12.741 50.892 11.161 1.00 21.44 119 VAL B C 1
ATOM 2916 O O . VAL B 1 119 ? 12.466 50.918 9.962 1.00 23.46 119 VAL B O 1
ATOM 2920 N N . VAL B 1 120 ? 12.116 51.639 12.072 1.00 21.06 120 VAL B N 1
ATOM 2921 C CA . VAL B 1 120 ? 11.045 52.564 11.708 1.00 21.04 120 VAL B CA 1
ATOM 2922 C C . VAL B 1 120 ? 11.400 54.033 11.945 1.00 22.66 120 VAL B C 1
ATOM 2923 O O . VAL B 1 120 ? 11.740 54.439 13.055 1.00 24.16 120 VAL B O 1
ATOM 2927 N N . GLY B 1 121 ? 11.318 54.827 10.888 1.00 22.08 121 GLY B N 1
ATOM 2928 C CA . GLY B 1 121 ? 11.592 56.245 11.008 1.00 23.04 121 GLY B CA 1
ATOM 2929 C C . GLY B 1 121 ? 10.428 56.991 10.381 1.00 24.45 121 GLY B C 1
ATOM 2930 O O . GLY B 1 121 ? 9.349 56.424 10.220 1.00 25.79 121 GLY B O 1
ATOM 2931 N N . LEU B 1 122 ? 10.619 58.256 10.032 1.00 25.16 122 LEU B N 1
ATOM 2932 C CA . LEU B 1 122 ? 9.551 59.009 9.399 1.00 25.96 122 LEU B CA 1
ATOM 2933 C C . LEU B 1 122 ? 9.634 58.796 7.898 1.00 27.26 122 LEU B C 1
ATOM 2934 O O . LEU B 1 122 ? 10.696 58.949 7.303 1.00 28.58 122 LEU B O 1
ATOM 2939 N N . ASP B 1 123 ? 8.508 58.432 7.296 1.00 28.10 123 ASP B N 1
ATOM 2940 C CA . ASP B 1 123 ? 8.434 58.221 5.857 1.00 28.02 123 ASP B CA 1
ATOM 2941 C C . ASP B 1 123 ? 7.245 59.048 5.374 1.00 29.09 123 ASP B C 1
ATOM 2942 O O . ASP B 1 123 ? 6.107 58.765 5.741 1.00 28.70 123 ASP B O 1
ATOM 2947 N N . THR B 1 124 ? 7.519 60.074 4.567 1.00 29.62 124 THR B N 1
ATOM 2948 C CA . THR B 1 124 ? 6.477 60.960 4.057 1.00 30.47 124 THR B CA 1
ATOM 2949 C C . THR B 1 124 ? 5.630 60.306 2.983 1.00 30.17 124 THR B C 1
ATOM 2950 O O . THR B 1 124 ? 4.635 60.876 2.531 1.00 29.76 124 THR B O 1
ATOM 2954 N N . GLU B 1 125 ? 6.036 59.121 2.552 1.00 28.15 125 GLU B N 1
ATOM 2955 C CA . GLU B 1 125 ? 5.268 58.407 1.550 1.00 27.64 125 GLU B CA 1
ATOM 2956 C C . GLU B 1 125 ? 4.823 57.117 2.211 1.00 27.41 125 GLU B C 1
ATOM 2957 O O . GLU B 1 125 ? 4.656 56.092 1.555 1.00 29.25 125 GLU B O 1
ATOM 2963 N N . LEU B 1 126 ? 4.645 57.170 3.527 1.00 25.91 126 LEU B N 1
ATOM 2964 C CA . LEU B 1 126 ? 4.205 55.998 4.273 1.00 25.00 126 LEU B CA 1
ATOM 2965 C C . LEU B 1 126 ? 2.894 55.455 3.690 1.00 24.57 126 LEU B C 1
ATOM 2966 O O . LEU B 1 126 ? 2.062 56.219 3.186 1.00 23.56 126 LEU B O 1
ATOM 2971 N N . SER B 1 127 ? 2.716 54.138 3.761 1.00 23.36 127 SER B N 1
ATOM 2972 C CA . SER B 1 127 ? 1.504 53.496 3.260 1.00 20.99 127 SER B CA 1
ATOM 2973 C C . SER B 1 127 ? 1.041 52.428 4.241 1.00 21.62 127 SER B C 1
ATOM 2974 O O . SER B 1 127 ? 1.804 51.995 5.100 1.00 21.88 127 SER B O 1
ATOM 2977 N N . TYR B 1 128 ? -0.206 51.994 4.104 1.00 22.61 128 TYR B N 1
ATOM 2978 C CA . TYR B 1 128 ? -0.746 50.970 4.992 1.00 22.58 128 TYR B CA 1
ATOM 2979 C C . TYR B 1 128 ? 0.021 49.671 4.812 1.00 21.55 128 TYR B C 1
ATOM 2980 O O . TYR B 1 128 ? 0.313 48.967 5.775 1.00 21.31 128 TYR B O 1
ATOM 2989 N N . GLU B 1 129 ? 0.339 49.358 3.564 1.00 22.06 129 GLU B N 1
ATOM 2990 C CA . GLU B 1 129 ? 1.077 48.144 3.234 1.00 22.22 129 GLU B CA 1
ATOM 2991 C C . GLU B 1 129 ? 2.387 48.072 4.023 1.00 22.43 129 GLU B C 1
ATOM 2992 O O . GLU B 1 129 ? 2.716 47.042 4.626 1.00 19.34 129 GLU B O 1
ATOM 2998 N N . LYS B 1 130 ? 3.127 49.180 4.018 1.00 22.08 130 LYS B N 1
ATOM 2999 C CA . LYS B 1 130 ? 4.394 49.240 4.720 1.00 21.64 130 LYS B CA 1
ATOM 3000 C C . LYS B 1 130 ? 4.295 48.842 6.182 1.00 22.55 130 LYS B C 1
ATOM 3001 O O . LYS B 1 130 ? 5.064 48.003 6.644 1.00 22.26 130 LYS B O 1
ATOM 3007 N N . VAL B 1 131 ? 3.353 49.429 6.915 1.00 22.97 131 VAL B N 1
ATOM 3008 C CA . VAL B 1 131 ? 3.222 49.103 8.331 1.00 24.53 131 VAL B CA 1
ATOM 3009 C C . VAL B 1 131 ? 2.747 47.661 8.501 1.00 25.01 131 VAL B C 1
ATOM 3010 O O . VAL B 1 131 ? 2.909 47.060 9.570 1.00 24.87 131 VAL B O 1
ATOM 3014 N N . VAL B 1 132 ? 2.169 47.104 7.440 1.00 23.30 132 VAL B N 1
ATOM 3015 C CA . VAL B 1 132 ? 1.722 45.720 7.476 1.00 23.59 132 VAL B CA 1
ATOM 3016 C C . VAL B 1 132 ? 2.971 44.836 7.511 1.00 22.87 132 VAL B C 1
ATOM 3017 O O . VAL B 1 132 ? 3.127 44.008 8.408 1.00 22.29 132 VAL B O 1
ATOM 3021 N N . LEU B 1 133 ? 3.863 45.039 6.543 1.00 21.66 133 LEU B N 1
ATOM 3022 C CA . LEU B 1 133 ? 5.104 44.270 6.442 1.00 21.88 133 LEU B CA 1
ATOM 3023 C C . LEU B 1 133 ? 5.902 44.301 7.737 1.00 23.23 133 LEU B C 1
ATOM 3024 O O . LEU B 1 133 ? 6.443 43.282 8.166 1.00 24.62 133 LEU B O 1
ATOM 3029 N N . ALA B 1 134 ? 5.974 45.468 8.363 1.00 22.87 134 ALA B N 1
ATOM 3030 C CA . ALA B 1 134 ? 6.714 45.600 9.604 1.00 22.68 134 ALA B CA 1
ATOM 3031 C C . ALA B 1 134 ? 6.002 44.855 10.729 1.00 22.95 134 ALA B C 1
ATOM 3032 O O . ALA B 1 134 ? 6.642 44.168 11.529 1.00 23.16 134 ALA B O 1
ATOM 3034 N N . THR B 1 135 ? 4.680 44.993 10.789 1.00 21.94 135 THR B N 1
ATOM 3035 C CA . THR B 1 135 ? 3.898 44.329 11.827 1.00 21.01 135 THR B CA 1
ATOM 3036 C C . THR B 1 135 ? 4.191 42.832 11.793 1.00 20.79 135 THR B C 1
ATOM 3037 O O . THR B 1 135 ? 4.591 42.238 12.805 1.00 19.70 135 THR B O 1
ATOM 3041 N N . LEU B 1 136 ? 3.999 42.236 10.618 1.00 18.51 136 LEU B N 1
ATOM 3042 C CA . LEU B 1 136 ? 4.247 40.819 10.424 1.00 17.75 136 LEU B CA 1
ATOM 3043 C C . LEU B 1 136 ? 5.666 40.424 10.825 1.00 18.72 136 LEU B C 1
ATOM 3044 O O . LEU B 1 136 ? 5.860 39.494 11.606 1.00 18.35 136 LEU B O 1
ATOM 3049 N N . ALA B 1 137 ? 6.647 41.143 10.289 1.00 19.56 137 ALA B N 1
ATOM 3050 C CA . ALA B 1 137 ? 8.048 40.878 10.579 1.00 21.39 137 ALA B CA 1
ATOM 3051 C C . ALA B 1 137 ? 8.347 40.948 12.073 1.00 23.55 137 ALA B C 1
ATOM 3052 O O . ALA B 1 137 ? 9.093 40.119 12.612 1.00 24.75 137 ALA B O 1
ATOM 3054 N N . ILE B 1 138 ? 7.768 41.934 12.747 1.00 23.60 138 ILE B N 1
ATOM 3055 C CA . ILE B 1 138 ? 7.998 42.078 14.176 1.00 24.12 138 ILE B CA 1
ATOM 3056 C C . ILE B 1 138 ? 7.307 40.931 14.901 1.00 23.89 138 ILE B C 1
ATOM 3057 O O . ILE B 1 138 ? 7.798 40.426 15.908 1.00 23.72 138 ILE B O 1
ATOM 3062 N N . GLN B 1 139 ? 6.167 40.505 14.374 1.00 22.88 139 GLN B N 1
ATOM 3063 C CA . GLN B 1 139 ? 5.446 39.397 14.986 1.00 22.12 139 GLN B CA 1
ATOM 3064 C C . GLN B 1 139 ? 6.300 38.134 14.953 1.00 19.91 139 GLN B C 1
ATOM 3065 O O . GLN B 1 139 ? 6.183 37.289 15.820 1.00 19.18 139 GLN B O 1
ATOM 3071 N N . LYS B 1 140 ? 7.164 38.019 13.951 1.00 18.59 140 LYS B N 1
ATOM 3072 C CA . LYS B 1 140 ? 8.013 36.844 13.802 1.00 17.78 140 LYS B CA 1
ATOM 3073 C C . LYS B 1 140 ? 9.302 36.848 14.621 1.00 19.28 140 LYS B C 1
ATOM 3074 O O . LYS B 1 140 ? 10.082 35.907 14.543 1.00 19.77 140 LYS B O 1
ATOM 3080 N N . GLY B 1 141 ? 9.532 37.897 15.403 1.00 20.45 141 GLY B N 1
ATOM 3081 C CA . GLY B 1 141 ? 10.737 37.948 16.212 1.00 22.12 141 GLY B CA 1
ATOM 3082 C C . GLY B 1 141 ? 11.645 39.147 15.982 1.00 23.41 141 GLY B C 1
ATOM 3083 O O . GLY B 1 141 ? 12.421 39.517 16.868 1.00 26.03 141 GLY B O 1
ATOM 3084 N N . ALA B 1 142 ? 11.554 39.757 14.805 1.00 21.50 142 ALA B N 1
ATOM 3085 C CA . ALA B 1 142 ? 12.380 40.905 14.475 1.00 21.27 142 ALA B CA 1
ATOM 3086 C C . ALA B 1 142 ? 12.403 41.944 15.586 1.00 21.87 142 ALA B C 1
ATOM 3087 O O . ALA B 1 142 ? 11.376 42.227 16.216 1.00 21.68 142 ALA B O 1
ATOM 3089 N N . LEU B 1 143 ? 13.588 42.505 15.825 1.00 22.84 143 LEU B N 1
ATOM 3090 C CA . LEU B 1 143 ? 13.769 43.542 16.835 1.00 22.57 143 LEU B CA 1
ATOM 3091 C C . LEU B 1 143 ? 13.219 44.837 16.262 1.00 20.67 143 LEU B C 1
ATOM 3092 O O . LEU B 1 143 ? 13.570 45.249 15.156 1.00 20.01 143 LEU B O 1
ATOM 3097 N N . PHE B 1 144 ? 12.350 45.471 17.031 1.00 19.21 144 PHE B N 1
ATOM 3098 C CA . PHE B 1 144 ? 11.689 46.704 16.627 1.00 17.10 144 PHE B CA 1
ATOM 3099 C C . PHE B 1 144 ? 12.508 47.911 17.050 1.00 17.83 144 PHE B C 1
ATOM 3100 O O . PHE B 1 144 ? 12.743 48.121 18.240 1.00 17.76 144 PHE B O 1
ATOM 3108 N N . ILE B 1 145 ? 12.943 48.701 16.071 1.00 17.58 145 ILE B N 1
ATOM 3109 C CA . ILE B 1 145 ? 13.740 49.889 16.354 1.00 17.25 145 ILE B CA 1
ATOM 3110 C C . ILE B 1 145 ? 13.082 51.183 15.880 1.00 16.39 145 ILE B C 1
ATOM 3111 O O . ILE B 1 145 ? 12.627 51.284 14.743 1.00 15.81 145 ILE B O 1
ATOM 3116 N N . GLY B 1 146 ? 13.043 52.171 16.768 1.00 16.06 146 GLY B N 1
ATOM 3117 C CA . GLY B 1 146 ? 12.466 53.464 16.439 1.00 17.35 146 GLY B CA 1
ATOM 3118 C C . GLY B 1 146 ? 13.585 54.483 16.363 1.00 17.41 146 GLY B C 1
ATOM 3119 O O . GLY B 1 146 ? 14.378 54.605 17.296 1.00 17.80 146 GLY B O 1
ATOM 3120 N N . THR B 1 147 ? 13.656 55.214 15.256 1.00 18.53 147 THR B N 1
ATOM 3121 C CA . THR B 1 147 ? 14.710 56.205 15.058 1.00 21.29 147 THR B CA 1
ATOM 3122 C C . THR B 1 147 ? 14.746 57.285 16.134 1.00 23.22 147 THR B C 1
ATOM 3123 O O . THR B 1 147 ? 15.797 57.525 16.734 1.00 23.09 147 THR B O 1
ATOM 3127 N N . ASN B 1 148 ? 13.617 57.952 16.359 1.00 24.38 148 ASN B N 1
ATOM 3128 C CA . ASN B 1 148 ? 13.533 58.964 17.404 1.00 27.15 148 ASN B CA 1
ATOM 3129 C C . ASN B 1 148 ? 12.070 59.125 17.802 1.00 26.82 148 ASN B C 1
ATOM 3130 O O . ASN B 1 148 ? 11.176 58.977 16.977 1.00 25.89 148 ASN B O 1
ATOM 3135 N N . PRO B 1 149 ? 11.811 59.408 19.089 1.00 26.79 149 PRO B N 1
ATOM 3136 C CA . PRO B 1 149 ? 10.491 59.588 19.703 1.00 27.42 149 PRO B CA 1
ATOM 3137 C C . PRO B 1 149 ? 9.664 60.837 19.385 1.00 27.69 149 PRO B C 1
ATOM 3138 O O . PRO B 1 149 ? 8.462 60.863 19.650 1.00 26.68 149 PRO B O 1
ATOM 3142 N N . ASP B 1 150 ? 10.290 61.871 18.837 1.00 29.13 150 ASP B N 1
ATOM 3143 C CA . ASP B 1 150 ? 9.562 63.098 18.526 1.00 30.61 150 ASP B CA 1
ATOM 3144 C C . ASP B 1 150 ? 8.250 62.787 17.814 1.00 29.64 150 ASP B C 1
ATOM 3145 O O . ASP B 1 150 ? 8.247 62.176 16.746 1.00 29.48 150 ASP B O 1
ATOM 3150 N N . LYS B 1 151 ? 7.140 63.221 18.405 1.00 28.42 151 LYS B N 1
ATOM 3151 C CA . LYS B 1 151 ? 5.817 62.973 17.844 1.00 27.28 151 LYS B CA 1
ATOM 3152 C C . LYS B 1 151 ? 5.482 63.785 16.601 1.00 27.52 151 LYS B C 1
ATOM 3153 O O . LYS B 1 151 ? 4.769 63.315 15.715 1.00 28.40 151 LYS B O 1
ATOM 3159 N N . ASN B 1 152 ? 5.998 65.003 16.533 1.00 27.52 152 ASN B N 1
ATOM 3160 C CA . ASN B 1 152 ? 5.714 65.868 15.400 1.00 27.52 152 ASN B CA 1
ATOM 3161 C C . ASN B 1 152 ? 6.993 66.327 14.714 1.00 26.60 152 ASN B C 1
ATOM 3162 O O . ASN B 1 152 ? 8.093 66.069 15.193 1.00 27.33 152 ASN B O 1
ATOM 3167 N N . ILE B 1 153 ? 6.836 67.012 13.588 1.00 26.66 153 ILE B N 1
ATOM 3168 C CA . ILE B 1 153 ? 7.964 67.536 12.821 1.00 25.64 153 ILE B CA 1
ATOM 3169 C C . ILE B 1 153 ? 7.523 68.857 12.160 1.00 27.71 153 ILE B C 1
ATOM 3170 O O . ILE B 1 153 ? 6.446 68.944 11.586 1.00 25.10 153 ILE B O 1
ATOM 3175 N N . PRO B 1 154 ? 8.349 69.907 12.245 1.00 29.98 154 PRO B N 1
ATOM 3176 C CA . PRO B 1 154 ? 8.051 71.227 11.664 1.00 31.58 154 PRO B CA 1
ATOM 3177 C C . PRO B 1 154 ? 8.375 71.316 10.188 1.00 34.29 154 PRO B C 1
ATOM 3178 O O . PRO B 1 154 ? 9.394 70.803 9.727 1.00 35.90 154 PRO B O 1
ATOM 3182 N N . THR B 1 155 ? 7.500 71.966 9.439 1.00 36.49 155 THR B N 1
ATOM 3183 C CA . THR B 1 155 ? 7.709 72.089 8.013 1.00 37.27 155 THR B CA 1
ATOM 3184 C C . THR B 1 155 ? 6.989 73.317 7.516 1.00 39.33 155 THR B C 1
ATOM 3185 O O . THR B 1 155 ? 6.427 74.095 8.299 1.00 37.05 155 THR B O 1
ATOM 3189 N N . GLU B 1 156 ? 7.015 73.474 6.199 1.00 41.68 156 GLU B N 1
ATOM 3190 C CA . GLU B 1 156 ? 6.368 74.590 5.538 1.00 44.47 156 GLU B CA 1
ATOM 3191 C C . GLU B 1 156 ? 4.887 74.576 5.916 1.00 43.33 156 GLU B C 1
ATOM 3192 O O . GLU B 1 156 ? 4.329 75.605 6.296 1.00 42.74 156 GLU B O 1
ATOM 3198 N N . ARG B 1 157 ? 4.279 73.390 5.845 1.00 41.36 157 ARG B N 1
ATOM 3199 C CA . ARG B 1 157 ? 2.866 73.197 6.157 1.00 38.06 157 ARG B CA 1
ATOM 3200 C C . ARG B 1 157 ? 2.512 73.340 7.627 1.00 36.72 157 ARG B C 1
ATOM 3201 O O . ARG B 1 157 ? 1.351 73.568 7.958 1.00 36.58 157 ARG B O 1
ATOM 3209 N N . GLY B 1 158 ? 3.500 73.192 8.507 1.00 35.38 158 GLY B N 1
ATOM 3210 C CA . GLY B 1 158 ? 3.245 73.327 9.934 1.00 33.12 158 GLY B CA 1
ATOM 3211 C C . GLY B 1 158 ? 3.752 72.163 10.763 1.00 32.13 158 GLY B C 1
ATOM 3212 O O . GLY B 1 158 ? 4.785 71.569 10.446 1.00 33.13 158 GLY B O 1
ATOM 3213 N N . LEU B 1 159 ? 3.036 71.843 11.838 1.00 30.00 159 LEU B N 1
ATOM 3214 C CA . LEU B 1 159 ? 3.417 70.725 12.695 1.00 27.27 159 LEU B CA 1
ATOM 3215 C C . LEU B 1 159 ? 2.807 69.421 12.183 1.00 25.30 159 LEU B C 1
ATOM 3216 O O . LEU B 1 159 ? 1.671 69.098 12.503 1.00 24.94 159 LEU B O 1
ATOM 3221 N N . LEU B 1 160 ? 3.561 68.674 11.385 1.00 24.80 160 LEU B N 1
ATOM 3222 C CA . LEU B 1 160 ? 3.065 67.419 10.843 1.00 23.64 160 LEU B CA 1
ATOM 3223 C C . LEU B 1 160 ? 3.518 66.257 11.713 1.00 24.13 160 LEU B C 1
ATOM 3224 O O . LEU B 1 160 ? 4.342 66.433 12.618 1.00 23.78 160 LEU B O 1
ATOM 3229 N N . PRO B 1 161 ? 2.973 65.052 11.455 1.00 23.85 161 PRO B N 1
ATOM 3230 C CA . PRO B 1 161 ? 3.332 63.857 12.221 1.00 22.12 161 PRO B CA 1
ATOM 3231 C C . PRO B 1 161 ? 4.789 63.470 11.997 1.00 19.93 161 PRO B C 1
ATOM 3232 O O . PRO B 1 161 ? 5.250 63.362 10.858 1.00 18.41 161 PRO B O 1
ATOM 3236 N N . GLY B 1 162 ? 5.514 63.262 13.088 1.00 18.61 162 GLY B N 1
ATOM 3237 C CA . GLY B 1 162 ? 6.911 62.915 12.958 1.00 19.65 162 GLY B CA 1
ATOM 3238 C C . GLY B 1 162 ? 7.247 61.462 13.204 1.00 19.87 162 GLY B C 1
ATOM 3239 O O . GLY B 1 162 ? 6.377 60.632 13.449 1.00 19.41 162 GLY B O 1
ATOM 3240 N N . ALA B 1 163 ? 8.536 61.163 13.135 1.00 19.18 163 ALA B N 1
ATOM 3241 C CA . ALA B 1 163 ? 9.030 59.815 13.348 1.00 19.48 163 ALA B CA 1
ATOM 3242 C C . ALA B 1 163 ? 8.322 59.120 14.513 1.00 20.05 163 ALA B C 1
ATOM 3243 O O . ALA B 1 163 ? 7.793 58.014 14.364 1.00 19.25 163 ALA B O 1
ATOM 3245 N N . GLY B 1 164 ? 8.320 59.780 15.668 1.00 21.28 164 GLY B N 1
ATOM 3246 C CA . GLY B 1 164 ? 7.699 59.214 16.848 1.00 22.50 164 GLY B CA 1
ATOM 3247 C C . GLY B 1 164 ? 6.305 58.678 16.606 1.00 23.63 164 GLY B C 1
ATOM 3248 O O . GLY B 1 164 ? 5.960 57.593 17.083 1.00 25.10 164 GLY B O 1
ATOM 3249 N N . SER B 1 165 ? 5.502 59.432 15.863 1.00 23.84 165 SER B N 1
ATOM 3250 C CA . SER B 1 165 ? 4.134 59.020 15.574 1.00 23.04 165 SER B CA 1
ATOM 3251 C C . SER B 1 165 ? 4.070 57.765 14.727 1.00 21.87 165 SER B C 1
ATOM 3252 O O . SER B 1 165 ? 3.251 56.880 14.993 1.00 22.98 165 SER B O 1
ATOM 3255 N N . VAL B 1 166 ? 4.925 57.677 13.710 1.00 20.34 166 VAL B N 1
ATOM 3256 C CA . VAL B 1 166 ? 4.910 56.497 12.856 1.00 18.00 166 VAL B CA 1
ATOM 3257 C C . VAL B 1 166 ? 5.324 55.305 13.692 1.00 17.16 166 VAL B C 1
ATOM 3258 O O . VAL B 1 166 ? 4.714 54.248 13.620 1.00 17.61 166 VAL B O 1
ATOM 3262 N N . VAL B 1 167 ? 6.358 55.479 14.503 1.00 15.45 167 VAL B N 1
ATOM 3263 C CA . VAL B 1 167 ? 6.823 54.397 15.355 1.00 15.09 167 VAL B CA 1
ATOM 3264 C C . VAL B 1 167 ? 5.650 53.905 16.194 1.00 15.64 167 VAL B C 1
ATOM 3265 O O . VAL B 1 167 ? 5.335 52.711 16.204 1.00 16.38 167 VAL B O 1
ATOM 3269 N N . THR B 1 168 ? 4.995 54.835 16.883 1.00 13.62 168 THR B N 1
ATOM 3270 C CA . THR B 1 168 ? 3.855 54.492 17.726 1.00 13.88 168 THR B CA 1
ATOM 3271 C C . THR B 1 168 ? 2.774 53.707 16.972 1.00 13.75 168 THR B C 1
ATOM 3272 O O . THR B 1 168 ? 2.113 52.831 17.544 1.00 12.32 168 THR B O 1
ATOM 3276 N N . PHE B 1 169 ? 2.594 54.040 15.697 1.00 11.75 169 PHE B N 1
ATOM 3277 C CA . PHE B 1 169 ? 1.607 53.374 14.868 1.00 12.08 169 PHE B CA 1
ATOM 3278 C C . PHE B 1 169 ? 1.960 51.903 14.776 1.00 13.19 169 PHE B C 1
ATOM 3279 O O . PHE B 1 169 ? 1.091 51.038 14.963 1.00 12.97 169 PHE B O 1
ATOM 3287 N N . VAL B 1 170 ? 3.229 51.621 14.483 1.00 12.65 170 VAL B N 1
ATOM 3288 C CA . VAL B 1 170 ? 3.693 50.238 14.401 1.00 14.43 170 VAL B CA 1
ATOM 3289 C C . VAL B 1 170 ? 3.617 49.601 15.784 1.00 16.15 170 VAL B C 1
ATOM 3290 O O . VAL B 1 170 ? 3.241 48.436 15.921 1.00 15.20 170 VAL B O 1
ATOM 3294 N N . GLU B 1 171 ? 3.984 50.372 16.805 1.00 16.51 171 GLU B N 1
ATOM 3295 C CA . GLU B 1 171 ? 3.948 49.887 18.174 1.00 17.96 171 GLU B CA 1
ATOM 3296 C C . GLU B 1 171 ? 2.557 49.368 18.539 1.00 18.10 171 GLU B C 1
ATOM 3297 O O . GLU B 1 171 ? 2.427 48.301 19.133 1.00 17.82 171 GLU B O 1
ATOM 3303 N N . THR B 1 172 ? 1.520 50.116 18.181 1.00 17.83 172 THR B N 1
ATOM 3304 C CA . THR B 1 172 ? 0.160 49.700 18.484 1.00 18.71 172 THR B CA 1
ATOM 3305 C C . THR B 1 172 ? -0.277 48.467 17.692 1.00 18.70 172 THR B C 1
ATOM 3306 O O . THR B 1 172 ? -1.021 47.630 18.192 1.00 18.63 172 THR B O 1
ATOM 3310 N N . ALA B 1 173 ? 0.173 48.363 16.451 1.00 18.95 173 ALA B N 1
ATOM 3311 C CA . ALA B 1 173 ? -0.196 47.229 15.620 1.00 19.09 173 ALA B CA 1
ATOM 3312 C C . ALA B 1 173 ? 0.481 45.958 16.103 1.00 18.80 173 ALA B C 1
ATOM 3313 O O . ALA B 1 173 ? -0.058 44.869 15.952 1.00 20.30 173 ALA B O 1
ATOM 3315 N N . THR B 1 174 ? 1.662 46.095 16.692 1.00 19.17 174 THR B N 1
ATOM 3316 C CA . THR B 1 174 ? 2.406 44.935 17.179 1.00 19.25 174 THR B CA 1
ATOM 3317 C C . THR B 1 174 ? 2.361 44.786 18.697 1.00 19.30 174 THR B C 1
ATOM 3318 O O . THR B 1 174 ? 2.767 43.758 19.241 1.00 19.38 174 THR B O 1
ATOM 3322 N N . GLN B 1 175 ? 1.856 45.812 19.372 1.00 18.72 175 GLN B N 1
ATOM 3323 C CA . GLN B 1 175 ? 1.814 45.829 20.832 1.00 17.79 175 GLN B CA 1
ATOM 3324 C C . GLN B 1 175 ? 3.210 45.485 21.341 1.00 16.20 175 GLN B C 1
ATOM 3325 O O . GLN B 1 175 ? 3.362 44.674 22.244 1.00 15.39 175 GLN B O 1
ATOM 3331 N N . THR B 1 176 ? 4.222 46.106 20.741 1.00 15.51 176 THR B N 1
ATOM 3332 C CA . THR B 1 176 ? 5.615 45.891 21.124 1.00 15.97 176 THR B CA 1
ATOM 3333 C C . THR B 1 176 ? 6.349 47.226 21.253 1.00 18.13 176 THR B C 1
ATOM 3334 O O . THR B 1 176 ? 6.381 48.024 20.310 1.00 19.50 176 THR B O 1
ATOM 3338 N N . LYS B 1 177 ? 6.935 47.485 22.413 1.00 20.19 177 LYS B N 1
ATOM 3339 C CA . LYS B 1 177 ? 7.658 48.735 22.588 1.00 22.45 177 LYS B CA 1
ATOM 3340 C C . LYS B 1 177 ? 8.945 48.680 21.792 1.00 21.91 177 LYS B C 1
ATOM 3341 O O . LYS B 1 177 ? 9.649 47.679 21.807 1.00 19.81 177 LYS B O 1
ATOM 3347 N N . PRO B 1 178 ? 9.267 49.768 21.082 1.00 22.85 178 PRO B N 1
ATOM 3348 C CA . PRO B 1 178 ? 10.480 49.852 20.265 1.00 21.94 178 PRO B CA 1
ATOM 3349 C C . PRO B 1 178 ? 11.686 50.314 21.076 1.00 20.28 178 PRO B C 1
ATOM 3350 O O . PRO B 1 178 ? 11.533 50.871 22.158 1.00 17.60 178 PRO B O 1
ATOM 3354 N N . VAL B 1 179 ? 12.881 50.071 20.552 1.00 19.70 179 VAL B N 1
ATOM 3355 C CA . VAL B 1 179 ? 14.093 50.541 21.211 1.00 19.76 179 VAL B CA 1
ATOM 3356 C C . VAL B 1 179 ? 14.355 51.848 20.487 1.00 19.88 179 VAL B C 1
ATOM 3357 O O . VAL B 1 179 ? 14.543 51.857 19.270 1.00 19.39 179 VAL B O 1
ATOM 3361 N N . TYR B 1 180 ? 14.337 52.954 21.215 1.00 19.74 180 TYR B N 1
ATOM 3362 C CA . TYR B 1 180 ? 14.562 54.243 20.582 1.00 21.64 180 TYR B CA 1
ATOM 3363 C C . TYR B 1 180 ? 16.048 54.564 20.482 1.00 21.39 180 TYR B C 1
ATOM 3364 O O . TYR B 1 180 ? 16.816 54.276 21.392 1.00 25.12 180 TYR B O 1
ATOM 3373 N N . ILE B 1 181 ? 16.447 55.166 19.371 1.00 19.27 181 ILE B N 1
ATOM 3374 C CA . ILE B 1 181 ? 17.842 55.489 19.147 1.00 19.63 181 ILE B CA 1
ATOM 3375 C C . ILE B 1 181 ? 18.214 56.931 19.425 1.00 20.37 181 ILE B C 1
ATOM 3376 O O . ILE B 1 181 ? 19.115 57.202 20.203 1.00 19.03 181 ILE B O 1
ATOM 3381 N N . GLY B 1 182 ? 17.502 57.851 18.788 1.00 22.68 182 GLY B N 1
ATOM 3382 C CA . GLY B 1 182 ? 17.792 59.272 18.912 1.00 24.11 182 GLY B CA 1
ATOM 3383 C C . GLY B 1 182 ? 17.476 60.047 20.177 1.00 25.08 182 GLY B C 1
ATOM 3384 O O . GLY B 1 182 ? 17.052 59.490 21.188 1.00 26.31 182 GLY B O 1
ATOM 3385 N N . LYS B 1 183 ? 17.704 61.358 20.094 1.00 24.40 183 LYS B N 1
ATOM 3386 C CA . LYS B 1 183 ? 17.480 62.298 21.183 1.00 23.13 183 LYS B CA 1
ATOM 3387 C C . LYS B 1 183 ? 16.047 62.243 21.683 1.00 23.13 183 LYS B C 1
ATOM 3388 O O . LYS B 1 183 ? 15.117 62.212 20.889 1.00 23.45 183 LYS B O 1
ATOM 3394 N N . PRO B 1 184 ? 15.847 62.285 23.014 1.00 22.78 184 PRO B N 1
ATOM 3395 C CA . PRO B 1 184 ? 16.844 62.387 24.089 1.00 21.18 184 PRO B CA 1
ATOM 3396 C C . PRO B 1 184 ? 17.422 61.076 24.630 1.00 20.39 184 PRO B C 1
ATOM 3397 O O . PRO B 1 184 ? 18.102 61.079 25.650 1.00 20.43 184 PRO B O 1
ATOM 3401 N N . LYS B 1 185 ? 17.162 59.965 23.950 1.00 20.73 185 LYS B N 1
ATOM 3402 C CA . LYS B 1 185 ? 17.660 58.657 24.385 1.00 20.31 185 LYS B CA 1
ATOM 3403 C C . LYS B 1 185 ? 19.184 58.537 24.556 1.00 19.63 185 LYS B C 1
ATOM 3404 O O . LYS B 1 185 ? 19.964 59.253 23.922 1.00 17.75 185 LYS B O 1
ATOM 3410 N N . ALA B 1 186 ? 19.589 57.606 25.420 1.00 18.95 186 ALA B N 1
ATOM 3411 C CA . ALA B 1 186 ? 20.999 57.363 25.736 1.00 16.43 186 ALA B CA 1
ATOM 3412 C C . ALA B 1 186 ? 21.834 56.844 24.571 1.00 16.42 186 ALA B C 1
ATOM 3413 O O . ALA B 1 186 ? 22.937 57.333 24.322 1.00 17.04 186 ALA B O 1
ATOM 3415 N N . ILE B 1 187 ? 21.307 55.851 23.865 1.00 15.90 187 ILE B N 1
ATOM 3416 C CA . ILE B 1 187 ? 22.001 55.258 22.730 1.00 14.89 187 ILE B CA 1
ATOM 3417 C C . ILE B 1 187 ? 22.744 56.282 21.874 1.00 17.21 187 ILE B C 1
ATOM 3418 O O . ILE B 1 187 ? 23.961 56.210 21.738 1.00 15.48 187 ILE B O 1
ATOM 3423 N N . ILE B 1 188 ? 22.021 57.241 21.309 1.00 18.90 188 ILE B N 1
ATOM 3424 C CA . ILE B 1 188 ? 22.659 58.248 20.481 1.00 20.37 188 ILE B CA 1
ATOM 3425 C C . ILE B 1 188 ? 23.629 59.101 21.313 1.00 24.07 188 ILE B C 1
ATOM 3426 O O . ILE B 1 188 ? 24.711 59.460 20.852 1.00 26.30 188 ILE B O 1
ATOM 3431 N N . MET B 1 189 ? 23.261 59.397 22.554 1.00 25.32 189 MET B N 1
ATOM 3432 C CA . MET B 1 189 ? 24.120 60.210 23.399 1.00 26.90 189 MET B CA 1
ATOM 3433 C C . MET B 1 189 ? 25.398 59.513 23.864 1.00 27.45 189 MET B C 1
ATOM 3434 O O . MET B 1 189 ? 26.436 60.161 24.007 1.00 27.68 189 MET B O 1
ATOM 3439 N N . GLU B 1 190 ? 25.339 58.207 24.113 1.00 27.18 190 GLU B N 1
ATOM 3440 C CA . GLU B 1 190 ? 26.536 57.490 24.545 1.00 27.53 190 GLU B CA 1
ATOM 3441 C C . GLU B 1 190 ? 27.524 57.531 23.397 1.00 28.03 190 GLU B C 1
ATOM 3442 O O . GLU B 1 190 ? 28.734 57.658 23.584 1.00 29.11 190 GLU B O 1
ATOM 3448 N N . ARG B 1 191 ? 26.980 57.437 22.196 1.00 27.20 191 ARG B N 1
ATOM 3449 C CA . ARG B 1 191 ? 27.778 57.467 20.995 1.00 26.26 191 ARG B CA 1
ATOM 3450 C C . ARG B 1 191 ? 28.303 58.872 20.752 1.00 25.63 191 ARG B C 1
ATOM 3451 O O . ARG B 1 191 ? 29.453 59.048 20.357 1.00 24.54 191 ARG B O 1
ATOM 3459 N N . ALA B 1 192 ? 27.451 59.866 20.990 1.00 24.79 192 ALA B N 1
ATOM 3460 C CA . ALA B 1 192 ? 27.811 61.272 20.787 1.00 25.62 192 ALA B CA 1
ATOM 3461 C C . ALA B 1 192 ? 29.023 61.678 21.624 1.00 26.12 192 ALA B C 1
ATOM 3462 O O . ALA B 1 192 ? 29.941 62.340 21.136 1.00 24.64 192 ALA B O 1
ATOM 3464 N N . ILE B 1 193 ? 29.000 61.276 22.890 1.00 26.79 193 ILE B N 1
ATOM 3465 C CA . ILE B 1 193 ? 30.069 61.553 23.843 1.00 26.37 193 ILE B CA 1
ATOM 3466 C C . ILE B 1 193 ? 31.367 60.850 23.442 1.00 27.08 193 ILE B C 1
ATOM 3467 O O . ILE B 1 193 ? 32.465 61.378 23.645 1.00 26.99 193 ILE B O 1
ATOM 3472 N N . ALA B 1 194 ? 31.231 59.660 22.864 1.00 27.10 194 ALA B N 1
ATOM 3473 C CA . ALA B 1 194 ? 32.382 58.879 22.413 1.00 26.51 194 ALA B CA 1
ATOM 3474 C C . ALA B 1 194 ? 33.128 59.639 21.330 1.00 27.71 194 ALA B C 1
ATOM 3475 O O . ALA B 1 194 ? 34.340 59.783 21.393 1.00 29.06 194 ALA B O 1
ATOM 3477 N N . HIS B 1 195 ? 32.399 60.124 20.333 1.00 29.03 195 HIS B N 1
ATOM 3478 C CA . HIS B 1 195 ? 33.017 60.877 19.250 1.00 29.44 195 HIS B CA 1
ATOM 3479 C C . HIS B 1 195 ? 33.545 62.234 19.692 1.00 29.54 195 HIS B C 1
ATOM 3480 O O . HIS B 1 195 ? 34.522 62.723 19.132 1.00 28.75 195 HIS B O 1
ATOM 3487 N N . LEU B 1 196 ? 32.892 62.837 20.686 1.00 29.68 196 LEU B N 1
ATOM 3488 C CA . LEU B 1 196 ? 33.301 64.140 21.195 1.00 28.81 196 LEU B CA 1
ATOM 3489 C C . LEU B 1 196 ? 34.670 64.006 21.833 1.00 28.91 196 LEU B C 1
ATOM 3490 O O . LEU B 1 196 ? 35.525 64.866 21.666 1.00 28.29 196 LEU B O 1
ATOM 3495 N N . GLY B 1 197 ? 34.871 62.923 22.573 1.00 28.90 197 GLY B N 1
ATOM 3496 C CA . GLY B 1 197 ? 36.155 62.705 23.212 1.00 30.19 197 GLY B CA 1
ATOM 3497 C C . GLY B 1 197 ? 36.333 63.315 24.595 1.00 31.16 197 GLY B C 1
ATOM 3498 O O . GLY B 1 197 ? 37.097 62.792 25.403 1.00 30.06 197 GLY B O 1
ATOM 3499 N N . VAL B 1 198 ? 35.662 64.426 24.879 1.00 32.68 198 VAL B N 1
ATOM 3500 C CA . VAL B 1 198 ? 35.783 65.033 26.200 1.00 34.23 198 VAL B CA 1
ATOM 3501 C C . VAL B 1 198 ? 34.826 64.323 27.138 1.00 35.45 198 VAL B C 1
ATOM 3502 O O . VAL B 1 198 ? 33.745 63.904 26.718 1.00 34.58 198 VAL B O 1
ATOM 3506 N N . GLU B 1 199 ? 35.236 64.177 28.397 1.00 37.16 199 GLU B N 1
ATOM 3507 C CA . GLU B 1 199 ? 34.427 63.489 29.394 1.00 39.72 199 GLU B CA 1
ATOM 3508 C C . GLU B 1 199 ? 33.127 64.218 29.712 1.00 39.77 199 GLU B C 1
ATOM 3509 O O . GLU B 1 199 ? 33.065 65.451 29.725 1.00 39.45 199 GLU B O 1
ATOM 3515 N N . LYS B 1 200 ? 32.099 63.424 29.995 1.00 39.93 200 LYS B N 1
ATOM 3516 C CA . LYS B 1 200 ? 30.751 63.911 30.256 1.00 37.88 200 LYS B CA 1
ATOM 3517 C C . LYS B 1 200 ? 30.548 65.132 31.138 1.00 38.12 200 LYS B C 1
ATOM 3518 O O . LYS B 1 200 ? 29.736 65.990 30.809 1.00 39.13 200 LYS B O 1
ATOM 3524 N N . GLU B 1 201 ? 31.273 65.231 32.246 1.00 39.62 201 GLU B N 1
ATOM 3525 C CA . GLU B 1 201 ? 31.066 66.359 33.149 1.00 40.43 201 GLU B CA 1
ATOM 3526 C C . GLU B 1 201 ? 31.573 67.712 32.647 1.00 38.61 201 GLU B C 1
ATOM 3527 O O . GLU B 1 201 ? 31.296 68.750 33.244 1.00 37.90 201 GLU B O 1
ATOM 3533 N N . GLN B 1 202 ? 32.297 67.711 31.537 1.00 38.01 202 GLN B N 1
ATOM 3534 C CA . GLN B 1 202 ? 32.805 68.959 30.987 1.00 38.61 202 GLN B CA 1
ATOM 3535 C C . GLN B 1 202 ? 32.261 69.189 29.590 1.00 36.54 202 GLN B C 1
ATOM 3536 O O . GLN B 1 202 ? 32.865 69.893 28.778 1.00 36.59 202 GLN B O 1
ATOM 3542 N N . VAL B 1 203 ? 31.111 68.577 29.323 1.00 34.11 203 VAL B N 1
ATOM 3543 C CA . VAL B 1 203 ? 30.437 68.700 28.039 1.00 31.67 203 VAL B CA 1
ATOM 3544 C C . VAL B 1 203 ? 29.086 69.332 28.296 1.00 31.92 203 VAL B C 1
ATOM 3545 O O . VAL B 1 203 ? 28.515 69.150 29.365 1.00 32.55 203 VAL B O 1
ATOM 3549 N N . ILE B 1 204 ? 28.568 70.067 27.323 1.00 32.45 204 ILE B N 1
ATOM 3550 C CA . ILE B 1 204 ? 27.268 70.701 27.474 1.00 31.98 204 ILE B CA 1
ATOM 3551 C C . ILE B 1 204 ? 26.500 70.611 26.140 1.00 29.30 204 ILE B C 1
ATOM 3552 O O . ILE B 1 204 ? 27.041 70.890 25.066 1.00 26.00 204 ILE B O 1
ATOM 3557 N N . MET B 1 205 ? 25.246 70.174 26.213 1.00 28.03 205 MET B N 1
ATOM 3558 C CA . MET B 1 205 ? 24.404 70.032 25.023 1.00 27.15 205 MET B CA 1
ATOM 3559 C C . MET B 1 205 ? 23.769 71.380 24.684 1.00 25.70 205 MET B C 1
ATOM 3560 O O . MET B 1 205 ? 23.244 72.068 25.561 1.00 22.57 205 MET B O 1
ATOM 3565 N N . VAL B 1 206 ? 23.827 71.761 23.410 1.00 25.67 206 VAL B N 1
ATOM 3566 C CA . VAL B 1 206 ? 23.278 73.049 22.982 1.00 26.08 206 VAL B CA 1
ATOM 3567 C C . VAL B 1 206 ? 22.182 72.878 21.944 1.00 25.36 206 VAL B C 1
ATOM 3568 O O . VAL B 1 206 ? 22.367 72.171 20.953 1.00 26.29 206 VAL B O 1
ATOM 3572 N N . GLY B 1 207 ? 21.044 73.529 22.164 1.00 24.01 207 GLY B N 1
ATOM 3573 C CA . GLY B 1 207 ? 19.950 73.402 21.218 1.00 25.18 207 GLY B CA 1
ATOM 3574 C C . GLY B 1 207 ? 18.787 74.352 21.436 1.00 26.33 207 GLY B C 1
ATOM 3575 O O . GLY B 1 207 ? 18.733 75.083 22.433 1.00 26.03 207 GLY B O 1
ATOM 3576 N N . ASP B 1 208 ? 17.842 74.325 20.497 1.00 26.35 208 ASP B N 1
ATOM 3577 C CA . ASP B 1 208 ? 16.672 75.185 20.559 1.00 26.84 208 ASP B CA 1
ATOM 3578 C C . ASP B 1 208 ? 15.428 74.469 21.054 1.00 25.72 208 ASP B C 1
ATOM 3579 O O . ASP B 1 208 ? 14.513 75.106 21.557 1.00 26.85 208 ASP B O 1
ATOM 3584 N N . ASN B 1 209 ? 15.387 73.152 20.909 1.00 24.81 209 ASN B N 1
ATOM 3585 C CA . ASN B 1 209 ? 14.211 72.395 21.328 1.00 26.73 209 ASN B CA 1
ATOM 3586 C C . ASN B 1 209 ? 14.327 71.735 22.700 1.00 27.68 209 ASN B C 1
ATOM 3587 O O . ASN B 1 209 ? 15.154 70.850 22.926 1.00 28.97 209 ASN B O 1
ATOM 3592 N N . TYR B 1 210 ? 13.461 72.149 23.610 1.00 28.27 210 TYR B N 1
ATOM 3593 C CA . TYR B 1 210 ? 13.498 71.622 24.956 1.00 30.82 210 TYR B CA 1
ATOM 3594 C C . TYR B 1 210 ? 13.290 70.127 25.080 1.00 32.33 210 TYR B C 1
ATOM 3595 O O . TYR B 1 210 ? 14.010 69.459 25.818 1.00 33.00 210 TYR B O 1
ATOM 3604 N N . GLU B 1 211 ? 12.300 69.595 24.378 1.00 33.26 211 GLU B N 1
ATOM 3605 C CA . GLU B 1 211 ? 12.017 68.177 24.491 1.00 34.38 211 GLU B CA 1
ATOM 3606 C C . GLU B 1 211 ? 13.039 67.265 23.840 1.00 33.74 211 GLU B C 1
ATOM 3607 O O . GLU B 1 211 ? 13.279 66.162 24.325 1.00 34.80 211 GLU B O 1
ATOM 3613 N N . THR B 1 212 ? 13.657 67.708 22.756 1.00 32.17 212 THR B N 1
ATOM 3614 C CA . THR B 1 212 ? 14.642 66.856 22.116 1.00 31.97 212 THR B CA 1
ATOM 3615 C C . THR B 1 212 ? 16.048 67.142 22.611 1.00 30.67 212 THR B C 1
ATOM 3616 O O . THR B 1 212 ? 16.742 66.240 23.080 1.00 32.20 212 THR B O 1
ATOM 3620 N N . ASP B 1 213 ? 16.462 68.400 22.528 1.00 28.26 213 ASP B N 1
ATOM 3621 C CA . ASP B 1 213 ? 17.809 68.769 22.939 1.00 27.04 213 ASP B CA 1
ATOM 3622 C C . ASP B 1 213 ? 18.047 68.937 24.438 1.00 25.53 213 ASP B C 1
ATOM 3623 O O . ASP B 1 213 ? 18.907 68.268 25.010 1.00 24.81 213 ASP B O 1
ATOM 3628 N N . ILE B 1 214 ? 17.305 69.832 25.075 1.00 24.27 214 ILE B N 1
ATOM 3629 C CA . ILE B 1 214 ? 17.506 70.068 26.497 1.00 25.17 214 ILE B CA 1
ATOM 3630 C C . ILE B 1 214 ? 17.306 68.784 27.294 1.00 25.39 214 ILE B C 1
ATOM 3631 O O . ILE B 1 214 ? 18.049 68.495 28.241 1.00 21.58 214 ILE B O 1
ATOM 3636 N N . GLN B 1 215 ? 16.303 68.014 26.888 1.00 25.80 215 GLN B N 1
ATOM 3637 C CA . GLN B 1 215 ? 15.982 66.759 27.543 1.00 26.41 215 GLN B CA 1
ATOM 3638 C C . GLN B 1 215 ? 17.088 65.729 27.346 1.00 27.85 215 GLN B C 1
ATOM 3639 O O . GLN B 1 215 ? 17.365 64.931 28.244 1.00 26.90 215 GLN B O 1
ATOM 3645 N N . SER B 1 216 ? 17.716 65.735 26.174 1.00 26.68 216 SER B N 1
ATOM 3646 C CA . SER B 1 216 ? 18.792 64.787 25.931 1.00 25.34 216 SER B CA 1
ATOM 3647 C C . SER B 1 216 ? 19.869 65.075 26.961 1.00 23.33 216 SER B C 1
ATOM 3648 O O . SER B 1 216 ? 20.650 64.198 27.323 1.00 23.58 216 SER B O 1
ATOM 3651 N N . GLY B 1 217 ? 19.884 66.310 27.448 1.00 22.35 217 GLY B N 1
ATOM 3652 C CA . GLY B 1 217 ? 20.868 66.707 28.434 1.00 22.77 217 GLY B CA 1
ATOM 3653 C C . GLY B 1 217 ? 20.559 66.265 29.854 1.00 23.70 217 GLY B C 1
ATOM 3654 O O . GLY B 1 217 ? 21.405 65.659 30.503 1.00 24.17 217 GLY B O 1
ATOM 3655 N N . ILE B 1 218 ? 19.359 66.563 30.347 1.00 23.77 218 ILE B N 1
ATOM 3656 C CA . ILE B 1 218 ? 19.000 66.192 31.711 1.00 25.08 218 ILE B CA 1
ATOM 3657 C C . ILE B 1 218 ? 18.805 64.689 31.833 1.00 24.24 218 ILE B C 1
ATOM 3658 O O . ILE B 1 218 ? 19.047 64.107 32.877 1.00 23.25 218 ILE B O 1
ATOM 3663 N N . GLN B 1 219 ? 18.363 64.067 30.752 1.00 25.97 219 GLN B N 1
ATOM 3664 C CA . GLN B 1 219 ? 18.106 62.633 30.733 1.00 26.87 219 GLN B CA 1
ATOM 3665 C C . GLN B 1 219 ? 19.379 61.799 30.876 1.00 26.32 219 GLN B C 1
ATOM 3666 O O . GLN B 1 219 ? 19.341 60.674 31.366 1.00 26.36 219 GLN B O 1
ATOM 3672 N N . ASN B 1 220 ? 20.509 62.355 30.458 1.00 24.42 220 ASN B N 1
ATOM 3673 C CA . ASN B 1 220 ? 21.762 61.624 30.504 1.00 22.15 220 ASN B CA 1
ATOM 3674 C C . ASN B 1 220 ? 22.854 62.279 31.336 1.00 22.08 220 ASN B C 1
ATOM 3675 O O . ASN B 1 220 ? 24.037 62.008 31.145 1.00 21.06 220 ASN B O 1
ATOM 3680 N N . GLY B 1 221 ? 22.466 63.141 32.262 1.00 22.97 221 GLY B N 1
ATOM 3681 C CA . GLY B 1 221 ? 23.456 63.795 33.099 1.00 24.18 221 GLY B CA 1
ATOM 3682 C C . GLY B 1 221 ? 24.493 64.619 32.352 1.00 24.77 221 GLY B C 1
ATOM 3683 O O . GLY B 1 221 ? 25.699 64.472 32.571 1.00 25.25 221 GLY B O 1
ATOM 3684 N N . ILE B 1 222 ? 24.019 65.491 31.466 1.00 24.00 222 ILE B N 1
ATOM 3685 C CA . ILE B 1 222 ? 24.883 66.374 30.697 1.00 23.07 222 ILE B CA 1
ATOM 3686 C C . ILE B 1 222 ? 24.287 67.773 30.771 1.00 23.69 222 ILE B C 1
ATOM 3687 O O . ILE B 1 222 ? 23.088 67.942 30.567 1.00 23.46 222 ILE B O 1
ATOM 3692 N N . ASP B 1 223 ? 25.118 68.770 31.066 1.00 24.73 223 ASP B N 1
ATOM 3693 C CA . ASP B 1 223 ? 24.644 70.152 31.157 1.00 25.08 223 ASP B CA 1
ATOM 3694 C C . ASP B 1 223 ? 23.919 70.599 29.900 1.00 25.83 223 ASP B C 1
ATOM 3695 O O . ASP B 1 223 ? 24.250 70.181 28.782 1.00 25.22 223 ASP B O 1
ATOM 3700 N N . SER B 1 224 ? 22.932 71.467 30.093 1.00 26.57 224 SER B N 1
ATOM 3701 C CA . SER B 1 224 ? 22.121 71.962 28.989 1.00 26.07 224 SER B CA 1
ATOM 3702 C C . SER B 1 224 ? 22.288 73.436 28.768 1.00 25.73 224 SER B C 1
ATOM 3703 O O . SER B 1 224 ? 22.531 74.190 29.700 1.00 27.16 224 SER B O 1
ATOM 3706 N N . LEU B 1 225 ? 22.109 73.837 27.518 1.00 27.19 225 LEU B N 1
ATOM 3707 C CA . LEU B 1 225 ? 22.188 75.229 27.111 1.00 26.28 225 LEU B CA 1
ATOM 3708 C C . LEU B 1 225 ? 21.015 75.375 26.155 1.00 25.41 225 LEU B C 1
ATOM 3709 O O . LEU B 1 225 ? 20.921 74.657 25.165 1.00 25.15 225 LEU B O 1
ATOM 3714 N N . LEU B 1 226 ? 20.103 76.284 26.469 1.00 26.38 226 LEU B N 1
ATOM 3715 C CA . LEU B 1 226 ? 18.929 76.512 25.634 1.00 26.08 226 LEU B CA 1
ATOM 3716 C C . LEU B 1 226 ? 18.955 77.888 24.976 1.00 26.59 226 LEU B C 1
ATOM 3717 O O . LEU B 1 226 ? 19.353 78.875 25.584 1.00 24.54 226 LEU B O 1
ATOM 3722 N N . VAL B 1 227 ? 18.524 77.938 23.722 1.00 29.71 227 VAL B N 1
ATOM 3723 C CA . VAL B 1 227 ? 18.458 79.190 22.978 1.00 33.53 227 VAL B CA 1
ATOM 3724 C C . VAL B 1 227 ? 17.023 79.374 22.516 1.00 37.23 227 VAL B C 1
ATOM 3725 O O . VAL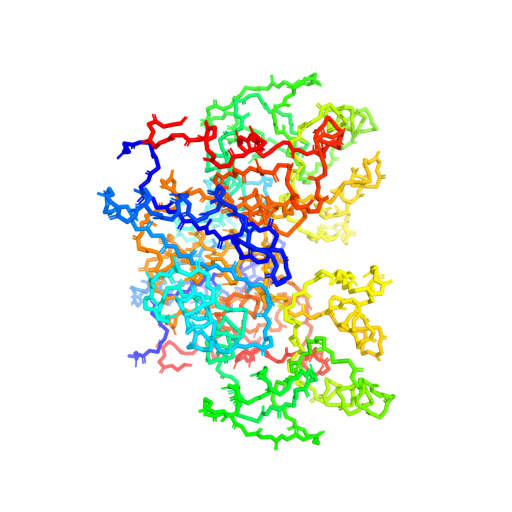 B 1 227 ? 16.535 78.633 21.663 1.00 37.88 227 VAL B O 1
ATOM 3729 N N . THR B 1 228 ? 16.343 80.355 23.091 1.00 41.15 228 THR B N 1
ATOM 3730 C CA . THR B 1 228 ? 14.964 80.622 22.728 1.00 45.58 228 THR B CA 1
ATOM 3731 C C . THR B 1 228 ? 14.909 81.258 21.352 1.00 48.51 228 THR B C 1
ATOM 3732 O O . THR B 1 228 ? 14.560 82.428 21.209 1.00 49.20 228 THR B O 1
ATOM 3736 N N . SER B 1 229 ? 15.270 80.471 20.341 1.00 52.54 229 SER B N 1
ATOM 3737 C CA . SER B 1 229 ? 15.279 80.924 18.950 1.00 56.33 229 SER B CA 1
ATOM 3738 C C . SER B 1 229 ? 14.494 79.963 18.057 1.00 59.03 229 SER B C 1
ATOM 3739 O O . SER B 1 229 ? 13.780 80.384 17.142 1.00 59.33 229 SER B O 1
ATOM 3742 N N . GLY B 1 230 ? 14.631 78.668 18.325 1.00 61.25 230 GLY B N 1
ATOM 3743 C CA . GLY B 1 230 ? 13.910 77.680 17.546 1.00 64.36 230 GLY B CA 1
ATOM 3744 C C . GLY B 1 230 ? 12.515 77.430 18.085 1.00 65.92 230 GLY B C 1
ATOM 3745 O O . GLY B 1 230 ? 11.770 78.366 18.361 1.00 66.45 230 GLY B O 1
ATOM 3746 N N . PHE B 1 231 ? 12.189 76.153 18.267 1.00 67.75 231 PHE B N 1
ATOM 3747 C CA . PHE B 1 231 ? 10.884 75.716 18.757 1.00 68.86 231 PHE B CA 1
ATOM 3748 C C . PHE B 1 231 ? 10.411 76.419 20.004 1.00 69.76 231 PHE B C 1
ATOM 3749 O O . PHE B 1 231 ? 9.531 77.270 19.949 1.00 70.09 231 PHE B O 1
ATOM 3757 N N . THR B 1 232 ? 10.992 76.028 21.132 1.00 70.44 232 THR B N 1
ATOM 3758 C CA . THR B 1 232 ? 10.655 76.576 22.437 1.00 70.20 232 THR B CA 1
ATOM 3759 C C . THR B 1 232 ? 10.946 78.069 22.564 1.00 70.82 232 THR B C 1
ATOM 3760 O O . THR B 1 232 ? 12.103 78.499 22.515 1.00 71.05 232 THR B O 1
ATOM 3764 N N . PRO B 1 233 ? 9.885 78.881 22.713 1.00 71.12 233 PRO B N 1
ATOM 3765 C CA . PRO B 1 233 ? 9.967 80.339 22.855 1.00 70.67 233 PRO B CA 1
ATOM 3766 C C . PRO B 1 233 ? 10.388 80.750 24.265 1.00 70.42 233 PRO B C 1
ATOM 3767 O O . PRO B 1 233 ? 10.367 79.934 25.184 1.00 69.96 233 PRO B O 1
ATOM 3771 N N . LYS B 1 234 ? 10.759 82.016 24.434 1.00 71.12 234 LYS B N 1
ATOM 3772 C CA . LYS B 1 234 ? 11.203 82.510 25.735 1.00 71.50 234 LYS B CA 1
ATOM 3773 C C . LYS B 1 234 ? 10.075 82.602 26.763 1.00 71.29 234 LYS B C 1
ATOM 3774 O O . LYS B 1 234 ? 10.326 82.742 27.963 1.00 71.24 234 LYS B O 1
ATOM 3780 N N . SER B 1 235 ? 8.834 82.532 26.291 1.00 70.63 235 SER B N 1
ATOM 3781 C CA . SER B 1 235 ? 7.672 82.613 27.170 1.00 69.36 235 SER B CA 1
ATOM 3782 C C . SER B 1 235 ? 7.441 81.310 27.933 1.00 68.85 235 SER B C 1
ATOM 3783 O O . SER B 1 235 ? 6.960 81.323 29.069 1.00 68.74 235 SER B O 1
ATOM 3786 N N . ALA B 1 236 ? 7.788 80.193 27.296 1.00 67.49 236 ALA B N 1
ATOM 3787 C CA . ALA B 1 236 ? 7.614 78.860 27.874 1.00 66.41 236 ALA B CA 1
ATOM 3788 C C . ALA B 1 236 ? 8.657 78.515 28.929 1.00 65.50 236 ALA B C 1
ATOM 3789 O O . ALA B 1 236 ? 8.417 77.688 29.813 1.00 64.75 236 ALA B O 1
ATOM 3791 N N . VAL B 1 237 ? 9.816 79.150 28.828 1.00 64.39 237 VAL B N 1
ATOM 3792 C CA . VAL B 1 237 ? 10.905 78.904 29.763 1.00 63.34 237 VAL B CA 1
ATOM 3793 C C . VAL B 1 237 ? 10.456 78.887 31.226 1.00 61.95 237 VAL B C 1
ATOM 3794 O O . VAL B 1 237 ? 10.911 78.054 32.012 1.00 61.53 237 VAL B O 1
ATOM 3798 N N . PRO B 1 238 ? 9.561 79.811 31.611 1.00 60.83 238 PRO B N 1
ATOM 3799 C CA . PRO B 1 238 ? 9.078 79.869 32.994 1.00 59.66 238 PRO B CA 1
ATOM 3800 C C . PRO B 1 238 ? 8.311 78.638 33.491 1.00 58.75 238 PRO B C 1
ATOM 3801 O O . PRO B 1 238 ? 8.453 78.242 34.649 1.00 58.45 238 PRO B O 1
ATOM 3805 N N . THR B 1 239 ? 7.508 78.031 32.621 1.00 56.89 239 THR B N 1
ATOM 3806 C CA . THR B 1 239 ? 6.716 76.862 33.006 1.00 54.95 239 THR B CA 1
ATOM 3807 C C . THR B 1 239 ? 7.325 75.494 32.684 1.00 52.73 239 THR B C 1
ATOM 3808 O O . THR B 1 239 ? 6.661 74.470 32.844 1.00 51.50 239 THR B O 1
ATOM 3812 N N . LEU B 1 240 ? 8.578 75.469 32.240 1.00 50.13 240 LEU B N 1
ATOM 3813 C CA . LEU B 1 240 ? 9.230 74.209 31.893 1.00 47.68 240 LEU B CA 1
ATOM 3814 C C . LEU B 1 240 ? 9.298 73.262 33.093 1.00 46.76 240 LEU B C 1
ATOM 3815 O O . LEU B 1 240 ? 9.519 73.696 34.222 1.00 48.75 240 LEU B O 1
ATOM 3820 N N . PRO B 1 241 ? 9.100 71.953 32.862 1.00 44.55 241 PRO B N 1
ATOM 3821 C CA . PRO B 1 241 ? 9.142 70.945 33.933 1.00 42.70 241 PRO B CA 1
ATOM 3822 C C . PRO B 1 241 ? 10.373 71.118 34.814 1.00 40.60 241 PRO B C 1
ATOM 3823 O O . PRO B 1 241 ? 10.278 71.145 36.034 1.00 41.69 241 PRO B O 1
ATOM 3827 N N . THR B 1 242 ? 11.531 71.215 34.184 1.00 38.99 242 THR B N 1
ATOM 3828 C CA . THR B 1 242 ? 12.777 71.451 34.890 1.00 37.58 242 THR B CA 1
ATOM 3829 C C . THR B 1 242 ? 13.605 72.283 33.930 1.00 36.75 242 THR B C 1
ATOM 3830 O O . THR B 1 242 ? 13.652 72.011 32.730 1.00 35.59 242 THR B O 1
ATOM 3834 N N . PRO B 1 243 ? 14.260 73.327 34.446 1.00 36.20 243 PRO B N 1
ATOM 3835 C CA . PRO B 1 243 ? 15.077 74.220 33.626 1.00 34.72 243 PRO B CA 1
ATOM 3836 C C . PRO B 1 243 ? 16.360 73.623 33.103 1.00 33.84 243 PRO B C 1
ATOM 3837 O O . PRO B 1 243 ? 16.914 72.700 33.694 1.00 34.56 243 PRO B O 1
ATOM 3841 N N . PRO B 1 244 ? 16.833 74.128 31.957 1.00 33.39 244 PRO B N 1
ATOM 3842 C CA . PRO B 1 244 ? 18.081 73.636 31.368 1.00 33.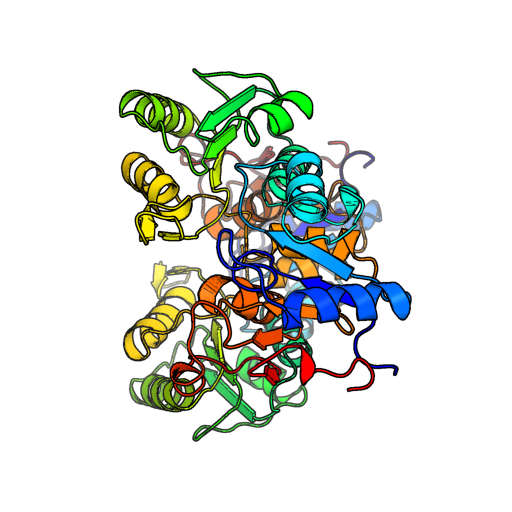15 244 PRO B CA 1
ATOM 3843 C C . PRO B 1 244 ? 19.191 74.241 32.215 1.00 32.39 244 PRO B C 1
ATOM 3844 O O . PRO B 1 244 ? 18.930 75.158 32.981 1.00 33.05 244 PRO B O 1
ATOM 3848 N N . THR B 1 245 ? 20.415 73.739 32.102 1.00 31.89 245 THR B N 1
ATOM 3849 C CA . THR B 1 245 ? 21.498 74.286 32.913 1.00 30.65 245 THR B CA 1
ATOM 3850 C C . THR B 1 245 ? 21.633 75.792 32.698 1.00 31.57 245 THR B C 1
ATOM 3851 O O . THR B 1 245 ? 22.015 76.524 33.608 1.00 32.13 245 THR B O 1
ATOM 3855 N N . TYR B 1 246 ? 21.319 76.254 31.493 1.00 30.61 246 TYR B N 1
ATOM 3856 C CA . TYR B 1 246 ? 21.389 77.674 31.185 1.00 29.74 246 TYR B CA 1
ATOM 3857 C C . TYR B 1 246 ? 20.396 78.006 30.091 1.00 30.71 246 TYR B C 1
ATOM 3858 O O . TYR B 1 246 ? 20.050 77.155 29.265 1.00 28.68 246 TYR B O 1
ATOM 3867 N N . VAL B 1 247 ? 19.935 79.251 30.093 1.00 31.10 247 VAL B N 1
ATOM 3868 C CA . VAL B 1 247 ? 19.012 79.722 29.075 1.00 30.48 247 VAL B CA 1
ATOM 3869 C C . VAL B 1 247 ? 19.645 80.964 28.477 1.00 30.15 247 VAL B C 1
ATOM 3870 O O . VAL B 1 247 ? 20.221 81.784 29.183 1.00 29.45 247 VAL B O 1
ATOM 3874 N N . VAL B 1 248 ? 19.549 81.089 27.163 1.00 31.34 248 VAL B N 1
ATOM 3875 C CA . VAL B 1 248 ? 20.134 82.216 26.466 1.00 32.51 248 VAL B CA 1
ATOM 3876 C C . VAL B 1 248 ? 19.230 82.501 25.276 1.00 34.27 248 VAL B C 1
ATOM 3877 O O . VAL B 1 248 ? 18.570 81.590 24.773 1.00 36.34 248 VAL B O 1
ATOM 3881 N N . ASP B 1 249 ? 19.180 83.751 24.830 1.00 35.24 249 ASP B N 1
ATOM 3882 C CA . ASP B 1 249 ? 18.319 84.089 23.699 1.00 36.77 249 ASP B CA 1
ATOM 3883 C C . ASP B 1 249 ? 19.112 84.330 22.431 1.00 35.57 249 ASP B C 1
ATOM 3884 O O . ASP B 1 249 ? 18.608 84.904 21.471 1.00 35.65 249 ASP B O 1
ATOM 3889 N N . SER B 1 250 ? 20.361 83.886 22.442 1.00 34.43 250 SER B N 1
ATOM 3890 C CA . SER B 1 250 ? 21.246 84.025 21.298 1.00 34.13 250 SER B CA 1
ATOM 3891 C C . SER B 1 250 ? 22.576 83.440 21.688 1.00 35.19 250 SER B C 1
ATOM 3892 O O . SER B 1 250 ? 23.101 83.758 22.749 1.00 36.15 250 SER B O 1
ATOM 3895 N N . LEU B 1 251 ? 23.130 82.583 20.843 1.00 35.98 251 LEU B N 1
ATOM 3896 C CA . LEU B 1 251 ? 24.410 81.974 21.171 1.00 37.44 251 LEU B CA 1
ATOM 3897 C C . LEU B 1 251 ? 25.485 83.046 21.357 1.00 38.20 251 LEU B C 1
ATOM 3898 O O . LEU B 1 251 ? 26.568 82.777 21.882 1.00 38.77 251 LEU B O 1
ATOM 3903 N N . ASP B 1 252 ? 25.174 84.268 20.937 1.00 38.05 252 ASP B N 1
ATOM 3904 C CA . ASP B 1 252 ? 26.107 85.376 21.094 1.00 38.19 252 ASP B CA 1
ATOM 3905 C C . ASP B 1 252 ? 26.261 85.655 22.579 1.00 37.59 252 ASP B C 1
ATOM 3906 O O . ASP B 1 252 ? 27.367 85.850 23.070 1.00 38.01 252 ASP B O 1
ATOM 3911 N N . GLU B 1 253 ? 25.132 85.667 23.284 1.00 38.07 253 GLU B N 1
ATOM 3912 C CA . GLU B 1 253 ? 25.102 85.941 24.716 1.00 38.21 253 GLU B CA 1
ATOM 3913 C C . GLU B 1 253 ? 25.969 84.963 25.488 1.00 36.68 253 GLU B C 1
ATOM 3914 O O . GLU B 1 253 ? 26.347 85.224 26.623 1.00 36.97 253 GLU B O 1
ATOM 3920 N N . TRP B 1 254 ? 26.289 83.836 24.869 1.00 35.37 254 TRP B N 1
ATOM 3921 C CA . TRP B 1 254 ? 27.117 82.837 25.519 1.00 34.05 254 TRP B CA 1
ATOM 3922 C C . TRP B 1 254 ? 28.594 83.017 25.217 1.00 36.05 254 TRP B C 1
ATOM 3923 O O . TRP B 1 254 ? 28.983 83.195 24.065 1.00 36.67 254 TRP B O 1
ATOM 3934 N N . THR B 1 255 ? 29.413 82.973 26.258 1.00 38.11 255 THR B N 1
ATOM 3935 C CA . THR B 1 255 ? 30.854 83.096 26.102 1.00 41.57 255 THR B CA 1
ATOM 3936 C C . THR B 1 255 ? 31.450 81.790 26.609 1.00 44.82 255 THR B C 1
ATOM 3937 O O . THR B 1 255 ? 30.800 81.062 27.373 1.00 45.73 255 THR B O 1
ATOM 3941 N N . PHE B 1 256 ? 32.683 81.494 26.207 1.00 46.55 256 PHE B N 1
ATOM 3942 C CA . PHE B 1 256 ? 33.313 80.257 26.631 1.00 48.35 256 PHE B CA 1
ATOM 3943 C C . PHE B 1 256 ? 34.154 80.358 27.895 1.00 51.70 256 PHE B C 1
ATOM 3944 O O . PHE B 1 256 ? 35.244 79.797 27.968 1.00 52.99 256 PHE B O 1
ATOM 3952 N N . GLU B 1 257 ? 33.628 81.062 28.895 1.00 54.95 257 GLU B N 1
ATOM 3953 C CA . GLU B 1 257 ? 34.305 81.227 30.181 1.00 56.98 257 GLU B CA 1
ATOM 3954 C C . GLU B 1 257 ? 33.374 80.710 31.285 1.00 58.30 257 GLU B C 1
ATOM 3955 O O . GLU B 1 257 ? 33.660 80.840 32.482 1.00 58.03 257 GLU B O 1
ATOM 3961 N N . GLY B 1 258 ? 32.259 80.119 30.847 1.00 59.03 258 GLY B N 1
ATOM 3962 C CA . GLY B 1 258 ? 31.254 79.575 31.746 1.00 57.89 258 GLY B CA 1
ATOM 3963 C C . GLY B 1 258 ? 29.885 80.167 31.457 1.00 56.76 258 GLY B C 1
ATOM 3964 O O . GLY B 1 258 ? 29.135 80.431 32.418 1.00 55.75 258 GLY B O 1
#

InterPro domains:
  IPR006354 HAD-superfamily hydrolase, subfamily IIA, hypothetical 1 [TIGR01457] (5-254)
  IPR006357 HAD-superfamily hydrolase, subfamily IIA [PF13344] (9-109)
  IPR006357 HAD-superfamily hydrolase, subfamily IIA [PIRSF000915] (4-252)
  IPR006357 HAD-superfamily hydrolase, subfamily IIA [TIGR01460] (9-230)
  IPR023214 HAD superfamily [G3DSA:3.40.50.1000] (7-236)
  IPR023214 HAD superfamily [G3DSA:3.40.50.1000] (88-180)
  IPR036412 HAD-like superfamily [SSF56784] (4-254)

Radius of gyration: 23.35 Å; Cα contacts (8 Å, |Δi|>4): 1103; chains: 2; bounding box: 41×62×56 Å

CATH classification: 3.40.50.1000 (+1 more: 3.40.50.1000)

Nearest PDB structures (foldseek):
  1yv9-assembly1_B  TM=1.004E+00  e=9.508E-58  Enterococcus faecalis V583
  1ydf-assembly1_A  TM=9.848E-01  e=2.122E-41  Streptococcus pneumoniae TIGR4
  1wvi-assembly1_D  TM=9.900E-01  e=9.184E-41  Streptococcus mutans UA159
  3epr-assembly1_A  TM=9.891E-01  e=1.333E-39  Streptococcus agalactiae serogroup V
  1ys9-assembly1_A  TM=9.896E-01  e=2.365E-39  Streptococcus pyogenes M1 GAS

Sequence (514 aa):
SLDYQGYLIDLDGTIYLGKEPIPAGKRFVERLQEKDLPFLFVTNNTTKSPETVAQRLANEFDIHVPASLVYTATLATIDYMKEANRGKKVFVIGEAGLIDLILEAGFEWDETNPDYVVVGLDTELSYEKVVLATLAIQKGALFIGTNPDKNIPTERGLLPGAGSVVTFVETATQTKPVYIGKPKAIIMERAIAHLGVEKEQVIMVGDNYETDIQSGIQNGIDSLLVTSGFTPKSAVPTLPTPPTYVVDSLDEWTFEGSLDYQGYLIDLDGTIYLGKEPIPAGKRFVERLQEKDLPFLFVTNNTTKSPETVAQRLANEFDIHVPASLVYTATLATIDYMKEANRGKKVFVIGEAGLIDLILEAGFEWDETNPDYVVVGLDTELSYEKVVLATLAIQKGALFIGTNPDKNIPTERGLLPGAGSVVTFVETATQTKPVYIGKPKAIIMERAIAHLGVEKEQVIMVGDNYETDIQSGIQNGIDSLLVTSGFTPKSAVPTLPTPPTYVVDSLDEWTFEG

Solvent-accessible surface area: 22133 Å² total; per-residue (Å²): 89,136,55,23,62,0,4,0,0,14,2,45,0,0,1,21,86,28,114,120,66,25,81,13,0,58,112,0,1,58,50,0,67,136,99,124,38,62,14,5,0,0,14,14,62,3,36,74,19,10,104,66,8,12,115,35,0,35,107,72,7,92,6,119,15,80,22,82,48,1,6,0,0,0,36,0,0,35,40,3,0,118,68,18,120,64,36,129,92,0,4,4,1,10,43,62,14,0,34,74,36,0,55,135,25,44,20,94,105,24,82,91,74,6,32,0,0,0,0,0,19,8,97,129,58,47,171,103,62,4,45,36,0,17,81,1,11,118,129,19,7,4,6,0,0,0,7,32,40,152,74,44,58,62,151,204,32,119,54,85,0,5,2,48,12,0,64,87,0,44,89,40,16,155,35,176,17,12,40,0,0,4,14,82,13,27,0,1,52,73,0,27,50,100,20,66,21,96,44,120,35,0,0,0,0,0,0,18,6,112,15,0,0,34,0,1,23,52,9,6,10,35,2,0,0,2,14,40,18,93,22,68,142,84,36,38,87,135,23,65,8,77,9,58,95,70,14,84,27,3,64,101,13,72,7,110,56,55,159,71,18,71,0,2,0,1,11,2,61,0,2,1,17,75,37,156,107,75,36,85,13,0,60,101,1,3,73,50,0,76,121,79,122,18,64,14,1,0,0,8,19,74,18,65,71,19,8,97,59,13,9,123,42,1,21,124,91,12,75,6,109,17,79,31,83,50,2,8,0,0,1,46,0,0,25,39,2,1,121,70,26,114,71,33,121,87,0,5,4,2,8,45,66,20,1,38,61,35,0,57,127,37,44,18,84,105,26,74,94,84,6,29,1,0,0,0,0,49,9,95,126,60,48,172,100,67,4,43,39,0,18,80,0,9,116,125,18,5,11,3,0,0,2,14,36,52,147,64,61,57,67,188,212,29,123,52,87,0,8,1,42,10,0,63,90,0,41,93,39,16,150,33,179,16,12,38,0,0,5,17,76,18,23,0,2,53,69,0,30,52,97,15,64,21,102,52,121,33,1,0,0,0,0,0,18,9,133,14,0,0,26,0,0,22,57,15,4,8,38,2,0,0,5,23,54,20,87,18,69,154,84,30,32,108,121,29,72,13,72,7,60,86,67,17,92,24,3,59,114,14,77,2,119,41

Organism: Enterococcus faecalis (strain ATCC 700802 / V583) (NCBI:txid226185)